Protein AF-A0A7C8HK36-F1 (afdb_monomer)

pLDDT: mean 72.88, std 21.91, range [24.83, 98.0]

Radius of gyration: 37.54 Å; Cα contacts (8 Å, |Δi|>4): 1165; chains: 1; bounding box: 72×104×92 Å

Secondary structure (DSSP, 8-state):
---THHHHHSSS---SSTTTSHHHHHHHHTS-------SS-TTHHHHS-EEEESS----SSS----EEEEEESGGGB-SS-B-HHHHHHHHHHHHHHHHHHHHHH----TTS-THHHHH--EEEEEE-HHHHHHHTT--TTSHHHHHHHHHHHHHHHHHHHHHHHHHHHHH---S----HHHHHHHHHHHHH----GGGHHHHHHHHHHHHHS-TT---S-S--EE----SSSSS-BTTPPP--SS-EEE-TTS-EEE---HHHHHHHHHTT--HHHHHHHHHHHH--SS-TT-SSS-HHHHHHTT--HHHHHHHHHHHHTT--HHHHSSHHHH-HHHHHHHH---HHHHTTSSS-HHHHTT--HHHHHHHHHHHH--S-STT-TT--GGGTTTS--GGGS-HHHHHHHHHHHGGG-SS--EEEE---S-HHHHHHHHHHTT-SEEEE--S------PPP--------THHHHHHHHHHHHHHHHHTSS-TT---S--PPPSS-B--EEEEEETTEEEEEEEEE-TTS-EEEEEEEEESS-HHHHHHHHHHHHHHHHHHHTT--HHHHHHHHTT---SS-EEEES-SS--EESSHHHHHHHHHHHHHS--GGG-SS-TTTS-----------HHHHHHHS-TTTTTTS--TT----PPP-------------PPPPPPS-B-SSPPTTT--S-EEE-TTSEEEETTT--EEE--

Nearest PDB structures (foldseek):
  1xjk-assembly1_A  TM=7.043E-01  e=7.672E-09  Thermotoga maritima
  3o0q-assembly1_B  TM=6.812E-01  e=1.336E-08  Thermotoga maritima
  1xjm-assembly1_A  TM=6.444E-01  e=5.669E-09  Thermotoga maritima
  1xje-assembly1_A  TM=6.684E-01  e=1.336E-08  Thermotoga maritima
  1xjn-assembly1_B  TM=6.761E-01  e=2.032E-07  Thermotoga maritima

Structure (mmCIF, N/CA/C/O backbone):
data_AF-A0A7C8HK36-F1
#
_entry.id   AF-A0A7C8HK36-F1
#
loop_
_atom_site.group_PDB
_atom_site.id
_atom_site.type_symbol
_atom_site.label_atom_id
_atom_site.label_alt_id
_atom_site.label_comp_id
_atom_site.label_asym_id
_atom_site.label_entity_id
_atom_site.label_seq_id
_atom_site.pdbx_PDB_ins_code
_atom_site.Cartn_x
_atom_site.Cartn_y
_atom_site.Cartn_z
_atom_site.occupancy
_atom_site.B_iso_or_equiv
_atom_site.auth_seq_id
_atom_site.auth_comp_id
_atom_site.auth_asym_id
_atom_site.auth_atom_id
_atom_site.pdbx_PDB_model_num
ATOM 1 N N . ALA A 1 1 ? 38.185 21.974 4.909 1.00 31.81 1 ALA A N 1
ATOM 2 C CA . ALA A 1 1 ? 37.487 21.584 6.143 1.00 31.81 1 ALA A CA 1
ATOM 3 C C . ALA A 1 1 ? 36.451 22.659 6.413 1.00 31.81 1 ALA A C 1
ATOM 5 O O . ALA A 1 1 ? 36.836 23.788 6.683 1.00 31.81 1 ALA A O 1
ATOM 6 N N . LEU A 1 2 ? 35.179 22.348 6.172 1.00 25.39 2 LEU A N 1
ATOM 7 C CA . LEU A 1 2 ? 34.058 23.142 6.663 1.00 25.39 2 LEU A CA 1
ATOM 8 C C . LEU A 1 2 ? 33.408 22.267 7.737 1.00 25.39 2 LEU A C 1
ATOM 10 O O . LEU A 1 2 ? 33.140 21.094 7.474 1.00 25.39 2 LEU A O 1
ATOM 14 N N . ASP A 1 3 ? 33.316 22.820 8.940 1.00 26.48 3 ASP A N 1
ATOM 15 C CA . ASP A 1 3 ? 33.098 22.104 10.191 1.00 26.48 3 ASP A CA 1
ATOM 16 C C . ASP A 1 3 ? 31.706 21.481 10.333 1.00 26.48 3 ASP A C 1
ATOM 18 O O . ASP A 1 3 ? 30.702 21.943 9.789 1.00 26.48 3 ASP A O 1
ATOM 22 N N . ALA A 1 4 ? 31.698 20.412 11.123 1.00 26.33 4 ALA A N 1
ATOM 23 C CA . ALA A 1 4 ? 30.643 19.438 11.355 1.00 26.33 4 ALA A CA 1
ATOM 24 C C . ALA A 1 4 ? 29.405 19.964 12.118 1.00 26.33 4 ALA A C 1
ATOM 26 O O . ALA A 1 4 ? 28.505 19.185 12.429 1.00 26.33 4 ALA A O 1
ATOM 27 N N . ASP A 1 5 ? 29.301 21.270 12.369 1.00 26.91 5 ASP A N 1
ATOM 28 C CA . ASP A 1 5 ? 28.245 21.854 13.210 1.00 26.91 5 ASP A CA 1
ATOM 29 C C . ASP A 1 5 ? 26.930 22.137 12.457 1.00 26.91 5 ASP A C 1
ATOM 31 O O . ASP A 1 5 ? 25.854 22.144 13.054 1.00 26.91 5 ASP A O 1
ATOM 35 N N . ILE A 1 6 ? 26.968 22.290 11.126 1.00 31.00 6 ILE A N 1
ATOM 36 C CA . ILE A 1 6 ? 25.757 22.504 10.302 1.00 31.00 6 ILE A CA 1
ATOM 37 C C . ILE A 1 6 ? 25.014 21.180 10.049 1.00 31.00 6 ILE A C 1
ATOM 39 O O . ILE A 1 6 ? 23.787 21.158 9.952 1.00 31.00 6 ILE A O 1
ATOM 43 N N . ALA A 1 7 ? 25.739 20.058 10.024 1.00 27.59 7 ALA A N 1
ATOM 44 C CA . ALA A 1 7 ? 25.152 18.724 9.901 1.00 27.59 7 ALA A CA 1
ATOM 45 C C . ALA A 1 7 ? 24.425 18.281 11.187 1.00 27.59 7 ALA A C 1
ATOM 47 O O . ALA A 1 7 ? 23.456 17.529 11.114 1.00 27.59 7 ALA A O 1
ATOM 48 N N . ALA A 1 8 ? 24.829 18.797 12.354 1.00 28.41 8 ALA A N 1
ATOM 49 C CA . ALA A 1 8 ? 24.186 18.500 13.634 1.00 28.41 8 ALA A CA 1
ATOM 50 C C . ALA A 1 8 ? 22.867 19.272 13.851 1.00 28.41 8 ALA A C 1
ATOM 52 O O . ALA A 1 8 ? 21.972 18.772 14.528 1.00 28.41 8 ALA A O 1
ATOM 53 N N . ALA A 1 9 ? 22.702 20.451 13.240 1.00 27.67 9 ALA A N 1
ATOM 54 C CA . ALA A 1 9 ? 21.480 21.254 13.370 1.00 27.67 9 ALA A CA 1
ATOM 55 C C . ALA A 1 9 ? 20.315 20.770 12.481 1.00 27.67 9 ALA A C 1
ATOM 57 O O . ALA A 1 9 ? 19.161 21.093 12.752 1.00 27.67 9 ALA A O 1
ATOM 58 N N . LEU A 1 10 ? 20.599 19.987 11.434 1.00 26.53 10 LEU A N 1
ATOM 59 C CA . LEU A 1 10 ? 19.601 19.509 10.465 1.00 26.53 10 LEU A CA 1
ATOM 60 C C . LEU A 1 10 ? 19.036 18.113 10.780 1.00 26.53 10 LEU A C 1
ATOM 62 O O . LEU A 1 10 ? 18.077 17.691 10.140 1.00 26.53 10 LEU A O 1
ATOM 66 N N . ALA A 1 11 ? 19.590 17.401 11.766 1.00 26.17 11 ALA A N 1
ATOM 67 C CA . ALA A 1 11 ? 19.258 15.998 12.030 1.00 26.17 11 ALA A CA 1
ATOM 68 C C . ALA A 1 11 ? 18.311 15.754 13.227 1.00 26.17 11 ALA A C 1
ATOM 70 O O . ALA A 1 11 ? 18.073 14.603 13.583 1.00 26.17 11 ALA A O 1
ATOM 71 N N . GLY A 1 12 ? 17.736 16.786 13.856 1.00 25.14 12 GLY A N 1
ATOM 72 C CA . GLY A 1 12 ? 16.914 16.608 15.060 1.00 25.14 12 GLY A CA 1
ATOM 73 C C . GLY A 1 12 ? 15.656 17.473 15.107 1.00 25.14 12 GLY A C 1
ATOM 74 O O . GLY A 1 12 ? 15.751 18.665 15.369 1.00 25.14 12 GLY A O 1
ATOM 75 N N . ALA A 1 13 ? 14.498 16.815 14.967 1.00 26.58 13 ALA A N 1
ATOM 76 C CA . ALA A 1 13 ? 13.129 17.252 15.292 1.00 26.58 13 ALA A CA 1
ATOM 77 C C . ALA A 1 13 ? 12.423 18.176 14.262 1.00 26.58 13 ALA A C 1
ATOM 79 O O . ALA A 1 13 ? 12.480 19.393 14.375 1.00 26.58 13 ALA A O 1
ATOM 80 N N . SER A 1 14 ? 11.693 17.725 13.228 1.00 31.09 14 SER A N 1
ATOM 81 C CA . SER A 1 14 ? 10.795 16.556 13.080 1.00 31.09 14 SER A CA 1
ATOM 82 C C . SER A 1 14 ? 9.847 16.429 14.282 1.00 31.09 14 SER A C 1
ATOM 84 O O . SER A 1 14 ? 10.251 15.958 15.333 1.00 31.09 14 SER A O 1
ATOM 86 N N . ALA A 1 15 ? 8.600 16.919 14.254 1.00 26.72 15 ALA A N 1
ATOM 87 C CA . ALA A 1 15 ? 7.486 16.037 13.873 1.00 26.72 15 ALA A CA 1
ATOM 88 C C . ALA A 1 15 ? 6.097 16.724 13.731 1.00 26.72 15 ALA A C 1
ATOM 90 O O . ALA A 1 15 ? 5.089 16.031 13.773 1.00 26.72 15 ALA A O 1
ATOM 91 N N . ARG A 1 16 ? 5.964 18.054 13.576 1.00 26.20 16 ARG A N 1
ATOM 92 C CA . ARG A 1 16 ? 4.615 18.698 13.499 1.00 26.20 16 ARG A CA 1
ATOM 93 C C . ARG A 1 16 ? 4.251 19.365 12.171 1.00 26.20 16 ARG A C 1
ATOM 95 O O . ARG A 1 16 ? 3.140 19.851 12.014 1.00 26.20 16 ARG A O 1
ATOM 102 N N . VAL A 1 17 ? 5.145 19.305 11.187 1.00 28.61 17 VAL A N 1
ATOM 103 C CA . VAL A 1 17 ? 4.898 19.763 9.804 1.00 28.61 17 VAL A CA 1
ATOM 104 C C . VAL A 1 17 ? 4.248 18.659 8.942 1.00 28.61 17 VAL A C 1
ATOM 106 O O . VAL A 1 17 ? 3.851 18.905 7.810 1.00 28.61 17 VAL A O 1
ATOM 109 N N . TYR A 1 18 ? 4.069 17.444 9.476 1.00 27.59 18 TYR A N 1
ATOM 110 C CA . TYR A 1 18 ? 3.851 16.247 8.652 1.00 27.59 18 TYR A CA 1
ATOM 111 C C . TYR A 1 18 ? 2.404 15.759 8.459 1.00 27.59 18 TYR A C 1
ATOM 113 O O . TYR A 1 18 ? 2.205 14.854 7.660 1.00 27.59 18 TYR A O 1
ATOM 121 N N . ALA A 1 19 ? 1.389 16.342 9.107 1.00 27.95 19 ALA A N 1
ATOM 122 C CA . ALA A 1 19 ? 0.005 15.854 8.951 1.00 27.95 19 ALA A CA 1
ATOM 123 C C . ALA A 1 19 ? -0.941 16.825 8.215 1.00 27.95 19 ALA A C 1
ATOM 125 O O . ALA A 1 19 ? -1.863 16.383 7.540 1.00 27.95 19 ALA A O 1
ATOM 126 N N . GLY A 1 20 ? -0.702 18.141 8.275 1.00 29.81 20 GLY A N 1
ATOM 127 C CA . GLY A 1 20 ? -1.584 19.137 7.641 1.00 29.81 20 GLY A CA 1
ATOM 128 C C . GLY A 1 20 ? -1.244 19.472 6.183 1.00 29.81 20 GLY A C 1
ATOM 129 O O . GLY A 1 20 ? -2.120 19.878 5.427 1.00 29.81 20 GLY A O 1
ATOM 130 N N . ALA A 1 21 ? 0.013 19.282 5.768 1.00 28.83 21 ALA A N 1
ATOM 131 C CA . ALA A 1 21 ? 0.473 19.585 4.408 1.00 28.83 21 ALA A CA 1
ATOM 132 C C . ALA A 1 21 ? 0.197 18.448 3.404 1.00 28.83 21 ALA A C 1
ATOM 134 O O . ALA A 1 21 ? 0.168 18.684 2.200 1.00 28.83 21 ALA A O 1
ATOM 135 N N . LEU A 1 22 ? -0.064 17.228 3.891 1.00 30.03 22 LEU A N 1
ATOM 136 C CA . LEU A 1 22 ? -0.303 16.063 3.037 1.00 30.03 22 LEU A CA 1
ATOM 137 C C . LEU A 1 22 ? -1.655 16.141 2.304 1.00 30.03 22 LEU A C 1
ATOM 139 O O . LEU A 1 22 ? -1.783 15.595 1.222 1.00 30.03 22 LEU A O 1
ATOM 143 N N . ALA A 1 23 ? -2.657 16.841 2.843 1.00 30.62 23 ALA A N 1
ATOM 144 C CA . ALA A 1 23 ? -4.001 16.855 2.259 1.00 30.62 23 ALA A CA 1
ATOM 145 C C . ALA A 1 23 ? -4.239 17.978 1.229 1.00 30.62 23 ALA A C 1
ATOM 147 O O . ALA A 1 23 ? -5.106 17.838 0.373 1.00 30.62 23 ALA A O 1
ATOM 148 N N . ALA A 1 24 ? -3.477 19.078 1.267 1.00 28.56 24 ALA A N 1
ATOM 149 C CA . ALA A 1 24 ? -3.740 20.245 0.413 1.00 28.56 24 ALA A CA 1
ATOM 150 C C . ALA A 1 24 ? -2.914 20.280 -0.891 1.00 28.56 24 ALA A C 1
ATOM 152 O O . ALA A 1 24 ? -3.340 20.904 -1.863 1.00 28.56 24 ALA A O 1
ATOM 153 N N . ASP A 1 25 ? -1.771 19.585 -0.951 1.00 31.22 25 ASP A N 1
ATOM 154 C CA . ASP A 1 25 ? -0.936 19.527 -2.164 1.00 31.22 25 ASP A CA 1
ATOM 155 C C . ASP A 1 25 ? -1.252 18.326 -3.075 1.00 31.22 25 ASP A C 1
ATOM 157 O O . ASP A 1 25 ? -0.986 18.384 -4.281 1.00 31.22 25 ASP A O 1
ATOM 161 N N . ILE A 1 26 ? -1.908 17.281 -2.554 1.00 32.62 26 ILE A N 1
ATOM 162 C CA . ILE A 1 26 ? -2.286 16.083 -3.328 1.00 32.62 26 ILE A CA 1
ATOM 163 C C . ILE A 1 26 ? -3.322 16.408 -4.423 1.00 32.62 26 ILE A C 1
ATOM 165 O O . ILE A 1 26 ? -3.224 15.878 -5.528 1.00 32.62 26 ILE A O 1
ATOM 169 N N . GLU A 1 27 ? -4.242 17.355 -4.206 1.00 28.39 27 GLU A N 1
ATOM 170 C CA . GLU A 1 27 ? -5.206 17.774 -5.243 1.00 28.39 27 GLU A CA 1
ATOM 171 C C . GLU A 1 27 ? -4.616 18.725 -6.299 1.00 28.39 27 GLU A C 1
ATOM 173 O O . GLU A 1 27 ? -5.123 18.804 -7.421 1.00 28.39 27 GLU A O 1
ATOM 178 N N . ARG A 1 28 ? -3.520 19.438 -5.998 1.00 27.70 28 ARG A N 1
ATOM 179 C CA . ARG A 1 28 ? -2.910 20.392 -6.944 1.00 27.70 28 ARG A CA 1
ATOM 180 C C . ARG A 1 28 ? -1.828 19.758 -7.815 1.00 27.70 28 ARG A C 1
ATOM 182 O O . ARG A 1 28 ? -1.699 20.159 -8.975 1.00 27.70 28 ARG A O 1
ATOM 189 N N . PHE A 1 29 ? -1.132 18.738 -7.306 1.00 31.39 29 PHE A N 1
ATOM 190 C CA . PHE A 1 29 ? -0.245 17.873 -8.097 1.00 31.39 29 PHE A CA 1
ATOM 191 C C . PHE A 1 29 ? -1.016 16.875 -8.978 1.00 31.39 29 PHE A C 1
ATOM 193 O O . PHE A 1 29 ? -0.486 16.402 -9.980 1.00 31.39 29 PHE A O 1
ATOM 200 N N . ALA A 1 30 ? -2.303 16.644 -8.687 1.00 27.23 30 ALA A N 1
ATOM 201 C CA . ALA A 1 30 ? -3.235 15.882 -9.520 1.00 27.23 30 ALA A CA 1
ATOM 202 C C . ALA A 1 30 ? -3.617 16.561 -10.858 1.00 27.23 30 ALA A C 1
ATOM 204 O O . ALA A 1 30 ? -4.470 16.052 -11.592 1.00 27.23 30 ALA A O 1
ATOM 205 N N . ARG A 1 31 ? -2.963 17.665 -11.262 1.00 28.06 31 ARG A N 1
ATOM 206 C CA . ARG A 1 31 ? -2.969 18.085 -12.673 1.00 28.06 31 ARG A CA 1
ATOM 207 C C . ARG A 1 31 ? -2.031 17.192 -13.475 1.00 28.06 31 ARG A C 1
ATOM 209 O O . ARG A 1 31 ? -0.886 17.526 -13.756 1.00 28.06 31 ARG A O 1
ATOM 216 N N . GLY A 1 32 ? -2.591 16.041 -13.833 1.00 28.58 32 GLY A N 1
ATOM 217 C CA . GLY A 1 32 ? -1.963 15.008 -14.625 1.00 28.58 32 GLY A CA 1
ATOM 218 C C . GLY A 1 32 ? -1.294 15.534 -15.888 1.00 28.58 32 GLY A C 1
ATOM 219 O O . GLY A 1 32 ? -1.932 16.102 -16.777 1.00 28.58 32 GLY A O 1
ATOM 220 N N . ALA A 1 33 ? -0.026 15.172 -16.033 1.00 25.86 33 ALA A N 1
ATOM 221 C CA . ALA A 1 33 ? 0.457 14.761 -17.333 1.00 25.86 33 ALA A CA 1
ATOM 222 C C . ALA A 1 33 ? -0.265 13.451 -17.697 1.00 25.86 33 ALA A C 1
ATOM 224 O O . ALA A 1 33 ? 0.244 12.354 -17.487 1.00 25.86 33 ALA A O 1
ATOM 225 N N . ARG A 1 34 ? -1.482 13.564 -18.249 1.00 27.06 34 ARG A N 1
ATOM 226 C CA . ARG A 1 34 ? -1.962 12.555 -19.195 1.00 27.06 34 ARG A CA 1
ATOM 227 C C . ARG A 1 34 ? -0.987 12.612 -20.359 1.00 27.06 34 ARG A C 1
ATOM 229 O O . ARG A 1 34 ? -1.094 13.492 -21.212 1.00 27.06 34 ARG A O 1
ATOM 236 N N . VAL A 1 35 ? -0.010 11.715 -20.373 1.00 28.44 35 VAL A N 1
ATOM 237 C CA . VAL A 1 35 ? 0.781 11.469 -21.573 1.00 28.44 35 VAL A CA 1
ATOM 238 C C . VAL A 1 35 ? -0.173 10.815 -22.570 1.00 28.44 35 VAL A C 1
ATOM 240 O O . VAL A 1 35 ? -0.336 9.603 -22.590 1.00 28.44 35 VAL A O 1
ATOM 243 N N . SER A 1 36 ? -0.884 11.626 -23.362 1.00 24.83 36 SER A N 1
ATOM 244 C CA . SER A 1 36 ? -1.547 11.120 -24.560 1.00 24.83 36 SER A CA 1
ATOM 245 C C . SER A 1 36 ? -0.468 10.940 -25.623 1.00 24.83 36 SER A C 1
ATOM 247 O O . SER A 1 36 ? -0.183 11.846 -26.411 1.00 24.83 36 SER A O 1
ATOM 249 N N . THR A 1 37 ? 0.180 9.784 -25.641 1.00 27.11 37 THR A N 1
ATOM 250 C CA . THR A 1 37 ? 0.931 9.358 -26.817 1.00 27.11 37 THR A CA 1
ATOM 251 C C . THR A 1 37 ? -0.079 8.845 -27.837 1.00 27.11 37 THR A C 1
ATOM 253 O O . THR A 1 37 ? -0.644 7.766 -27.707 1.00 27.11 37 THR A O 1
ATOM 256 N N . ARG A 1 38 ? -0.336 9.633 -28.888 1.00 27.47 38 ARG A N 1
ATOM 257 C CA . ARG A 1 38 ? -0.947 9.106 -30.117 1.00 27.47 38 ARG A CA 1
ATOM 258 C C . ARG A 1 38 ? 0.068 8.199 -30.808 1.00 27.47 38 ARG A C 1
ATOM 260 O O . ARG A 1 38 ? 0.708 8.641 -31.750 1.00 27.47 38 ARG A O 1
ATOM 267 N N . PHE A 1 39 ? 0.202 6.958 -30.356 1.00 28.39 39 PHE A N 1
ATOM 268 C CA . PHE A 1 39 ? 0.798 5.877 -31.138 1.00 28.39 39 PHE A CA 1
ATOM 269 C C . PHE A 1 39 ? 0.144 4.544 -30.748 1.00 28.39 39 PHE A C 1
ATOM 271 O O . PHE A 1 39 ? 0.595 3.862 -29.846 1.00 28.39 39 PHE A O 1
ATOM 278 N N . GLY A 1 40 ? -0.954 4.220 -31.439 1.00 30.22 40 GLY A N 1
ATOM 279 C CA . GLY A 1 40 ? -1.323 2.859 -31.846 1.00 30.22 40 GLY A CA 1
ATOM 280 C C . GLY A 1 40 ? -1.354 1.724 -30.818 1.00 30.22 40 GLY A C 1
ATOM 281 O O . GLY A 1 40 ? -0.787 0.692 -31.125 1.00 30.22 40 GLY A O 1
ATOM 282 N N . ASP A 1 41 ? -2.007 1.887 -29.667 1.00 33.88 41 ASP A N 1
ATOM 283 C CA . ASP A 1 41 ? -2.891 0.882 -29.037 1.00 33.88 41 ASP A CA 1
ATOM 284 C C . ASP A 1 41 ? -3.404 1.465 -27.709 1.00 33.88 41 ASP A C 1
ATOM 286 O O . ASP A 1 41 ? -2.674 1.570 -26.727 1.00 33.88 41 ASP A O 1
ATOM 290 N N . GLU A 1 42 ? -4.670 1.887 -27.652 1.00 35.66 42 GLU A N 1
ATOM 291 C CA . GLU A 1 42 ? -5.251 2.590 -26.490 1.00 35.66 42 GLU A CA 1
ATOM 292 C C . GLU A 1 42 ? -5.456 1.686 -25.245 1.00 35.66 42 GLU A C 1
ATOM 294 O O . GLU A 1 42 ? -6.106 2.093 -24.292 1.00 35.66 42 GLU A O 1
ATOM 299 N N . GLY A 1 43 ? -4.922 0.459 -25.204 1.00 41.16 43 GLY A N 1
ATOM 300 C CA . GLY A 1 43 ? -5.236 -0.527 -24.158 1.00 41.16 43 GLY A CA 1
ATOM 301 C C . GLY A 1 43 ? -4.242 -0.636 -22.994 1.00 41.16 43 GLY A C 1
ATOM 302 O O . GLY A 1 43 ? -4.662 -0.782 -21.847 1.00 41.16 43 GLY A O 1
ATOM 303 N N . ALA A 1 44 ? -2.931 -0.588 -23.254 1.00 40.06 44 ALA A N 1
ATOM 304 C CA . ALA A 1 44 ? -1.924 -1.029 -22.277 1.00 40.06 44 ALA A CA 1
ATOM 305 C C . ALA A 1 44 ? -1.677 -0.008 -21.150 1.00 40.06 44 ALA A C 1
ATOM 307 O O . ALA A 1 44 ? -1.714 -0.356 -19.970 1.00 40.06 44 ALA A O 1
ATOM 308 N N . LEU A 1 45 ? -1.519 1.275 -21.495 1.00 39.47 45 LEU A N 1
ATOM 309 C CA . LEU A 1 45 ? -1.366 2.362 -20.515 1.00 39.47 45 LEU A CA 1
ATOM 310 C C . LEU A 1 45 ? -2.641 2.630 -19.701 1.00 39.47 45 LEU A C 1
ATOM 312 O O . LEU A 1 45 ? -2.556 3.177 -18.611 1.00 39.47 45 LEU A O 1
ATOM 316 N N . LEU A 1 46 ? -3.815 2.240 -20.207 1.00 38.81 46 LEU A N 1
ATOM 317 C CA . LEU A 1 46 ? -5.085 2.336 -19.477 1.00 38.81 46 LEU A CA 1
ATOM 318 C C . LEU A 1 46 ? -5.210 1.266 -18.379 1.00 38.81 46 LEU A C 1
ATOM 320 O O . LEU A 1 46 ? -5.927 1.489 -17.405 1.00 38.81 46 LEU A O 1
ATOM 324 N N . ARG A 1 47 ? -4.508 0.130 -18.519 1.00 38.28 47 ARG A N 1
ATOM 325 C CA . ARG A 1 47 ? -4.414 -0.922 -17.490 1.00 38.28 47 ARG A CA 1
ATOM 326 C C . ARG A 1 47 ? -3.326 -0.634 -16.455 1.00 38.28 47 ARG A C 1
ATOM 328 O O . ARG A 1 47 ? -3.486 -1.002 -15.299 1.00 38.28 47 ARG A O 1
ATOM 335 N N . ALA A 1 48 ? -2.247 0.039 -16.848 1.00 42.00 48 ALA A N 1
ATOM 336 C CA . ALA A 1 48 ? -1.144 0.388 -15.958 1.00 42.00 48 ALA A CA 1
ATOM 337 C C . ALA A 1 48 ? -1.441 1.655 -15.134 1.00 42.00 48 ALA A C 1
ATOM 339 O O . ALA A 1 48 ? -1.854 2.679 -15.678 1.00 42.00 48 ALA A O 1
ATOM 340 N N . ARG A 1 49 ? -1.140 1.646 -13.830 1.00 51.59 49 ARG A N 1
ATOM 341 C CA . ARG A 1 49 ? -0.989 2.896 -13.067 1.00 51.59 49 ARG A CA 1
ATOM 342 C C . ARG A 1 49 ? 0.454 3.375 -13.216 1.00 51.59 49 ARG A C 1
ATOM 344 O O . ARG A 1 49 ? 1.372 2.706 -12.746 1.00 51.59 49 ARG A O 1
ATOM 351 N N . LEU A 1 50 ? 0.636 4.503 -13.909 1.00 48.75 50 LEU A N 1
ATOM 352 C CA . LEU A 1 50 ? 1.934 5.143 -14.137 1.00 48.75 50 LEU A CA 1
ATOM 353 C C . LEU A 1 50 ? 1.962 6.538 -13.499 1.00 48.75 50 LEU A C 1
ATOM 355 O O . LEU A 1 50 ? 1.170 7.405 -13.873 1.00 48.75 50 LEU A O 1
ATOM 359 N N . ALA A 1 51 ? 2.903 6.781 -12.587 1.00 50.03 51 ALA A N 1
ATOM 360 C CA . ALA A 1 51 ? 3.129 8.100 -11.990 1.00 50.03 51 ALA A CA 1
ATOM 361 C C . ALA A 1 51 ? 4.511 8.639 -12.378 1.00 50.03 51 ALA A C 1
ATOM 363 O O . ALA A 1 51 ? 5.517 8.093 -11.931 1.00 50.03 51 ALA A O 1
ATOM 364 N N . ILE A 1 52 ? 4.566 9.703 -13.189 1.00 50.66 52 ILE A N 1
ATOM 365 C CA . ILE A 1 52 ? 5.822 10.336 -13.636 1.00 50.66 52 ILE A CA 1
ATOM 366 C C . ILE A 1 52 ? 6.274 11.392 -12.618 1.00 50.66 52 ILE A C 1
ATOM 368 O O . ILE A 1 52 ? 5.487 12.229 -12.175 1.00 50.66 52 ILE A O 1
ATOM 372 N N . ASP A 1 53 ? 7.556 11.366 -12.271 1.00 53.25 53 ASP A N 1
ATOM 373 C CA . ASP A 1 53 ? 8.230 12.328 -11.410 1.00 53.25 53 ASP A CA 1
ATOM 374 C C . ASP A 1 53 ? 9.274 13.125 -12.200 1.00 53.25 53 ASP A C 1
ATOM 376 O O . ASP A 1 53 ? 10.356 12.628 -12.519 1.00 53.25 53 ASP A O 1
ATOM 380 N N . SER A 1 54 ? 8.935 14.376 -12.516 1.00 41.81 54 SER A N 1
ATOM 381 C CA . SER A 1 54 ? 9.830 15.327 -13.183 1.00 41.81 54 SER A CA 1
ATOM 382 C C . SER A 1 54 ? 10.767 16.069 -12.224 1.00 41.81 54 SER A C 1
ATOM 384 O O . SER A 1 54 ? 11.670 16.756 -12.689 1.00 41.81 54 SER A O 1
ATOM 386 N N . GLU A 1 55 ? 10.553 15.958 -10.908 1.00 36.94 55 GLU A N 1
ATOM 387 C CA . GLU A 1 55 ? 11.399 16.555 -9.859 1.00 36.94 55 GLU A CA 1
ATOM 388 C C . GLU A 1 55 ? 12.321 15.512 -9.198 1.00 36.94 55 GLU A C 1
ATOM 390 O O . GLU A 1 55 ? 13.061 15.831 -8.268 1.00 36.94 55 GLU A O 1
ATOM 395 N N . GLY A 1 56 ? 12.271 14.261 -9.673 1.00 39.75 56 GLY A N 1
ATOM 396 C CA . GLY A 1 56 ? 12.822 13.073 -9.030 1.00 39.75 56 GLY A CA 1
ATOM 397 C C . GLY A 1 56 ? 14.338 13.095 -8.864 1.00 39.75 56 GLY A C 1
ATOM 398 O O . GLY A 1 56 ? 15.086 12.533 -9.662 1.00 39.75 56 GLY A O 1
ATOM 399 N N . ALA A 1 57 ? 14.802 13.667 -7.756 1.00 31.78 57 ALA A N 1
ATOM 400 C CA . ALA A 1 57 ? 16.108 13.400 -7.171 1.00 31.78 57 ALA A CA 1
ATOM 401 C C . ALA A 1 57 ? 16.191 11.927 -6.718 1.00 31.78 57 ALA A C 1
ATOM 403 O O . ALA A 1 57 ? 16.204 11.612 -5.533 1.00 31.78 57 ALA A O 1
ATOM 404 N N . CYS A 1 58 ? 16.214 10.996 -7.668 1.00 39.94 58 CYS A N 1
ATOM 405 C CA . CYS A 1 58 ? 16.570 9.603 -7.444 1.00 39.94 58 CYS A CA 1
ATOM 406 C C . CYS A 1 58 ? 17.988 9.414 -7.977 1.00 39.94 58 CYS A C 1
ATOM 408 O O . CYS A 1 58 ? 18.195 8.837 -9.037 1.00 39.94 58 CYS A O 1
ATOM 410 N N . THR A 1 59 ? 18.970 9.982 -7.281 1.00 36.59 59 THR A N 1
ATOM 411 C CA . THR A 1 59 ? 20.382 9.830 -7.637 1.00 36.59 59 THR A CA 1
ATOM 412 C C . THR A 1 59 ? 21.102 9.148 -6.483 1.00 36.59 59 THR A C 1
ATOM 414 O O . THR A 1 59 ? 21.644 9.782 -5.586 1.00 36.59 59 THR A O 1
ATOM 417 N N . PHE A 1 60 ? 21.101 7.815 -6.489 1.00 43.53 60 PHE A N 1
ATOM 418 C CA . PHE A 1 60 ? 21.879 7.031 -5.519 1.00 43.53 60 PHE A CA 1
ATOM 419 C C . PHE A 1 60 ? 23.328 6.790 -5.981 1.00 43.53 60 PHE A C 1
ATOM 421 O O . PHE A 1 60 ? 24.170 6.432 -5.166 1.00 43.53 60 PHE A O 1
ATOM 428 N N . ASN A 1 61 ? 23.645 7.073 -7.255 1.00 35.25 61 ASN A N 1
ATOM 429 C CA . ASN A 1 61 ? 24.973 6.869 -7.858 1.00 35.25 61 ASN A CA 1
ATOM 430 C C . ASN A 1 61 ? 25.679 8.165 -8.314 1.00 35.25 61 ASN A C 1
ATOM 432 O O . ASN A 1 61 ? 26.599 8.114 -9.127 1.00 35.25 61 ASN A O 1
ATOM 436 N N . GLY A 1 62 ? 25.263 9.343 -7.834 1.00 35.84 62 GLY A N 1
ATOM 437 C CA . GLY A 1 62 ? 25.953 10.613 -8.124 1.00 35.84 62 GLY A CA 1
ATOM 438 C C . GLY A 1 62 ? 25.891 11.110 -9.581 1.00 35.84 62 GLY A C 1
ATOM 439 O O . GLY A 1 62 ? 26.423 12.179 -9.877 1.00 35.84 62 GLY A O 1
ATOM 440 N N . ALA A 1 63 ? 25.228 10.391 -10.493 1.00 38.81 63 ALA A N 1
ATOM 441 C CA . ALA A 1 63 ? 24.802 10.927 -11.786 1.00 38.81 63 ALA A CA 1
ATOM 442 C C . ALA A 1 63 ? 23.656 11.923 -11.542 1.00 38.81 63 ALA A C 1
ATOM 444 O O . ALA A 1 63 ? 22.839 11.674 -10.669 1.00 38.81 63 ALA A O 1
ATOM 445 N N . GLY A 1 64 ? 23.628 13.068 -12.231 1.00 48.56 64 GLY A N 1
ATOM 446 C CA . GLY A 1 64 ? 22.669 14.156 -11.978 1.00 48.56 64 GLY A CA 1
ATOM 447 C C . GLY A 1 64 ? 21.187 13.809 -12.217 1.00 48.56 64 GLY A C 1
ATOM 448 O O . GLY A 1 64 ? 20.823 12.648 -12.342 1.00 48.56 64 GLY A O 1
ATOM 449 N N . ALA A 1 65 ? 20.330 14.837 -12.256 1.00 53.31 65 ALA A N 1
ATOM 450 C CA . ALA A 1 65 ? 18.864 14.721 -12.308 1.00 53.31 65 ALA A CA 1
ATOM 451 C C . ALA A 1 65 ? 18.347 13.595 -13.237 1.00 53.31 65 ALA A C 1
ATOM 453 O O . ALA A 1 65 ? 18.702 13.543 -14.417 1.00 53.31 65 ALA A O 1
ATOM 454 N N . CYS A 1 66 ? 17.498 12.718 -12.692 1.00 66.31 66 CYS A N 1
ATOM 455 C CA . CYS A 1 66 ? 16.892 11.571 -13.369 1.00 66.31 66 CYS A CA 1
ATOM 456 C C . CYS A 1 66 ? 15.378 11.794 -13.491 1.00 66.31 66 CYS A C 1
ATOM 458 O O . CYS A 1 66 ? 14.759 12.344 -12.584 1.00 66.31 66 CYS A O 1
ATOM 460 N N . VAL A 1 67 ? 14.772 11.375 -14.604 1.00 73.56 67 VAL A N 1
ATOM 461 C CA . VAL A 1 67 ? 13.305 11.356 -14.722 1.00 73.56 67 VAL A CA 1
ATOM 462 C C . VAL A 1 67 ? 12.824 9.968 -14.325 1.00 73.56 67 VAL A C 1
ATOM 464 O O . VAL A 1 67 ? 13.279 8.971 -14.892 1.00 73.56 67 VAL A O 1
ATOM 467 N N . ALA A 1 68 ? 11.910 9.896 -13.360 1.00 76.81 68 ALA A N 1
ATOM 468 C CA . ALA A 1 68 ? 11.432 8.629 -12.822 1.00 76.81 68 ALA A CA 1
ATOM 469 C C . ALA A 1 68 ? 9.946 8.405 -13.117 1.00 76.81 68 ALA A C 1
ATOM 471 O O . ALA A 1 68 ? 9.180 9.357 -13.245 1.00 76.81 68 ALA A O 1
ATOM 472 N N . ALA A 1 69 ? 9.517 7.148 -13.195 1.00 79.44 69 ALA A N 1
ATOM 473 C CA . ALA A 1 69 ? 8.106 6.786 -13.177 1.00 79.44 69 ALA A CA 1
ATOM 474 C C . ALA A 1 69 ? 7.877 5.516 -12.359 1.00 79.44 69 ALA A C 1
ATOM 476 O O . ALA A 1 69 ? 8.715 4.626 -12.381 1.00 79.44 69 ALA A O 1
ATOM 477 N N . GLY A 1 70 ? 6.764 5.431 -11.634 1.00 83.31 70 GLY A N 1
ATOM 478 C CA . GLY A 1 70 ? 6.333 4.204 -10.954 1.00 83.31 70 GLY A CA 1
ATOM 479 C C . GLY A 1 70 ? 5.392 3.381 -11.824 1.00 83.31 70 GLY A C 1
ATOM 480 O O . GLY A 1 70 ? 4.458 3.962 -12.365 1.00 83.31 70 GLY A O 1
ATOM 481 N N . LEU A 1 71 ? 5.628 2.073 -11.955 1.00 87.00 71 LEU A N 1
ATOM 482 C CA . LEU A 1 71 ? 4.793 1.113 -12.683 1.00 87.00 71 LEU A CA 1
ATOM 483 C C . LEU A 1 71 ? 4.226 0.079 -11.708 1.00 87.00 71 LEU A C 1
ATOM 485 O O . LEU A 1 71 ? 4.963 -0.770 -11.206 1.00 87.00 71 LEU A O 1
ATOM 489 N N . ASP A 1 72 ? 2.918 0.146 -11.473 1.00 89.81 72 ASP A N 1
ATOM 490 C CA . ASP A 1 72 ? 2.200 -0.829 -10.651 1.00 89.81 72 ASP A CA 1
ATOM 491 C C . ASP A 1 72 ? 2.016 -2.150 -11.411 1.00 89.81 72 ASP A C 1
ATOM 493 O O . ASP A 1 72 ? 1.226 -2.238 -12.354 1.00 89.81 72 ASP A O 1
ATOM 497 N N . VAL A 1 73 ? 2.747 -3.187 -10.998 1.00 91.38 73 VAL A N 1
ATOM 498 C CA . VAL A 1 73 ? 2.681 -4.509 -11.636 1.00 91.38 73 VAL A CA 1
ATOM 499 C C . VAL A 1 73 ? 1.491 -5.344 -11.170 1.00 91.38 73 VAL A C 1
ATOM 501 O O . VAL A 1 73 ? 1.135 -6.315 -11.838 1.00 91.38 73 VAL A O 1
ATOM 504 N N . SER A 1 74 ? 0.860 -4.978 -10.051 1.00 90.50 74 SER A N 1
ATOM 505 C CA . SER A 1 74 ? -0.315 -5.690 -9.543 1.00 90.50 74 SER A CA 1
ATOM 506 C C . SER A 1 74 ? -1.541 -5.481 -10.433 1.00 90.50 74 SER A C 1
ATOM 508 O O . SER A 1 74 ? -2.375 -6.372 -10.551 1.00 90.50 74 SER A O 1
ATOM 510 N N . ALA A 1 75 ? -1.593 -4.360 -11.158 1.00 90.25 75 ALA A N 1
ATOM 511 C CA . ALA A 1 75 ? -2.670 -4.034 -12.089 1.00 90.25 75 ALA A CA 1
ATOM 512 C C . ALA A 1 75 ? -2.764 -4.975 -13.311 1.00 90.25 75 ALA A C 1
ATOM 514 O O . ALA A 1 75 ? -3.782 -4.985 -14.001 1.00 90.25 75 ALA A O 1
ATOM 515 N N . PHE A 1 76 ? -1.724 -5.772 -13.583 1.00 92.00 76 PHE A N 1
ATOM 516 C CA . PHE A 1 76 ? -1.707 -6.759 -14.674 1.00 92.00 76 PHE A CA 1
ATOM 517 C C . PHE A 1 76 ? -2.184 -8.147 -14.239 1.00 92.00 76 PHE A C 1
ATOM 519 O O . PHE A 1 76 ? -2.113 -9.091 -15.025 1.00 92.00 76 PHE A O 1
ATOM 526 N N . PHE A 1 77 ? -2.647 -8.293 -12.999 1.00 91.06 77 PHE A N 1
ATOM 527 C CA . PHE A 1 77 ? -3.190 -9.536 -12.478 1.00 91.06 77 PHE A CA 1
ATOM 528 C C . PHE A 1 77 ? -4.687 -9.385 -12.218 1.00 91.06 77 PHE A C 1
ATOM 530 O O . PHE A 1 77 ? -5.104 -8.497 -11.479 1.00 91.06 77 PHE A O 1
ATOM 537 N N . ASP A 1 78 ? -5.495 -10.254 -12.821 1.00 87.00 78 ASP A N 1
ATOM 538 C CA . ASP A 1 78 ? -6.957 -10.232 -12.671 1.00 87.00 78 ASP A CA 1
ATOM 539 C C . ASP A 1 78 ? -7.486 -11.209 -11.604 1.00 87.00 78 ASP A C 1
ATOM 541 O O . ASP A 1 78 ? -8.689 -11.250 -11.350 1.00 87.00 78 ASP A O 1
ATOM 545 N N . GLY A 1 79 ? -6.589 -11.964 -10.958 1.00 85.69 79 GLY A N 1
ATOM 546 C CA . GLY A 1 79 ? -6.908 -13.015 -9.988 1.00 85.69 79 GLY A CA 1
ATOM 547 C C . GLY A 1 79 ? -6.661 -14.430 -10.516 1.00 85.69 79 GLY A C 1
ATOM 548 O O . GLY A 1 79 ? -6.298 -15.305 -9.732 1.00 85.69 79 GLY A O 1
ATOM 549 N N . ASP A 1 80 ? -6.766 -14.638 -11.830 1.00 86.00 80 ASP A N 1
ATOM 550 C CA . ASP A 1 80 ? -6.647 -15.956 -12.469 1.00 86.00 80 ASP A CA 1
ATOM 551 C C . ASP A 1 80 ? -5.480 -16.027 -13.460 1.00 86.00 80 ASP A C 1
ATOM 553 O O . ASP A 1 80 ? -4.891 -17.091 -13.668 1.00 86.00 80 ASP A O 1
ATOM 557 N N . ALA A 1 81 ? -5.135 -14.903 -14.088 1.00 89.12 81 ALA A N 1
ATOM 558 C CA . ALA A 1 81 ? -4.098 -14.808 -15.099 1.00 89.12 81 ALA A CA 1
ATOM 559 C C . ALA A 1 81 ? -3.293 -13.512 -14.971 1.00 89.12 81 ALA A C 1
ATOM 561 O O . ALA A 1 81 ? -3.769 -12.470 -14.519 1.00 89.12 81 ALA A O 1
ATOM 562 N N . PHE A 1 82 ? -2.036 -13.585 -15.407 1.00 93.94 82 PHE A N 1
ATOM 563 C CA . PHE A 1 82 ? -1.157 -12.428 -15.497 1.00 93.94 82 PHE A CA 1
ATOM 564 C C . PHE A 1 82 ? -1.028 -11.957 -16.952 1.00 93.94 82 PHE A C 1
ATOM 566 O O . PHE A 1 82 ? -0.661 -12.740 -17.835 1.00 93.94 82 PHE A O 1
ATOM 573 N N . ASP A 1 83 ? -1.283 -10.673 -17.205 1.00 93.81 83 ASP A N 1
ATOM 574 C CA . ASP A 1 83 ? -1.185 -10.043 -18.523 1.00 93.81 83 ASP A CA 1
ATOM 575 C C . ASP A 1 83 ? 0.278 -9.753 -18.901 1.00 93.81 83 ASP A C 1
ATOM 577 O O . ASP A 1 83 ? 0.809 -8.651 -18.741 1.00 93.81 83 ASP A O 1
ATOM 581 N N . VAL A 1 84 ? 0.946 -10.787 -19.422 1.00 95.06 84 VAL A N 1
ATOM 582 C CA . VAL A 1 84 ? 2.349 -10.738 -19.864 1.00 95.06 84 VAL A CA 1
ATOM 583 C C . VAL A 1 84 ? 2.571 -9.666 -20.937 1.00 95.06 84 VAL A C 1
ATOM 585 O O . VAL A 1 84 ? 3.557 -8.931 -20.883 1.00 95.06 84 VAL A O 1
ATOM 588 N N . GLN A 1 85 ? 1.669 -9.585 -21.920 1.00 92.50 85 GLN A N 1
ATOM 589 C CA . GLN A 1 85 ? 1.796 -8.649 -23.040 1.00 92.50 85 GLN A CA 1
ATOM 590 C C . GLN A 1 85 ? 1.552 -7.213 -22.581 1.00 92.50 85 GLN A C 1
ATOM 592 O O . GLN A 1 85 ? 2.289 -6.314 -22.983 1.00 92.50 85 GLN A O 1
ATOM 597 N N . GLY A 1 86 ? 0.567 -7.012 -21.701 1.00 91.06 86 GLY A N 1
ATOM 598 C CA . GLY A 1 86 ? 0.287 -5.725 -21.080 1.00 91.06 86 GLY A CA 1
ATOM 599 C C . GLY A 1 86 ? 1.492 -5.176 -20.322 1.00 91.06 86 GLY A C 1
ATOM 600 O O . GLY A 1 86 ? 1.856 -4.022 -20.539 1.00 91.06 86 GLY A O 1
ATOM 601 N N . LEU A 1 87 ? 2.158 -5.996 -19.498 1.00 93.25 87 LEU A N 1
ATOM 602 C CA . LEU A 1 87 ? 3.348 -5.561 -18.757 1.00 93.25 87 LEU A CA 1
ATOM 603 C C . LEU A 1 87 ? 4.519 -5.212 -19.693 1.00 93.25 87 LEU A C 1
ATOM 605 O O . LEU A 1 87 ? 5.178 -4.191 -19.499 1.00 93.25 87 LEU A O 1
ATOM 609 N N . GLU A 1 88 ? 4.780 -6.036 -20.713 1.00 93.81 88 GLU A N 1
ATOM 610 C CA . GLU A 1 88 ? 5.844 -5.786 -21.698 1.00 93.81 88 GLU A CA 1
ATOM 611 C C . GLU A 1 88 ? 5.621 -4.472 -22.461 1.00 93.81 88 GLU A C 1
ATOM 613 O O . GLU A 1 88 ? 6.544 -3.658 -22.587 1.00 93.81 88 GLU A O 1
ATOM 618 N N . ALA A 1 89 ? 4.393 -4.247 -22.935 1.00 90.38 89 ALA A N 1
ATOM 619 C CA . ALA A 1 89 ? 4.008 -3.020 -23.622 1.00 90.38 89 ALA A CA 1
ATOM 620 C C . ALA A 1 89 ? 4.111 -1.806 -22.689 1.00 90.38 89 ALA A C 1
ATOM 622 O O . ALA A 1 89 ? 4.767 -0.826 -23.032 1.00 90.38 89 ALA A O 1
ATOM 623 N N . ALA A 1 90 ? 3.568 -1.897 -21.472 1.00 88.94 90 ALA A N 1
ATOM 624 C CA . ALA A 1 90 ? 3.602 -0.803 -20.506 1.00 88.94 90 ALA A CA 1
ATOM 625 C C . ALA A 1 90 ? 5.032 -0.412 -20.103 1.00 88.94 90 ALA A C 1
ATOM 627 O O . ALA A 1 90 ? 5.342 0.776 -20.027 1.00 88.94 90 ALA A O 1
ATOM 628 N N . ALA A 1 91 ? 5.926 -1.383 -19.888 1.00 90.31 91 ALA A N 1
ATOM 629 C CA . ALA A 1 91 ? 7.333 -1.107 -19.594 1.00 90.31 91 ALA A CA 1
ATOM 630 C C . ALA A 1 91 ? 8.051 -0.444 -20.786 1.00 90.31 91 ALA A C 1
ATOM 632 O O . ALA A 1 91 ? 8.839 0.486 -20.599 1.00 90.31 91 ALA A O 1
ATOM 633 N N . THR A 1 92 ? 7.752 -0.886 -22.011 1.00 89.75 92 THR A N 1
ATOM 634 C CA . THR A 1 92 ? 8.284 -0.296 -23.251 1.00 89.75 92 THR A CA 1
ATOM 635 C C . THR A 1 92 ? 7.825 1.154 -23.415 1.00 89.75 92 THR A C 1
ATOM 637 O O . THR A 1 92 ? 8.649 2.054 -23.598 1.00 89.75 92 THR A O 1
ATOM 640 N N . ASP A 1 93 ? 6.522 1.395 -23.283 1.00 87.19 93 ASP A N 1
ATOM 641 C CA . ASP A 1 93 ? 5.914 2.718 -23.414 1.00 87.19 93 ASP A CA 1
ATOM 642 C C . ASP A 1 93 ? 6.392 3.670 -22.319 1.00 87.19 93 ASP A C 1
ATOM 644 O O . ASP A 1 93 ? 6.682 4.835 -22.598 1.00 87.19 93 ASP A O 1
ATOM 648 N N . ALA A 1 94 ? 6.550 3.179 -21.086 1.00 86.75 94 ALA A N 1
ATOM 649 C CA . ALA A 1 94 ? 7.078 3.968 -19.983 1.00 86.75 94 ALA A CA 1
ATOM 650 C C . ALA A 1 94 ? 8.509 4.450 -20.264 1.00 86.75 94 ALA A C 1
ATOM 652 O O . ALA A 1 94 ? 8.809 5.618 -20.031 1.00 86.75 94 ALA A O 1
ATOM 653 N N . VAL A 1 95 ? 9.382 3.607 -20.831 1.00 87.69 95 VAL A N 1
ATOM 654 C CA . VAL A 1 95 ? 10.738 4.028 -21.232 1.00 87.69 95 VAL A CA 1
ATOM 655 C C . VAL A 1 95 ? 10.697 5.105 -22.316 1.00 87.69 95 VAL A C 1
ATOM 657 O O . VAL A 1 95 ? 11.436 6.086 -22.233 1.00 87.69 95 VAL A O 1
ATOM 660 N N . ILE A 1 96 ? 9.820 4.966 -23.313 1.00 86.25 96 ILE A N 1
ATOM 661 C CA . ILE A 1 96 ? 9.657 5.971 -24.375 1.00 86.25 96 ILE A CA 1
ATOM 662 C C . ILE A 1 96 ? 9.138 7.294 -23.793 1.00 86.25 96 ILE A C 1
ATOM 664 O O . ILE A 1 96 ? 9.643 8.365 -24.138 1.00 86.25 96 ILE A O 1
ATOM 668 N N . ALA A 1 97 ? 8.156 7.231 -22.892 1.00 83.50 97 ALA A N 1
ATOM 669 C CA . ALA A 1 97 ? 7.599 8.397 -22.217 1.00 83.50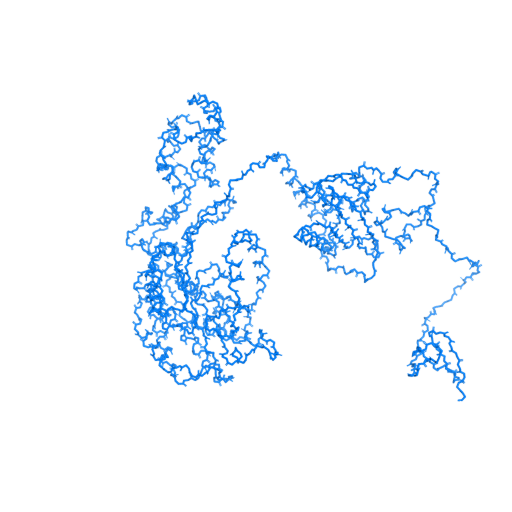 97 ALA A CA 1
ATOM 670 C C . ALA A 1 97 ? 8.638 9.099 -21.329 1.00 83.50 97 ALA A C 1
ATOM 672 O O . ALA A 1 97 ? 8.709 10.327 -21.333 1.00 83.50 97 ALA A O 1
ATOM 673 N N . LEU A 1 98 ? 9.474 8.339 -20.616 1.00 80.69 98 LEU A N 1
ATOM 674 C CA . LEU A 1 98 ? 10.561 8.869 -19.791 1.00 80.69 98 LEU A CA 1
ATOM 675 C C . LEU A 1 98 ? 11.648 9.550 -20.633 1.00 80.69 98 LEU A C 1
ATOM 677 O O . LEU A 1 98 ? 12.081 10.645 -20.278 1.00 80.69 98 LEU A O 1
ATOM 681 N N . GLU A 1 99 ? 12.034 8.974 -21.777 1.00 81.25 99 GLU A N 1
ATOM 682 C CA . GLU A 1 99 ? 12.940 9.644 -22.724 1.00 81.25 99 GLU A CA 1
ATOM 683 C C . GLU A 1 99 ? 12.322 10.956 -23.217 1.00 81.25 99 GLU A C 1
ATOM 685 O O . GLU A 1 99 ? 12.984 11.991 -23.195 1.00 81.25 99 GLU A O 1
ATOM 690 N N . ALA A 1 100 ? 11.045 10.950 -23.614 1.00 80.75 100 ALA A N 1
ATOM 691 C CA . ALA A 1 100 ? 10.347 12.158 -24.054 1.00 80.75 100 ALA A CA 1
ATOM 692 C C . ALA A 1 100 ? 10.283 13.228 -22.950 1.00 80.75 100 ALA A C 1
ATOM 694 O O . ALA A 1 100 ? 10.542 14.402 -23.217 1.00 80.75 100 ALA A O 1
ATOM 695 N N . ALA A 1 101 ? 10.001 12.834 -21.707 1.00 74.75 101 ALA A N 1
ATOM 696 C CA . ALA A 1 101 ? 9.995 13.732 -20.557 1.00 74.75 101 ALA A CA 1
ATOM 697 C C . ALA A 1 101 ? 11.382 14.343 -20.308 1.00 74.75 101 ALA A C 1
ATOM 699 O O . ALA A 1 101 ? 11.488 15.542 -20.056 1.00 74.75 101 ALA A O 1
ATOM 700 N N . HIS A 1 102 ? 12.455 13.572 -20.496 1.00 70.94 102 HIS A N 1
ATOM 701 C CA . HIS A 1 102 ? 13.825 14.072 -20.394 1.00 70.94 102 HIS A CA 1
ATOM 702 C C . HIS A 1 102 ? 14.123 15.215 -21.387 1.00 70.94 102 HIS A C 1
ATOM 704 O O . HIS A 1 102 ? 14.898 16.118 -21.077 1.00 70.94 102 HIS A O 1
ATOM 710 N N . TRP A 1 103 ? 13.485 15.224 -22.566 1.00 65.88 103 TRP A N 1
ATOM 711 C CA . TRP A 1 103 ? 13.593 16.329 -23.531 1.00 65.88 103 TRP A CA 1
ATOM 712 C C . TRP A 1 103 ? 12.830 17.594 -23.120 1.00 65.88 103 TRP A C 1
ATOM 714 O O . TRP A 1 103 ? 13.190 18.681 -23.566 1.00 65.88 103 TRP A O 1
ATOM 724 N N . VAL A 1 104 ? 11.784 17.468 -22.299 1.00 64.62 104 VAL A N 1
ATOM 725 C CA . VAL A 1 104 ? 10.935 18.590 -21.863 1.00 64.62 104 VAL A CA 1
ATOM 726 C C . VAL A 1 104 ? 11.433 19.197 -20.548 1.00 64.62 104 VAL A C 1
ATOM 728 O O . VAL A 1 104 ? 11.338 20.406 -20.356 1.00 64.62 104 VAL A O 1
ATOM 731 N N . SER A 1 105 ? 11.973 18.372 -19.648 1.00 55.97 105 SER A N 1
ATOM 732 C CA . SER A 1 105 ? 12.329 18.767 -18.279 1.00 55.97 105 SER A CA 1
ATOM 733 C C . SER A 1 105 ? 13.664 19.509 -18.139 1.00 55.97 105 SER A C 1
ATOM 735 O O . SER A 1 105 ? 13.912 20.089 -17.085 1.00 55.97 105 SER A O 1
ATOM 737 N N . LEU A 1 106 ? 14.523 19.535 -19.165 1.00 50.88 106 LEU A N 1
ATOM 738 C CA . LEU A 1 106 ? 15.831 20.196 -19.097 1.00 50.88 106 LEU A CA 1
ATOM 739 C C . LEU A 1 106 ? 15.864 21.449 -19.995 1.00 50.88 106 LEU A C 1
ATOM 741 O O . LEU A 1 106 ? 15.876 21.308 -21.221 1.00 50.88 106 LEU A O 1
ATOM 745 N N . PRO A 1 107 ? 15.901 22.682 -19.441 1.00 41.88 107 PRO A N 1
ATOM 746 C CA . PRO A 1 107 ? 16.163 23.867 -20.249 1.00 41.88 107 PRO A CA 1
ATOM 747 C C . PRO A 1 107 ? 17.585 23.799 -20.835 1.00 41.88 107 PRO A C 1
ATOM 749 O O . PRO A 1 107 ? 18.496 23.290 -20.178 1.00 41.88 107 PRO A O 1
ATOM 752 N N . PRO A 1 108 ? 17.818 24.335 -22.046 1.00 40.22 108 PRO A N 1
ATOM 753 C CA . PRO A 1 108 ? 19.156 24.455 -22.605 1.00 40.22 108 PRO A CA 1
ATOM 754 C C . PRO A 1 108 ? 19.901 25.569 -21.857 1.00 40.22 108 PRO A C 1
ATOM 756 O O . PRO A 1 108 ? 19.908 26.718 -22.289 1.00 40.22 108 PRO A O 1
ATOM 759 N N . SER A 1 109 ? 20.485 25.269 -20.699 1.00 38.81 109 SER A N 1
ATOM 760 C CA . SER A 1 109 ? 21.419 26.175 -20.031 1.00 38.81 109 SER A CA 1
ATOM 761 C C . SER A 1 109 ? 22.700 25.441 -19.648 1.00 38.81 109 SER A C 1
ATOM 763 O O . SER A 1 109 ? 22.688 24.310 -19.167 1.00 38.81 109 SER A O 1
ATOM 765 N N . GLU A 1 110 ? 23.820 26.112 -19.901 1.00 38.62 110 GLU A N 1
ATOM 766 C CA . GLU A 1 110 ? 25.209 25.641 -19.821 1.00 38.62 110 GLU A CA 1
ATOM 767 C C . GLU A 1 110 ? 25.698 25.317 -18.386 1.00 38.62 110 GLU A C 1
ATOM 769 O O . GLU A 1 110 ? 26.887 25.422 -18.102 1.00 38.62 110 GLU A O 1
ATOM 774 N N . ALA A 1 111 ? 24.813 24.947 -17.449 1.00 36.78 111 ALA A N 1
ATOM 775 C CA . ALA A 1 111 ? 25.142 24.848 -16.020 1.00 36.78 111 ALA A CA 1
ATOM 776 C C . ALA A 1 111 ? 24.683 23.565 -15.297 1.00 36.78 111 ALA A C 1
ATOM 778 O O . ALA A 1 111 ? 24.971 23.417 -14.109 1.00 36.78 111 ALA A O 1
ATOM 779 N N . ILE A 1 112 ? 24.032 22.609 -15.967 1.00 42.38 112 ILE A N 1
ATOM 780 C CA . ILE A 1 112 ? 23.920 21.241 -15.432 1.00 42.38 112 ILE A CA 1
ATOM 781 C C . ILE A 1 112 ? 25.098 20.474 -16.020 1.00 42.38 112 ILE A C 1
ATOM 783 O O . ILE A 1 112 ? 25.099 20.181 -17.212 1.00 42.38 112 ILE A O 1
ATOM 787 N N . GLY A 1 113 ? 26.127 20.240 -15.201 1.00 41.06 113 GLY A N 1
ATOM 788 C CA . GLY A 1 113 ? 27.392 19.642 -15.632 1.00 41.06 113 GLY A CA 1
ATOM 789 C C . GLY A 1 113 ? 27.197 18.415 -16.524 1.00 41.06 113 GLY A C 1
ATOM 790 O O . GLY A 1 113 ? 26.248 17.654 -16.333 1.00 41.06 113 GLY A O 1
ATOM 791 N N . ASP A 1 114 ? 28.123 18.239 -17.469 1.00 42.62 114 ASP A N 1
ATOM 792 C CA . ASP A 1 114 ? 28.144 17.287 -18.594 1.00 42.62 114 ASP A CA 1
ATOM 793 C C . ASP A 1 114 ? 27.643 15.847 -18.326 1.00 42.62 114 ASP A C 1
ATOM 795 O O . ASP A 1 114 ? 27.399 15.110 -19.271 1.00 42.62 114 ASP A O 1
ATOM 799 N N . GLY A 1 115 ? 27.453 15.413 -17.077 1.00 46.31 115 GLY A N 1
ATOM 800 C CA . GLY A 1 115 ? 27.063 14.055 -16.693 1.00 46.31 115 GLY A CA 1
ATOM 801 C C . GLY A 1 115 ? 25.616 13.646 -17.008 1.00 46.31 115 GLY A C 1
ATOM 802 O O . GLY A 1 115 ? 25.422 12.608 -17.630 1.00 46.31 115 GLY A O 1
ATOM 803 N N . ALA A 1 116 ? 24.587 14.410 -16.609 1.00 44.94 116 ALA A N 1
ATOM 804 C CA . ALA A 1 116 ? 23.182 13.962 -16.741 1.00 44.94 116 ALA A CA 1
ATOM 805 C C . ALA A 1 116 ? 22.686 13.978 -18.200 1.00 44.94 116 ALA A C 1
ATOM 807 O O . ALA A 1 116 ? 22.037 13.039 -18.666 1.00 44.94 116 ALA A O 1
ATOM 808 N N . ALA A 1 117 ? 23.077 15.011 -18.955 1.00 51.38 117 ALA A N 1
ATOM 809 C CA . ALA A 1 117 ? 22.836 15.092 -20.393 1.00 51.38 117 ALA A CA 1
ATOM 810 C C . ALA A 1 117 ? 23.638 14.040 -21.189 1.00 51.38 117 ALA A C 1
ATOM 812 O O . ALA A 1 117 ? 23.187 13.625 -22.263 1.00 51.38 117 ALA A O 1
ATOM 813 N N . ALA A 1 118 ? 24.795 13.594 -20.674 1.00 55.12 118 ALA A N 1
ATOM 814 C CA . ALA A 1 118 ? 25.590 12.531 -21.284 1.00 55.12 118 ALA A CA 1
ATOM 815 C C . ALA A 1 118 ? 25.037 11.130 -21.001 1.00 55.12 118 ALA A C 1
ATOM 817 O O . ALA A 1 118 ? 25.042 10.314 -21.915 1.00 55.12 118 ALA A O 1
ATOM 818 N N . THR A 1 119 ? 24.534 10.839 -19.795 1.00 61.16 119 THR A N 1
ATOM 819 C CA . THR A 1 119 ? 24.099 9.478 -19.418 1.00 61.16 119 THR A CA 1
ATOM 820 C C . THR A 1 119 ? 22.630 9.172 -19.702 1.00 61.16 119 THR A C 1
ATOM 822 O O . THR A 1 119 ? 22.277 7.990 -19.753 1.00 61.16 119 THR A O 1
ATOM 825 N N . ARG A 1 120 ? 21.781 10.199 -19.900 1.00 71.19 120 ARG A N 1
ATOM 826 C CA . ARG A 1 120 ? 20.332 10.049 -20.156 1.00 71.19 120 ARG A CA 1
ATOM 827 C C . ARG A 1 120 ? 19.685 9.071 -19.165 1.00 71.19 120 ARG A C 1
ATOM 829 O O . ARG A 1 120 ? 19.074 8.079 -19.555 1.00 71.19 120 ARG A O 1
ATOM 836 N N . ALA A 1 121 ? 19.904 9.315 -17.875 1.00 75.44 121 ALA A N 1
ATOM 837 C CA . ALA A 1 121 ? 19.386 8.468 -16.809 1.00 75.44 121 ALA A CA 1
ATOM 838 C C . ALA A 1 121 ? 17.853 8.571 -16.710 1.00 75.44 121 ALA A C 1
ATOM 840 O O . ALA A 1 121 ? 17.301 9.674 -16.634 1.00 75.44 121 ALA A O 1
ATOM 841 N N . ILE A 1 122 ? 17.189 7.411 -16.704 1.00 80.94 122 ILE A N 1
ATOM 842 C CA . ILE A 1 122 ? 15.763 7.262 -16.401 1.00 80.94 122 ILE A CA 1
ATOM 843 C C . ILE A 1 122 ? 15.587 6.217 -15.291 1.00 80.94 122 ILE A C 1
ATOM 845 O O . ILE A 1 122 ? 16.421 5.324 -15.135 1.00 80.94 122 ILE A O 1
ATOM 849 N N . ALA A 1 123 ? 14.495 6.303 -14.536 1.00 81.50 123 ALA A N 1
ATOM 850 C CA . ALA A 1 123 ? 14.189 5.347 -13.472 1.00 81.50 123 ALA A CA 1
ATOM 851 C C . ALA A 1 123 ? 12.729 4.885 -13.538 1.00 81.50 123 ALA A C 1
ATOM 853 O O . ALA A 1 123 ? 11.831 5.512 -12.979 1.00 81.50 123 ALA A O 1
ATOM 854 N N . LEU A 1 124 ? 12.488 3.755 -14.198 1.00 87.31 124 LEU A N 1
ATOM 855 C CA . LEU A 1 124 ? 11.234 3.018 -14.104 1.00 87.31 124 LEU A CA 1
ATOM 856 C C . LEU A 1 124 ? 11.251 2.179 -12.818 1.00 87.31 124 LEU A C 1
ATOM 858 O O . LEU A 1 124 ? 11.961 1.176 -12.717 1.00 87.31 124 LEU A O 1
ATOM 862 N N . ARG A 1 125 ? 10.493 2.626 -11.820 1.00 86.69 125 ARG A N 1
ATOM 863 C CA . ARG A 1 125 ? 10.311 1.953 -10.537 1.00 86.69 125 ARG A CA 1
ATOM 864 C C . ARG A 1 125 ? 9.252 0.875 -10.665 1.00 86.69 125 ARG A C 1
ATOM 866 O O . ARG A 1 125 ? 8.139 1.153 -11.103 1.00 86.69 125 ARG A O 1
ATOM 873 N N . ILE A 1 126 ? 9.600 -0.340 -10.268 1.00 88.75 126 ILE A N 1
ATOM 874 C CA . ILE A 1 126 ? 8.643 -1.442 -10.176 1.00 88.75 126 ILE A CA 1
ATOM 875 C C . ILE A 1 126 ? 7.930 -1.334 -8.827 1.00 88.75 126 ILE A C 1
ATOM 877 O O . ILE A 1 126 ? 8.581 -1.361 -7.785 1.00 88.75 126 ILE A O 1
ATOM 881 N N . GLU A 1 127 ? 6.608 -1.184 -8.840 1.00 88.38 127 GLU A N 1
ATOM 882 C CA . GLU A 1 127 ? 5.771 -1.005 -7.646 1.00 88.38 127 GLU A CA 1
ATOM 883 C C . GLU A 1 127 ? 4.677 -2.079 -7.599 1.00 88.38 127 GLU A C 1
ATOM 885 O O . GLU A 1 127 ? 4.334 -2.664 -8.624 1.00 88.38 127 GLU A O 1
ATOM 890 N N . GLY A 1 128 ? 4.142 -2.380 -6.413 1.00 89.12 128 GLY A N 1
ATOM 891 C CA . GLY A 1 128 ? 3.045 -3.344 -6.262 1.00 89.12 128 GLY A CA 1
ATOM 892 C C . GLY A 1 128 ? 3.456 -4.822 -6.302 1.00 89.12 128 GLY A C 1
ATOM 893 O O . GLY A 1 128 ? 2.586 -5.689 -6.363 1.00 89.12 128 GLY A O 1
ATOM 894 N N . LEU A 1 129 ? 4.753 -5.153 -6.226 1.00 93.06 129 LEU A N 1
ATOM 895 C CA . LEU A 1 129 ? 5.217 -6.550 -6.177 1.00 93.06 129 LEU A CA 1
ATOM 896 C C . LEU A 1 129 ? 4.638 -7.305 -4.975 1.00 93.06 129 LEU A C 1
ATOM 898 O O . LEU A 1 129 ? 4.076 -8.382 -5.135 1.00 93.06 129 LEU A O 1
ATOM 902 N N . SER A 1 130 ? 4.728 -6.736 -3.776 1.00 92.69 130 SER A N 1
ATOM 903 C CA . SER A 1 130 ? 4.192 -7.350 -2.556 1.00 92.69 130 SER A CA 1
ATOM 904 C C . SER A 1 130 ? 2.668 -7.483 -2.577 1.00 92.69 130 SER A C 1
ATOM 906 O O . SER A 1 130 ? 2.134 -8.491 -2.117 1.00 92.69 130 SER A O 1
ATOM 908 N N . THR A 1 131 ? 1.982 -6.507 -3.177 1.00 92.56 131 THR A N 1
ATOM 909 C CA . THR A 1 131 ? 0.538 -6.561 -3.443 1.00 92.56 131 THR A CA 1
ATOM 910 C C . THR A 1 131 ? 0.213 -7.744 -4.356 1.00 92.56 131 THR A C 1
ATOM 912 O O . THR A 1 131 ? -0.610 -8.576 -3.991 1.00 92.56 131 THR A O 1
ATOM 915 N N . LEU A 1 132 ? 0.915 -7.888 -5.485 1.00 94.81 132 LEU A N 1
ATOM 916 C CA . LEU A 1 132 ? 0.747 -9.011 -6.410 1.00 94.81 132 LEU A CA 1
ATOM 917 C C . LEU A 1 132 ? 0.984 -10.369 -5.730 1.00 94.81 132 LEU A C 1
ATOM 919 O O . LEU A 1 132 ? 0.204 -11.301 -5.928 1.00 94.81 132 LEU A O 1
ATOM 923 N N . LEU A 1 133 ? 2.045 -10.493 -4.926 1.00 95.94 133 LEU A N 1
ATOM 924 C CA . LEU A 1 133 ? 2.343 -11.731 -4.200 1.00 95.94 133 LEU A CA 1
ATOM 925 C C . LEU A 1 133 ? 1.207 -12.095 -3.240 1.00 95.94 133 LEU A C 1
ATOM 927 O O . LEU A 1 133 ? 0.695 -13.210 -3.300 1.00 95.94 133 LEU A O 1
ATOM 931 N N . MET A 1 134 ? 0.752 -11.147 -2.419 1.00 95.06 134 MET A N 1
ATOM 932 C CA . MET A 1 134 ? -0.327 -11.407 -1.468 1.00 95.06 134 MET A CA 1
ATOM 933 C C . MET A 1 134 ? -1.647 -11.734 -2.178 1.00 95.06 134 MET A C 1
ATOM 935 O O . MET A 1 134 ? -2.273 -12.739 -1.843 1.00 95.06 134 MET A O 1
ATOM 939 N N . SER A 1 135 ? -2.024 -10.960 -3.202 1.00 95.06 135 SER A N 1
ATOM 940 C CA . SER A 1 135 ? -3.237 -11.193 -4.000 1.00 95.06 135 SER A CA 1
ATOM 941 C C . SER A 1 135 ? -3.228 -12.533 -4.738 1.00 95.06 135 SER A C 1
ATOM 943 O O . SER A 1 135 ? -4.288 -13.092 -4.995 1.00 95.06 135 SER A O 1
ATOM 945 N N . SER A 1 136 ? -2.050 -13.066 -5.073 1.00 95.31 136 SER A N 1
ATOM 946 C CA . SER A 1 136 ? -1.897 -14.387 -5.701 1.00 95.31 136 SER A CA 1
ATOM 947 C C . SER A 1 136 ? -1.746 -15.535 -4.695 1.00 95.31 136 SER A C 1
ATOM 949 O O . SER A 1 136 ? -1.547 -16.681 -5.096 1.00 95.31 136 SER A O 1
ATOM 951 N N . GLY A 1 137 ? -1.854 -15.257 -3.391 1.00 95.19 137 GLY A N 1
ATOM 952 C CA . GLY A 1 137 ? -1.736 -16.271 -2.344 1.00 95.19 137 GLY A CA 1
ATOM 953 C C . GLY A 1 137 ? -0.297 -16.742 -2.099 1.00 95.19 137 GLY A C 1
ATOM 954 O O . GLY A 1 137 ? -0.088 -17.866 -1.646 1.00 95.19 137 GLY A O 1
ATOM 955 N N . LEU A 1 138 ? 0.705 -15.914 -2.401 1.00 96.19 138 LEU A N 1
ATOM 956 C CA . LEU A 1 138 ? 2.119 -16.223 -2.203 1.00 96.19 138 LEU A CA 1
ATOM 957 C C . LEU A 1 138 ? 2.697 -15.422 -1.038 1.00 96.19 138 LEU A C 1
ATOM 959 O O . LEU A 1 138 ? 2.539 -14.206 -0.942 1.00 96.19 138 LEU A O 1
ATOM 963 N N . ALA A 1 139 ? 3.421 -16.108 -0.155 1.00 95.75 139 ALA A N 1
ATOM 964 C CA . ALA A 1 139 ? 4.122 -15.451 0.938 1.00 95.75 139 ALA A CA 1
ATOM 965 C C . ALA A 1 139 ? 5.335 -14.679 0.418 1.00 95.75 139 ALA A C 1
ATOM 967 O O . ALA A 1 139 ? 6.097 -15.186 -0.409 1.00 95.75 139 ALA A O 1
ATOM 968 N N . TYR A 1 140 ? 5.543 -13.478 0.954 1.00 95.25 140 TYR A N 1
ATOM 969 C CA . TYR A 1 140 ? 6.687 -12.635 0.613 1.00 95.25 140 TYR A CA 1
ATOM 970 C C . TYR A 1 140 ? 8.025 -13.366 0.835 1.00 95.25 140 TYR A C 1
ATOM 972 O O . TYR A 1 140 ? 8.889 -13.361 -0.039 1.00 95.25 140 TYR A O 1
ATOM 980 N N . ASP A 1 141 ? 8.163 -14.066 1.968 1.00 94.88 141 ASP A N 1
ATOM 981 C CA . ASP A 1 141 ? 9.349 -14.865 2.312 1.00 94.88 141 ASP A CA 1
ATOM 982 C C . ASP A 1 141 ? 9.279 -16.325 1.822 1.00 94.88 141 ASP A C 1
ATOM 984 O O . ASP A 1 141 ? 9.688 -17.264 2.501 1.00 94.88 141 ASP A O 1
ATOM 988 N N . SER A 1 142 ? 8.719 -16.559 0.639 1.00 96.31 142 SER A N 1
ATOM 989 C CA . SER A 1 142 ? 8.747 -17.887 0.017 1.00 96.31 142 SER A CA 1
ATOM 990 C C . SER A 1 142 ? 9.667 -17.911 -1.198 1.00 96.31 142 SER A C 1
ATOM 992 O O . SER A 1 142 ? 9.865 -16.893 -1.866 1.00 96.31 142 SER A O 1
ATOM 994 N N . ASP A 1 143 ? 10.216 -19.088 -1.511 1.00 96.81 143 ASP A N 1
ATOM 995 C CA . ASP A 1 143 ? 10.970 -19.293 -2.753 1.00 96.81 143 ASP A CA 1
ATOM 996 C C . ASP A 1 143 ? 10.107 -18.976 -3.980 1.00 96.81 143 ASP A C 1
ATOM 998 O O . ASP A 1 143 ? 10.571 -18.304 -4.900 1.00 96.81 143 ASP A O 1
ATOM 1002 N N . ASP A 1 144 ? 8.834 -19.382 -3.953 1.00 96.75 144 ASP A N 1
ATOM 1003 C CA . ASP A 1 144 ? 7.864 -19.081 -5.005 1.00 96.75 144 ASP A CA 1
ATOM 1004 C C . ASP A 1 144 ? 7.602 -17.575 -5.125 1.00 96.75 144 ASP A C 1
ATOM 1006 O O . ASP A 1 144 ? 7.626 -17.037 -6.232 1.00 96.75 144 ASP A O 1
ATOM 1010 N N . GLY A 1 145 ? 7.422 -16.869 -4.004 1.00 96.75 145 GLY A N 1
ATOM 1011 C CA . GLY A 1 145 ? 7.238 -15.417 -3.984 1.00 96.75 145 GLY A CA 1
ATOM 1012 C C . GLY A 1 145 ? 8.435 -14.671 -4.576 1.00 96.75 145 GLY A C 1
ATOM 1013 O O . GLY A 1 145 ? 8.273 -13.820 -5.452 1.00 96.75 145 GLY A O 1
ATOM 1014 N N . ARG A 1 146 ? 9.658 -15.056 -4.187 1.00 97.56 146 ARG A N 1
ATOM 1015 C CA . ARG A 1 146 ? 10.895 -14.522 -4.781 1.00 97.56 146 ARG A CA 1
ATOM 1016 C C . ARG A 1 146 ? 11.017 -14.854 -6.267 1.00 97.56 146 ARG A C 1
ATOM 1018 O O . ARG A 1 146 ? 11.435 -14.001 -7.048 1.00 97.56 146 ARG A O 1
ATOM 1025 N N . ALA A 1 147 ? 10.644 -16.065 -6.679 1.00 97.94 147 ALA A N 1
ATOM 1026 C CA . ALA A 1 147 ? 10.688 -16.478 -8.078 1.00 97.94 147 ALA A CA 1
ATOM 1027 C C . ALA A 1 147 ? 9.701 -15.683 -8.946 1.00 97.94 147 ALA A C 1
ATOM 1029 O O . ALA A 1 147 ? 10.049 -15.297 -10.062 1.00 97.94 147 ALA A O 1
ATOM 1030 N N . VAL A 1 148 ? 8.496 -15.398 -8.443 1.00 97.81 148 VAL A N 1
ATOM 1031 C CA . VAL A 1 148 ? 7.515 -14.543 -9.131 1.00 97.81 148 VAL A CA 1
ATOM 1032 C C . VAL A 1 148 ? 8.012 -13.108 -9.224 1.00 97.81 148 VAL A C 1
ATOM 1034 O O . VAL A 1 148 ? 8.008 -12.545 -10.317 1.00 97.81 148 VAL A O 1
ATOM 1037 N N . ALA A 1 149 ? 8.505 -12.534 -8.124 1.00 97.00 149 ALA A N 1
ATOM 1038 C CA . ALA A 1 149 ? 9.045 -11.179 -8.134 1.00 97.00 149 ALA A CA 1
ATOM 1039 C C . ALA A 1 149 ? 10.200 -11.045 -9.143 1.00 97.00 149 ALA A C 1
ATOM 1041 O O . ALA A 1 149 ? 10.187 -10.155 -9.993 1.00 97.00 149 ALA A O 1
ATOM 1042 N N . ALA A 1 150 ? 11.130 -12.006 -9.145 1.00 97.44 150 ALA A N 1
ATOM 1043 C CA . ALA A 1 150 ? 12.203 -12.088 -10.130 1.00 97.44 150 ALA A CA 1
ATOM 1044 C C . ALA A 1 150 ? 11.680 -12.225 -11.571 1.00 97.44 150 ALA A C 1
ATOM 1046 O O . ALA A 1 150 ? 12.220 -11.584 -12.469 1.00 97.44 150 ALA A O 1
ATOM 1047 N N . ALA A 1 151 ? 10.635 -13.023 -11.821 1.00 98.00 151 ALA A N 1
ATOM 1048 C CA . ALA A 1 151 ? 10.055 -13.195 -13.157 1.00 98.00 151 ALA A CA 1
ATOM 1049 C C . ALA A 1 151 ? 9.465 -11.886 -13.704 1.00 98.00 151 ALA A C 1
ATOM 1051 O O . ALA A 1 151 ? 9.748 -11.506 -14.842 1.00 98.00 151 ALA A O 1
ATOM 1052 N N . ILE A 1 152 ? 8.687 -11.183 -12.879 1.00 97.38 152 ILE A N 1
ATOM 1053 C CA . ILE A 1 152 ? 8.057 -9.899 -13.215 1.00 97.38 152 ILE A CA 1
ATOM 1054 C C . ILE A 1 152 ? 9.125 -8.843 -13.503 1.00 97.38 152 ILE A C 1
ATOM 1056 O O . ILE A 1 152 ? 9.107 -8.187 -14.546 1.00 97.38 152 ILE A O 1
ATOM 1060 N N . SER A 1 153 ? 10.109 -8.732 -12.613 1.00 96.44 153 SER A N 1
ATOM 1061 C CA . SER A 1 153 ? 11.235 -7.817 -12.764 1.00 96.44 153 SER A CA 1
ATOM 1062 C C . SER A 1 153 ? 12.112 -8.144 -13.966 1.00 96.44 153 SER A C 1
ATOM 1064 O O . SER A 1 153 ? 12.553 -7.233 -14.663 1.00 96.44 153 SER A O 1
ATOM 1066 N N . SER A 1 154 ? 12.328 -9.428 -14.255 1.00 97.19 154 SER A N 1
ATOM 1067 C CA . SER A 1 154 ? 13.068 -9.873 -15.433 1.00 97.19 154 SER A CA 1
ATOM 1068 C C . SER A 1 154 ? 12.384 -9.432 -16.722 1.00 97.19 154 SER A C 1
ATOM 1070 O O . SER A 1 154 ? 13.057 -8.883 -17.595 1.00 97.19 154 SER A O 1
ATOM 1072 N N . LEU A 1 155 ? 11.062 -9.611 -16.823 1.00 97.38 155 LEU A N 1
ATOM 1073 C CA . LEU A 1 155 ? 10.276 -9.188 -17.981 1.00 97.38 155 LEU A CA 1
ATOM 1074 C C . LEU A 1 155 ? 10.303 -7.664 -18.158 1.00 97.38 155 LEU A C 1
ATOM 1076 O O . LEU A 1 155 ? 10.648 -7.188 -19.240 1.00 97.38 155 LEU A O 1
ATOM 1080 N N . ALA A 1 156 ? 10.009 -6.904 -17.100 1.00 95.56 156 ALA A N 1
ATOM 1081 C CA . ALA A 1 156 ? 10.018 -5.442 -17.155 1.00 95.56 156 ALA A CA 1
ATOM 1082 C C . ALA A 1 156 ? 11.409 -4.888 -17.518 1.00 95.56 156 ALA A C 1
ATOM 1084 O O . ALA A 1 156 ? 11.530 -3.988 -18.349 1.00 95.56 156 ALA A O 1
ATOM 1085 N N . SER A 1 157 ? 12.471 -5.472 -16.954 1.00 94.69 157 SER A N 1
ATOM 1086 C CA . SER A 1 157 ? 13.854 -5.078 -17.235 1.00 94.69 157 SER A CA 1
ATOM 1087 C C . SER A 1 157 ? 14.284 -5.422 -18.664 1.00 94.69 157 SER A C 1
ATOM 1089 O O . SER A 1 157 ? 14.888 -4.585 -19.339 1.00 94.69 157 SER A O 1
ATOM 1091 N N . ALA A 1 158 ? 13.891 -6.590 -19.183 1.00 95.12 158 ALA A N 1
ATOM 1092 C CA . ALA A 1 158 ? 14.155 -6.967 -20.572 1.00 95.12 158 ALA A CA 1
ATOM 1093 C C . ALA A 1 158 ? 13.429 -6.052 -21.569 1.00 95.12 158 ALA A C 1
ATOM 1095 O O . ALA A 1 158 ? 14.017 -5.632 -22.570 1.00 95.12 158 ALA A O 1
ATOM 1096 N N . ALA A 1 159 ? 12.164 -5.721 -21.292 1.00 95.25 159 ALA A N 1
ATOM 1097 C CA . ALA A 1 159 ? 11.374 -4.798 -22.102 1.00 95.25 159 ALA A CA 1
ATOM 1098 C C . ALA A 1 159 ? 12.006 -3.398 -22.109 1.00 95.25 159 ALA A C 1
ATOM 1100 O O . ALA A 1 159 ? 12.251 -2.831 -23.174 1.00 95.25 159 ALA A O 1
ATOM 1101 N N . ALA A 1 160 ? 12.392 -2.885 -20.936 1.00 92.81 160 ALA A N 1
ATOM 1102 C CA . ALA A 1 160 ? 13.055 -1.591 -20.813 1.00 92.81 160 ALA A CA 1
ATOM 1103 C C . ALA A 1 160 ? 14.414 -1.544 -21.537 1.00 92.81 160 ALA A C 1
ATOM 1105 O O . ALA A 1 160 ? 14.735 -0.560 -22.211 1.00 92.81 160 ALA A O 1
ATOM 1106 N N . ALA A 1 161 ? 15.218 -2.607 -21.435 1.00 91.56 161 ALA A N 1
ATOM 1107 C CA . ALA A 1 161 ? 16.481 -2.731 -22.161 1.00 91.56 161 ALA A CA 1
ATOM 1108 C C . ALA A 1 161 ? 16.262 -2.793 -23.682 1.00 91.56 161 ALA A C 1
ATOM 1110 O O . ALA A 1 161 ? 16.952 -2.103 -24.432 1.00 91.56 161 ALA A O 1
ATOM 1111 N N . THR A 1 162 ? 15.257 -3.542 -24.139 1.00 92.62 162 THR A N 1
ATOM 1112 C CA . THR A 1 162 ? 14.888 -3.631 -25.561 1.00 92.62 162 THR A CA 1
ATOM 1113 C C . THR A 1 162 ? 14.447 -2.272 -26.109 1.00 92.62 162 THR A C 1
ATOM 1115 O O . THR A 1 162 ? 14.948 -1.834 -27.145 1.00 92.62 162 THR A O 1
ATOM 1118 N N . ALA A 1 163 ? 13.575 -1.560 -25.390 1.00 92.06 163 ALA A N 1
ATOM 1119 C CA . ALA A 1 163 ? 13.126 -0.217 -25.755 1.00 92.06 163 ALA A CA 1
ATOM 1120 C C . ALA A 1 163 ? 14.300 0.776 -25.826 1.00 92.06 163 ALA A C 1
ATOM 1122 O O . ALA A 1 163 ? 14.432 1.540 -26.782 1.00 92.06 163 ALA A O 1
ATOM 1123 N N . SER A 1 164 ? 15.207 0.722 -24.846 1.00 91.38 164 SER A N 1
ATOM 1124 C CA . SER A 1 164 ? 16.421 1.544 -24.812 1.00 91.38 164 SER A CA 1
ATOM 1125 C C . SER A 1 164 ? 17.354 1.271 -25.998 1.00 91.38 164 SER A C 1
ATOM 1127 O O . SER A 1 164 ? 17.868 2.217 -26.595 1.00 91.38 164 SER A O 1
ATOM 1129 N N . ALA A 1 165 ? 17.549 0.005 -26.377 1.00 89.81 165 ALA A N 1
ATOM 1130 C CA . ALA A 1 165 ? 18.341 -0.376 -27.546 1.00 89.81 165 ALA A CA 1
ATOM 1131 C C . ALA A 1 165 ? 17.723 0.145 -28.856 1.00 89.81 165 ALA A C 1
ATOM 1133 O O . ALA A 1 165 ? 18.420 0.727 -29.687 1.00 89.81 165 ALA A O 1
ATOM 1134 N N . GLN A 1 166 ? 16.404 0.010 -29.021 1.00 90.69 166 GLN A N 1
ATOM 1135 C CA . GLN A 1 166 ? 15.688 0.530 -30.193 1.00 90.69 166 GLN A CA 1
ATOM 1136 C C . GLN A 1 166 ? 15.759 2.062 -30.284 1.00 90.69 166 GLN A C 1
ATOM 1138 O O . GLN A 1 166 ? 15.892 2.629 -31.370 1.00 90.69 166 GLN A O 1
ATOM 1143 N N . LEU A 1 167 ? 15.690 2.755 -29.144 1.00 88.69 167 LEU A N 1
ATOM 1144 C CA . LEU A 1 167 ? 15.876 4.205 -29.086 1.00 88.69 167 LEU A CA 1
ATOM 1145 C C . LEU A 1 167 ? 17.320 4.604 -29.406 1.00 88.69 167 LEU A C 1
ATOM 1147 O O . LEU A 1 167 ? 17.526 5.629 -30.052 1.00 88.69 167 LEU A O 1
ATOM 1151 N N . ALA A 1 168 ? 18.314 3.800 -29.020 1.00 87.94 168 ALA A N 1
ATOM 1152 C CA . ALA A 1 168 ? 19.714 4.041 -29.364 1.00 87.94 168 ALA A CA 1
ATOM 1153 C C . ALA A 1 168 ? 19.952 3.944 -30.876 1.00 87.94 168 ALA A C 1
ATOM 1155 O O . ALA A 1 168 ? 20.665 4.775 -31.435 1.00 87.94 168 ALA A O 1
ATOM 1156 N N . GLU A 1 169 ? 19.317 2.978 -31.545 1.00 88.12 169 GLU A N 1
ATOM 1157 C CA . GLU A 1 169 ? 19.384 2.822 -33.002 1.00 88.12 169 GLU A CA 1
ATOM 1158 C C . GLU A 1 169 ? 18.794 4.040 -33.734 1.00 88.12 169 GLU A C 1
ATOM 1160 O O . GLU A 1 169 ? 19.369 4.523 -34.707 1.00 88.12 169 GLU A O 1
ATOM 1165 N N . LYS A 1 170 ? 17.672 4.581 -33.238 1.00 87.88 170 LYS A N 1
ATOM 1166 C CA . LYS A 1 170 ? 16.963 5.705 -33.876 1.00 87.88 170 LYS A CA 1
ATOM 1167 C C . LYS A 1 170 ? 17.531 7.084 -33.530 1.00 87.88 170 LYS A C 1
ATOM 1169 O O . LYS A 1 170 ? 17.548 7.966 -34.383 1.00 87.88 170 LYS A O 1
ATOM 1174 N N . LEU A 1 171 ? 17.937 7.299 -32.278 1.00 84.06 171 LEU A N 1
ATOM 1175 C CA . LEU A 1 171 ? 18.294 8.616 -31.720 1.00 84.06 171 LEU A CA 1
ATOM 1176 C C . LEU A 1 171 ? 19.780 8.740 -31.345 1.00 84.06 171 LEU A C 1
ATOM 1178 O O . LEU A 1 171 ? 20.205 9.795 -30.857 1.00 84.06 171 LEU A O 1
ATOM 1182 N N . GLY A 1 172 ? 20.560 7.674 -31.534 1.00 81.75 172 GLY A N 1
ATOM 1183 C CA . GLY A 1 172 ? 21.953 7.552 -31.114 1.00 81.75 172 GLY A CA 1
ATOM 1184 C C . GLY A 1 172 ? 22.106 7.067 -29.668 1.00 81.75 172 GLY A C 1
ATOM 1185 O O . GLY A 1 172 ? 21.320 7.419 -28.783 1.00 81.75 172 GLY A O 1
ATOM 1186 N N . ALA A 1 173 ? 23.152 6.285 -29.413 1.00 80.44 173 ALA A N 1
ATOM 1187 C CA . ALA A 1 173 ? 23.534 5.859 -28.070 1.00 80.44 173 ALA A CA 1
ATOM 1188 C C . ALA A 1 173 ? 24.077 7.030 -27.235 1.00 80.44 173 ALA A C 1
ATOM 1190 O O . ALA A 1 173 ? 24.661 7.974 -27.775 1.00 80.44 173 ALA A O 1
ATOM 1191 N N . ARG A 1 174 ? 23.867 6.979 -25.919 1.00 69.69 174 ARG A N 1
ATOM 1192 C CA . ARG A 1 174 ? 24.332 8.011 -24.970 1.00 69.69 174 ARG A CA 1
ATOM 1193 C C . ARG A 1 174 ? 25.006 7.394 -23.750 1.00 69.69 174 ARG A C 1
ATOM 1195 O O . ARG A 1 174 ? 26.007 7.926 -23.285 1.00 69.69 174 ARG A O 1
ATOM 1202 N N . SER A 1 175 ? 24.565 6.216 -23.323 1.00 63.81 175 SER A N 1
ATOM 1203 C CA . SER A 1 175 ? 25.389 5.335 -22.506 1.00 63.81 175 SER A CA 1
ATOM 1204 C C . SER A 1 175 ? 26.371 4.546 -23.378 1.00 63.81 175 SER A C 1
ATOM 1206 O O . SER A 1 175 ? 26.075 4.195 -24.524 1.00 63.81 175 SER A O 1
ATOM 1208 N N . GLY A 1 176 ? 27.563 4.261 -22.840 1.00 55.16 176 GLY A N 1
ATOM 1209 C CA . GLY A 1 176 ? 28.398 3.193 -23.392 1.00 55.16 176 GLY A CA 1
ATOM 1210 C C . GLY A 1 176 ? 27.596 1.891 -23.435 1.00 55.16 176 GLY A C 1
ATOM 1211 O O . GLY A 1 176 ? 26.613 1.757 -22.701 1.00 55.16 176 GLY A O 1
ATOM 1212 N N . ALA A 1 177 ? 27.984 0.945 -24.298 1.00 52.81 177 ALA A N 1
ATOM 1213 C CA . ALA A 1 177 ? 27.434 -0.406 -24.219 1.00 52.81 177 ALA A CA 1
ATOM 1214 C C . ALA A 1 177 ? 27.463 -0.834 -22.747 1.00 52.81 177 ALA A C 1
ATOM 1216 O O . ALA A 1 177 ? 28.496 -0.667 -22.092 1.00 52.81 177 ALA A O 1
ATOM 1217 N N . GLU A 1 178 ? 26.329 -1.293 -22.210 1.00 59.03 178 GLU A N 1
ATOM 1218 C CA . GLU A 1 178 ? 26.358 -1.927 -20.895 1.00 59.03 178 GLU A CA 1
ATOM 1219 C C . GLU A 1 178 ? 27.478 -2.955 -20.891 1.00 59.03 178 GLU A C 1
ATOM 1221 O O . GLU A 1 178 ? 27.744 -3.575 -21.927 1.00 59.03 178 GLU A O 1
ATOM 1226 N N . ASP A 1 179 ? 28.147 -3.118 -19.749 1.00 63.22 179 ASP A N 1
ATOM 1227 C CA . ASP A 1 179 ? 29.172 -4.142 -19.645 1.00 63.22 179 ASP A CA 1
ATOM 1228 C C . ASP A 1 179 ? 28.557 -5.458 -20.139 1.00 63.22 179 ASP A C 1
ATOM 1230 O O . ASP A 1 179 ? 27.545 -5.925 -19.613 1.00 63.22 179 ASP A O 1
ATOM 1234 N N . THR A 1 180 ? 29.120 -6.025 -21.207 1.00 67.75 180 THR A N 1
ATOM 1235 C CA . THR A 1 180 ? 28.655 -7.279 -21.806 1.00 67.75 180 THR A CA 1
ATOM 1236 C C . THR A 1 180 ? 28.543 -8.374 -20.738 1.00 67.75 180 THR A C 1
ATOM 1238 O O . THR A 1 180 ? 27.673 -9.248 -20.832 1.00 67.75 180 THR A O 1
ATOM 1241 N N . ALA A 1 181 ? 29.365 -8.296 -19.684 1.00 69.81 181 ALA A N 1
ATOM 1242 C CA . ALA A 1 181 ? 29.272 -9.152 -18.510 1.00 69.81 181 ALA A CA 1
ATOM 1243 C C . ALA A 1 181 ? 27.953 -8.977 -17.728 1.00 69.81 181 ALA A C 1
ATOM 1245 O O . ALA A 1 181 ? 27.369 -9.978 -17.313 1.00 69.81 181 ALA A O 1
ATOM 1246 N N . SER A 1 182 ? 27.443 -7.749 -17.587 1.00 79.94 182 SER A N 1
ATOM 1247 C CA . SER A 1 182 ? 26.176 -7.434 -16.912 1.00 79.94 182 SER A CA 1
ATOM 1248 C C . SER A 1 182 ? 24.979 -8.049 -17.644 1.00 79.94 182 SER A C 1
ATOM 1250 O O . SER A 1 182 ? 24.280 -8.882 -17.070 1.00 79.94 182 SER A O 1
ATOM 1252 N N . ILE A 1 183 ? 24.817 -7.783 -18.951 1.00 83.00 183 ILE A N 1
ATOM 1253 C CA . ILE A 1 183 ? 23.720 -8.365 -19.756 1.00 83.00 183 ILE A CA 1
ATOM 1254 C C . ILE A 1 183 ? 23.777 -9.901 -19.739 1.00 83.00 183 ILE A C 1
ATOM 1256 O O . ILE A 1 183 ? 22.749 -10.574 -19.632 1.00 83.00 183 ILE A O 1
ATOM 1260 N N . THR A 1 184 ? 24.979 -10.479 -19.830 1.00 85.81 184 THR A N 1
ATOM 1261 C CA . THR A 1 184 ? 25.158 -11.940 -19.799 1.00 85.81 184 THR A CA 1
ATOM 1262 C C . THR A 1 184 ? 24.779 -12.530 -18.436 1.00 85.81 184 THR A C 1
ATOM 1264 O O . THR A 1 184 ? 24.139 -13.586 -18.375 1.00 85.81 184 THR A O 1
ATOM 1267 N N . SER A 1 185 ? 25.132 -11.844 -17.346 1.00 88.19 185 SER A N 1
ATOM 1268 C CA . SER A 1 185 ? 24.751 -12.218 -15.982 1.00 88.19 185 SER A CA 1
ATOM 1269 C C . SER A 1 185 ? 23.232 -12.164 -15.795 1.00 88.19 185 SER A C 1
ATOM 1271 O O . SER A 1 185 ? 22.630 -13.165 -15.400 1.00 88.19 185 SER A O 1
ATOM 1273 N N . THR A 1 186 ? 22.587 -11.059 -16.184 1.00 91.56 186 THR A N 1
ATOM 1274 C CA . THR A 1 186 ? 21.130 -10.884 -16.089 1.00 91.56 186 THR A CA 1
ATOM 1275 C C . THR A 1 186 ? 20.370 -11.915 -16.920 1.00 91.56 186 THR A C 1
ATOM 1277 O O . THR A 1 186 ? 19.406 -12.506 -16.433 1.00 91.56 186 THR A O 1
ATOM 1280 N N . ARG A 1 187 ? 20.833 -12.220 -18.140 1.00 92.81 187 ARG A N 1
ATOM 1281 C CA . ARG A 1 187 ? 20.266 -13.302 -18.962 1.00 92.81 187 ARG A CA 1
ATOM 1282 C C . ARG A 1 187 ? 20.350 -14.652 -18.253 1.00 92.81 187 ARG A C 1
ATOM 1284 O O . ARG A 1 187 ? 19.371 -15.389 -18.210 1.00 92.81 187 ARG A O 1
ATOM 1291 N N . THR A 1 188 ? 21.509 -14.966 -17.676 1.00 93.81 188 THR A N 1
ATOM 1292 C CA . THR A 1 188 ? 21.711 -16.223 -16.942 1.00 93.81 188 THR A CA 1
ATOM 1293 C C . THR A 1 188 ? 20.804 -16.303 -15.714 1.00 93.81 188 THR A C 1
ATOM 1295 O O . THR A 1 188 ? 20.288 -17.376 -15.405 1.00 93.81 188 THR A O 1
ATOM 1298 N N . ALA A 1 189 ? 20.592 -15.182 -15.018 1.00 94.88 189 ALA A N 1
ATOM 1299 C CA . ALA A 1 189 ? 19.641 -15.100 -13.918 1.00 94.88 189 ALA A CA 1
ATOM 1300 C C . ALA A 1 189 ? 18.205 -15.343 -14.407 1.00 94.88 189 ALA A C 1
ATOM 1302 O O . ALA A 1 189 ? 17.517 -16.178 -13.828 1.00 94.88 189 ALA A O 1
ATOM 1303 N N . ALA A 1 190 ? 17.791 -14.704 -15.508 1.00 95.75 190 ALA A N 1
ATOM 1304 C CA . ALA A 1 190 ? 16.466 -14.878 -16.109 1.00 95.75 190 ALA A CA 1
ATOM 1305 C C . ALA A 1 190 ? 16.173 -16.343 -16.485 1.00 95.75 190 ALA A C 1
ATOM 1307 O O . ALA A 1 190 ? 15.107 -16.865 -16.169 1.00 95.75 190 ALA A O 1
ATOM 1308 N N . ASP A 1 191 ? 17.144 -17.036 -17.089 1.00 94.81 191 ASP A N 1
ATOM 1309 C CA . ASP A 1 191 ? 17.018 -18.445 -17.491 1.00 94.81 191 ASP A CA 1
ATOM 1310 C C . ASP A 1 191 ? 16.859 -19.419 -16.305 1.00 94.81 191 ASP A C 1
ATOM 1312 O O . ASP A 1 191 ? 16.408 -20.553 -16.484 1.00 94.81 191 ASP A O 1
ATOM 1316 N N . ARG A 1 192 ? 17.245 -19.008 -15.090 1.00 95.56 192 ARG A N 1
ATOM 1317 C CA . ARG A 1 192 ? 17.182 -19.843 -13.880 1.00 95.56 192 ARG A CA 1
ATOM 1318 C C . ARG A 1 192 ? 15.881 -19.691 -13.098 1.00 95.56 192 ARG A C 1
ATOM 1320 O O . ARG A 1 192 ? 15.646 -20.504 -12.202 1.00 95.56 192 ARG A O 1
ATOM 1327 N N . ILE A 1 193 ? 15.059 -18.689 -13.408 1.00 96.75 193 ILE A N 1
ATOM 1328 C CA . ILE A 1 193 ? 13.819 -18.420 -12.676 1.00 96.75 193 ILE A CA 1
ATOM 1329 C C . ILE A 1 193 ? 12.829 -19.565 -12.910 1.00 96.75 193 ILE A C 1
ATOM 1331 O O . ILE A 1 193 ? 12.525 -19.930 -14.046 1.00 96.75 193 ILE A O 1
ATOM 1335 N N . LYS A 1 194 ? 12.315 -20.135 -11.818 1.00 95.75 194 LYS A N 1
ATOM 1336 C CA . LYS A 1 194 ? 11.313 -21.207 -11.829 1.00 95.75 194 LYS A CA 1
ATOM 1337 C C . LYS A 1 194 ? 10.136 -20.803 -10.941 1.00 95.75 194 LYS A C 1
ATOM 1339 O O . LYS A 1 194 ? 10.112 -21.203 -9.782 1.00 95.75 194 LYS A O 1
ATOM 1344 N N . PRO A 1 195 ? 9.206 -19.977 -11.443 1.00 94.75 195 PRO A N 1
ATOM 1345 C CA . PRO A 1 195 ? 8.051 -19.568 -10.663 1.00 94.75 195 PRO A CA 1
ATOM 1346 C C . PRO A 1 195 ? 6.946 -20.641 -10.723 1.00 94.75 195 PRO A C 1
ATOM 1348 O O . PRO A 1 195 ? 6.993 -21.531 -11.584 1.00 94.75 195 PRO A O 1
ATOM 1351 N N . PRO A 1 196 ? 5.912 -20.533 -9.870 1.00 95.12 196 PRO A N 1
ATOM 1352 C CA . PRO A 1 196 ? 4.688 -21.317 -9.986 1.00 95.12 196 PRO A CA 1
ATOM 1353 C C . PRO A 1 196 ? 4.062 -21.238 -11.383 1.00 95.12 196 PRO A C 1
ATOM 1355 O O . PRO A 1 196 ? 4.258 -20.273 -12.126 1.00 95.12 196 PRO A O 1
ATOM 1358 N N . VAL A 1 197 ? 3.250 -22.245 -11.727 1.00 93.81 197 VAL A N 1
ATOM 1359 C CA . VAL A 1 197 ? 2.645 -22.411 -13.065 1.00 93.81 197 VAL A CA 1
ATOM 1360 C C . VAL A 1 197 ? 1.942 -21.141 -13.551 1.00 93.81 197 VAL A C 1
ATOM 1362 O O . VAL A 1 197 ? 2.125 -20.767 -14.710 1.00 93.81 197 VAL A O 1
ATOM 1365 N N . LEU A 1 198 ? 1.231 -20.448 -12.657 1.00 92.31 198 LEU A N 1
ATOM 1366 C CA . LEU A 1 198 ? 0.520 -19.196 -12.932 1.00 92.31 198 LEU A CA 1
ATOM 1367 C C . LEU A 1 198 ? 1.415 -18.115 -13.571 1.00 92.31 198 LEU A C 1
ATOM 1369 O O . LEU A 1 198 ? 0.994 -17.423 -14.492 1.00 92.31 198 LEU A O 1
ATOM 1373 N N . PHE A 1 199 ? 2.678 -18.026 -13.150 1.00 96.44 199 PHE A N 1
ATOM 1374 C CA . PHE A 1 199 ? 3.640 -17.021 -13.617 1.00 96.44 199 PHE A CA 1
ATOM 1375 C C . PHE A 1 199 ? 4.717 -17.603 -14.548 1.00 96.44 199 PHE A C 1
ATOM 1377 O O . PHE A 1 199 ? 5.653 -16.909 -14.950 1.00 96.44 199 PHE A O 1
ATOM 1384 N N . SER A 1 200 ? 4.595 -18.874 -14.940 1.00 95.75 200 SER A N 1
ATOM 1385 C CA . SER A 1 200 ? 5.574 -19.549 -15.806 1.00 95.75 200 SER A CA 1
ATOM 1386 C C . SER A 1 200 ? 5.730 -18.874 -17.176 1.00 95.75 200 SER A C 1
ATOM 1388 O O . SER A 1 200 ? 6.841 -18.792 -17.706 1.00 95.75 200 SER A O 1
ATOM 1390 N N . LEU A 1 201 ? 4.639 -18.331 -17.728 1.00 95.88 201 LEU A N 1
ATOM 1391 C CA . LEU A 1 201 ? 4.657 -17.583 -18.988 1.00 95.88 201 LEU A CA 1
ATOM 1392 C C . LEU A 1 201 ? 5.422 -16.259 -18.869 1.00 95.88 201 LEU A C 1
ATOM 1394 O O . LEU A 1 201 ? 6.137 -15.899 -19.803 1.00 95.88 201 LEU A O 1
ATOM 1398 N N . VAL A 1 202 ? 5.334 -15.582 -17.718 1.00 96.62 202 VAL A N 1
ATOM 1399 C CA . VAL A 1 202 ? 6.082 -14.345 -17.433 1.00 96.62 202 VAL A CA 1
ATOM 1400 C C . VAL A 1 202 ? 7.584 -14.623 -17.483 1.00 96.62 202 VAL A C 1
ATOM 1402 O O . VAL A 1 202 ? 8.308 -13.978 -18.239 1.00 96.62 202 VAL A O 1
ATOM 1405 N N . ALA A 1 203 ? 8.048 -15.635 -16.739 1.00 96.94 203 ALA A N 1
ATOM 1406 C CA . ALA A 1 203 ? 9.465 -16.005 -16.706 1.00 96.94 203 ALA A CA 1
ATOM 1407 C C . ALA A 1 203 ? 9.976 -16.442 -18.084 1.00 96.94 203 ALA A C 1
ATOM 1409 O O . ALA A 1 203 ? 11.049 -16.016 -18.517 1.00 96.94 203 ALA A O 1
ATOM 1410 N N . LYS A 1 204 ? 9.187 -17.249 -18.808 1.00 97.50 204 LYS A N 1
ATOM 1411 C CA . LYS A 1 204 ? 9.530 -17.678 -20.167 1.00 97.50 204 LYS A CA 1
ATOM 1412 C C . LYS A 1 204 ? 9.702 -16.479 -21.100 1.00 97.50 204 LYS A C 1
ATOM 1414 O O . LYS A 1 204 ? 10.703 -16.415 -21.813 1.00 97.50 204 LYS A O 1
ATOM 1419 N N . ARG A 1 205 ? 8.762 -15.528 -21.075 1.00 97.31 205 ARG A N 1
ATOM 1420 C CA . ARG A 1 205 ? 8.810 -14.342 -21.933 1.00 97.31 205 ARG A CA 1
ATOM 1421 C C . ARG A 1 205 ? 9.987 -13.428 -21.589 1.00 97.31 205 ARG A C 1
ATOM 1423 O O . ARG A 1 205 ? 10.697 -13.001 -22.496 1.00 97.31 205 ARG A O 1
ATOM 1430 N N . GLY A 1 206 ? 10.246 -13.190 -20.302 1.00 96.50 206 GLY A N 1
ATOM 1431 C CA . GLY A 1 206 ? 11.410 -12.417 -19.856 1.00 96.50 206 GLY A CA 1
ATOM 1432 C C . GLY A 1 206 ? 12.731 -13.025 -20.340 1.00 96.50 206 GLY A C 1
ATOM 1433 O O . GLY A 1 206 ? 13.566 -12.327 -20.916 1.00 96.50 206 GLY A O 1
ATOM 1434 N N . ALA A 1 207 ? 12.893 -14.344 -20.206 1.00 96.44 207 ALA A N 1
ATOM 1435 C CA . ALA A 1 207 ? 14.075 -15.052 -20.696 1.00 96.44 207 ALA A CA 1
ATOM 1436 C C . ALA A 1 207 ? 14.222 -14.983 -22.230 1.00 96.44 207 ALA A C 1
ATOM 1438 O O . ALA A 1 207 ? 15.327 -14.804 -22.742 1.00 96.44 207 ALA A O 1
ATOM 1439 N N . GLU A 1 208 ? 13.122 -15.091 -22.983 1.00 96.88 208 GLU A N 1
ATOM 1440 C CA . GLU A 1 208 ? 13.128 -14.918 -24.443 1.00 96.88 208 GLU A CA 1
ATOM 1441 C C . GLU A 1 208 ? 13.630 -13.528 -24.860 1.00 96.88 208 GLU A C 1
ATOM 1443 O O . GLU A 1 208 ? 14.503 -13.437 -25.727 1.00 96.88 208 GLU A O 1
ATOM 1448 N N . LEU A 1 209 ? 13.145 -12.462 -24.215 1.00 95.12 209 LEU A N 1
ATOM 1449 C CA . LEU A 1 209 ? 13.592 -11.093 -24.489 1.00 95.12 209 LEU A CA 1
ATOM 1450 C C . LEU A 1 209 ? 15.078 -10.899 -24.148 1.00 95.12 209 LEU A C 1
ATOM 1452 O O . LEU A 1 209 ? 15.837 -10.386 -24.971 1.00 95.12 209 LEU A O 1
ATOM 1456 N N . TRP A 1 210 ? 15.538 -11.388 -22.992 1.00 94.00 210 TRP A N 1
ATOM 1457 C CA . TRP A 1 210 ? 16.957 -11.314 -22.615 1.00 94.00 210 TRP A CA 1
ATOM 1458 C C . TRP A 1 210 ? 17.889 -12.078 -23.564 1.00 94.00 210 TRP A C 1
ATOM 1460 O O . TRP A 1 210 ? 19.041 -11.676 -23.767 1.00 94.00 210 TRP A O 1
ATOM 1470 N N . ARG A 1 211 ? 17.424 -13.183 -24.160 1.00 93.31 211 ARG A N 1
ATOM 1471 C CA . ARG A 1 211 ? 18.180 -13.913 -25.192 1.00 93.31 211 ARG A CA 1
ATOM 1472 C C . ARG A 1 211 ? 18.218 -13.166 -26.524 1.00 93.31 211 ARG A C 1
ATOM 1474 O O . ARG A 1 211 ? 19.216 -13.286 -27.232 1.00 93.31 211 ARG A O 1
ATOM 1481 N N . ALA A 1 212 ? 17.176 -12.404 -26.853 1.00 92.75 212 ALA A N 1
ATOM 1482 C CA . ALA A 1 212 ? 17.106 -11.619 -28.084 1.00 92.75 212 ALA A CA 1
ATOM 1483 C C . ALA A 1 212 ? 18.027 -10.384 -28.067 1.00 92.75 212 ALA A C 1
ATOM 1485 O O . ALA A 1 212 ? 18.520 -9.974 -29.118 1.00 92.75 212 ALA A O 1
ATOM 1486 N N . ILE A 1 213 ? 18.299 -9.806 -26.892 1.00 88.75 213 ILE A N 1
ATOM 1487 C CA . ILE A 1 213 ? 19.211 -8.661 -26.750 1.00 88.75 213 ILE A CA 1
ATOM 1488 C C . ILE A 1 213 ? 20.653 -9.112 -27.011 1.00 88.75 213 ILE A C 1
ATOM 1490 O O . ILE A 1 213 ? 21.189 -9.949 -26.286 1.00 88.75 213 ILE A O 1
ATOM 1494 N N . ASN A 1 214 ? 21.322 -8.537 -28.011 1.00 84.94 214 ASN A N 1
ATOM 1495 C CA . ASN A 1 214 ? 22.757 -8.749 -28.198 1.00 84.94 214 ASN A CA 1
ATOM 1496 C C . ASN A 1 214 ? 23.538 -7.976 -27.107 1.00 84.94 214 ASN A C 1
ATOM 1498 O O . ASN A 1 214 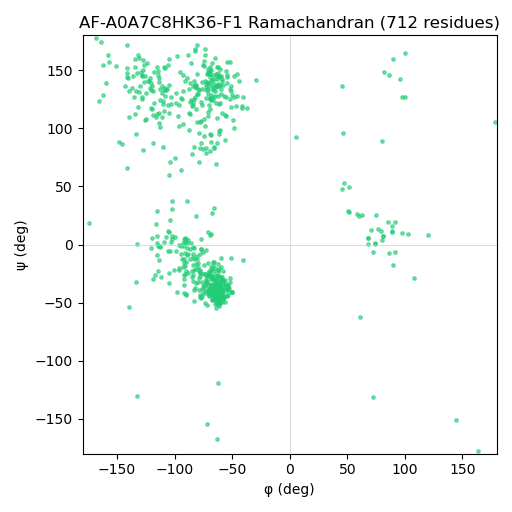? 23.341 -6.768 -26.982 1.00 84.94 214 ASN A O 1
ATOM 1502 N N . PRO A 1 215 ? 24.433 -8.623 -26.329 1.00 81.19 215 PRO A N 1
ATOM 1503 C CA . PRO A 1 215 ? 25.181 -7.960 -25.256 1.00 81.19 215 PRO A CA 1
ATOM 1504 C C . PRO A 1 215 ? 26.073 -6.795 -25.704 1.00 81.19 215 PRO A C 1
ATOM 1506 O O . PRO A 1 215 ? 26.471 -5.982 -24.879 1.00 81.19 215 PRO A O 1
ATOM 1509 N N . SER A 1 216 ? 26.414 -6.723 -26.992 1.00 80.81 216 SER A N 1
ATOM 1510 C CA . SER A 1 216 ? 27.203 -5.626 -27.563 1.00 80.81 216 SER A CA 1
ATOM 1511 C C . SER A 1 216 ? 26.345 -4.480 -28.111 1.00 80.81 216 SER A C 1
ATOM 1513 O O . SER A 1 216 ? 26.895 -3.508 -28.627 1.00 80.81 216 SER A O 1
ATOM 1515 N N . THR A 1 217 ? 25.012 -4.582 -28.043 1.00 80.12 217 THR A N 1
ATOM 1516 C CA . THR A 1 217 ? 24.116 -3.527 -28.519 1.00 80.12 217 THR A CA 1
ATOM 1517 C C . THR A 1 217 ? 24.241 -2.293 -27.625 1.00 80.12 217 THR A C 1
ATOM 1519 O O . THR A 1 217 ? 24.045 -2.397 -26.412 1.00 80.12 217 THR A O 1
ATOM 1522 N N . PRO A 1 218 ? 24.550 -1.114 -28.192 1.00 82.69 218 PRO A N 1
ATOM 1523 C CA . PRO A 1 218 ? 24.626 0.106 -27.409 1.00 82.69 218 PRO A CA 1
ATOM 1524 C C . PRO A 1 218 ? 23.230 0.533 -26.936 1.00 82.69 218 PRO A C 1
ATOM 1526 O O . PRO A 1 218 ? 22.234 0.344 -27.635 1.00 82.69 218 PRO A O 1
ATOM 1529 N N . MET A 1 219 ? 23.166 1.129 -25.747 1.00 85.75 219 MET A N 1
ATOM 1530 C CA . MET A 1 219 ? 21.915 1.535 -25.108 1.00 85.75 219 MET A CA 1
ATOM 1531 C C . MET A 1 219 ? 21.734 3.055 -25.172 1.00 85.75 219 MET A C 1
ATOM 1533 O O . MET A 1 219 ? 22.691 3.828 -25.278 1.00 85.75 219 MET A O 1
ATOM 1537 N N . ARG A 1 220 ? 20.477 3.506 -25.125 1.00 85.44 220 ARG A N 1
ATOM 1538 C CA . ARG A 1 220 ? 20.167 4.936 -25.046 1.00 85.44 220 ARG A CA 1
ATOM 1539 C C . ARG A 1 220 ? 20.366 5.451 -23.627 1.00 85.44 220 ARG A C 1
ATOM 1541 O O . ARG A 1 220 ? 20.970 6.502 -23.452 1.00 85.44 220 ARG A O 1
ATOM 1548 N N . HIS A 1 221 ? 19.871 4.702 -22.649 1.00 85.00 221 HIS A N 1
ATOM 1549 C CA . HIS A 1 221 ? 19.847 5.090 -21.242 1.00 85.00 221 HIS A CA 1
ATOM 1550 C C . HIS A 1 221 ? 20.845 4.261 -20.434 1.00 85.00 221 HIS A C 1
ATOM 1552 O O . HIS A 1 221 ? 20.872 3.028 -20.557 1.00 85.00 221 HIS A O 1
ATOM 1558 N N . ALA A 1 222 ? 21.642 4.927 -19.594 1.00 75.62 222 ALA A N 1
ATOM 1559 C CA . ALA A 1 222 ? 22.566 4.266 -18.669 1.00 75.62 222 ALA A CA 1
ATOM 1560 C C . ALA A 1 222 ? 21.832 3.520 -17.544 1.00 75.62 222 ALA A C 1
ATOM 1562 O O . ALA A 1 222 ? 22.235 2.431 -17.159 1.00 75.62 222 ALA A O 1
ATOM 1563 N N . GLN A 1 223 ? 20.742 4.108 -17.056 1.00 79.06 223 GLN A N 1
ATOM 1564 C CA . GLN A 1 223 ? 19.912 3.619 -15.955 1.00 79.06 223 GLN A CA 1
ATOM 1565 C C . GLN A 1 223 ? 18.480 3.456 -16.457 1.00 79.06 223 GLN A C 1
ATOM 1567 O O . GLN A 1 223 ? 18.051 4.256 -17.294 1.00 79.06 223 GLN A O 1
ATOM 1572 N N . ARG A 1 224 ? 17.783 2.389 -16.034 1.00 87.38 224 ARG A N 1
ATOM 1573 C CA . ARG A 1 224 ? 16.434 2.062 -16.537 1.00 87.38 224 ARG A CA 1
ATOM 1574 C C . ARG A 1 224 ? 15.471 1.564 -15.471 1.00 87.38 224 ARG A C 1
ATOM 1576 O O . ARG A 1 224 ? 14.380 2.104 -15.378 1.00 87.38 224 ARG A O 1
ATOM 1583 N N . ILE A 1 225 ? 15.845 0.539 -14.709 1.00 89.00 225 ILE A N 1
ATOM 1584 C CA . ILE A 1 225 ? 14.990 -0.104 -13.705 1.00 89.00 225 ILE A CA 1
ATOM 1585 C C . ILE A 1 225 ? 15.520 0.205 -12.314 1.00 89.00 225 ILE A C 1
ATOM 1587 O O . ILE A 1 225 ? 16.702 -0.017 -12.042 1.00 89.00 225 ILE A O 1
ATOM 1591 N N . SER A 1 226 ? 14.622 0.651 -11.441 1.00 85.88 226 SER A N 1
ATOM 1592 C CA . SER A 1 226 ? 14.900 0.948 -10.040 1.00 85.88 226 SER A CA 1
ATOM 1593 C C . SER A 1 226 ? 13.929 0.189 -9.131 1.00 85.88 226 SER A C 1
ATOM 1595 O O . SER A 1 226 ? 12.758 0.005 -9.460 1.00 85.88 226 SER A O 1
ATOM 1597 N N . PHE A 1 227 ? 14.412 -0.238 -7.970 1.00 87.69 227 PHE A N 1
ATOM 1598 C CA . PHE A 1 227 ? 13.616 -0.831 -6.891 1.00 87.69 227 PHE A CA 1
ATOM 1599 C C . PHE A 1 227 ? 13.629 0.056 -5.647 1.00 87.69 227 PHE A C 1
ATOM 1601 O O . PHE A 1 227 ? 13.527 -0.431 -4.522 1.00 87.69 227 PHE A O 1
ATOM 1608 N N . ALA A 1 228 ? 13.787 1.365 -5.839 1.00 76.06 228 ALA A N 1
ATOM 1609 C CA . ALA A 1 228 ? 13.663 2.324 -4.758 1.00 76.06 228 ALA A CA 1
ATOM 1610 C C . ALA A 1 228 ? 12.189 2.506 -4.344 1.00 76.06 228 ALA A C 1
ATOM 1612 O O . ALA A 1 228 ? 11.315 2.567 -5.216 1.00 76.06 228 ALA A O 1
ATOM 1613 N N . PRO A 1 229 ? 11.899 2.644 -3.037 1.00 66.94 229 PRO A N 1
ATOM 1614 C CA . PRO A 1 229 ? 10.549 2.923 -2.568 1.00 66.94 229 PRO A CA 1
ATOM 1615 C C . PRO A 1 229 ? 10.061 4.284 -3.087 1.00 66.94 229 PRO A C 1
ATOM 1617 O O . PRO A 1 229 ? 10.823 5.252 -3.162 1.00 66.94 229 PRO A O 1
ATOM 1620 N N . ALA A 1 230 ? 8.775 4.371 -3.427 1.00 61.56 230 ALA A N 1
ATOM 1621 C CA . ALA A 1 230 ? 8.116 5.591 -3.883 1.00 61.56 230 ALA A CA 1
ATOM 1622 C C . ALA A 1 230 ? 6.875 5.869 -3.029 1.00 61.56 230 ALA A C 1
ATOM 1624 O O . ALA A 1 230 ? 6.140 4.953 -2.689 1.00 61.56 230 ALA A O 1
ATOM 1625 N N . ALA A 1 231 ? 6.630 7.138 -2.694 1.00 50.88 231 ALA A N 1
ATOM 1626 C CA . ALA A 1 231 ? 5.501 7.544 -1.848 1.00 50.88 231 ALA A CA 1
ATOM 1627 C C . ALA A 1 231 ? 4.289 8.079 -2.639 1.00 50.88 231 ALA A C 1
ATOM 1629 O O . ALA A 1 231 ? 3.370 8.629 -2.041 1.00 50.88 231 ALA A O 1
ATOM 1630 N N . ARG A 1 232 ? 4.293 8.007 -3.981 1.00 54.47 232 ARG A N 1
ATOM 1631 C CA . ARG A 1 232 ? 3.322 8.751 -4.812 1.00 54.47 232 ARG A CA 1
ATOM 1632 C C . ARG A 1 232 ? 2.085 7.968 -5.256 1.00 54.47 232 ARG A C 1
ATOM 1634 O O . ARG A 1 232 ? 1.108 8.618 -5.611 1.00 54.47 232 ARG A O 1
ATOM 1641 N N . MET A 1 233 ? 2.100 6.632 -5.252 1.00 51.22 233 MET A N 1
ATOM 1642 C CA . MET A 1 233 ? 0.961 5.829 -5.736 1.00 51.22 233 MET A CA 1
ATOM 1643 C C . MET A 1 233 ? 0.078 5.225 -4.628 1.00 51.22 233 MET A C 1
ATOM 1645 O O . MET A 1 233 ? -0.845 4.491 -4.959 1.00 51.22 233 MET A O 1
ATOM 1649 N N . ASP A 1 234 ? 0.319 5.537 -3.343 1.00 57.59 234 ASP A N 1
ATOM 1650 C CA . ASP A 1 234 ? -0.316 4.864 -2.178 1.00 57.59 234 ASP A CA 1
ATOM 1651 C C . ASP A 1 234 ? -0.211 3.321 -2.256 1.00 57.59 234 ASP A C 1
ATOM 1653 O O . ASP A 1 234 ? -1.076 2.590 -1.780 1.00 57.59 234 ASP A O 1
ATOM 1657 N N . ILE A 1 235 ? 0.845 2.829 -2.916 1.00 65.00 235 ILE A N 1
ATOM 1658 C CA . ILE A 1 235 ? 1.179 1.416 -3.122 1.00 65.00 235 ILE A CA 1
ATOM 1659 C C . ILE A 1 235 ? 2.631 1.227 -2.684 1.00 65.00 235 ILE A C 1
ATOM 1661 O O . ILE A 1 235 ? 3.463 2.121 -2.865 1.00 65.00 235 ILE A O 1
ATOM 1665 N N . ASP A 1 236 ? 2.945 0.064 -2.117 1.00 70.38 236 ASP A N 1
ATOM 1666 C CA . ASP A 1 236 ? 4.310 -0.268 -1.729 1.00 70.38 236 ASP A CA 1
ATOM 1667 C C . ASP A 1 236 ? 5.232 -0.352 -2.956 1.00 70.38 236 ASP A C 1
ATOM 1669 O O . ASP A 1 236 ? 5.004 -1.107 -3.909 1.00 70.38 236 ASP A O 1
ATOM 1673 N N . GLY A 1 237 ? 6.280 0.471 -2.935 1.00 69.31 237 GLY A N 1
ATOM 1674 C CA . GLY A 1 237 ? 7.227 0.606 -4.036 1.00 69.31 237 GLY A CA 1
ATOM 1675 C C . GLY A 1 237 ? 8.473 -0.263 -3.879 1.00 69.31 237 GLY A C 1
ATOM 1676 O O . GLY A 1 237 ? 8.977 -0.463 -2.773 1.00 69.31 237 GLY A O 1
ATOM 1677 N N . GLY A 1 238 ? 9.020 -0.715 -5.007 1.00 80.25 238 GLY A N 1
ATOM 1678 C CA . GLY A 1 238 ? 10.292 -1.420 -5.065 1.00 80.25 238 GLY A CA 1
ATOM 1679 C C . GLY A 1 238 ? 10.218 -2.841 -4.515 1.00 80.25 238 GLY A C 1
ATOM 1680 O O . GLY A 1 238 ? 9.352 -3.632 -4.884 1.00 80.25 238 GLY A O 1
ATOM 1681 N N . CYS A 1 239 ? 11.171 -3.166 -3.646 1.00 85.62 239 CYS A N 1
ATOM 1682 C CA . CYS A 1 239 ? 11.310 -4.475 -3.011 1.00 85.62 239 CYS A CA 1
ATOM 1683 C C . CYS A 1 239 ? 10.803 -4.481 -1.561 1.00 85.62 239 CYS A C 1
ATOM 1685 O O . CYS A 1 239 ? 11.341 -5.189 -0.720 1.00 85.62 239 CYS A O 1
ATOM 1687 N N . GLU A 1 240 ? 9.807 -3.654 -1.248 1.00 86.25 240 GLU A N 1
ATOM 1688 C CA . GLU A 1 240 ? 9.244 -3.558 0.099 1.00 86.25 240 GLU A CA 1
ATOM 1689 C C . GLU A 1 240 ? 8.068 -4.532 0.279 1.00 86.25 240 GLU A C 1
ATOM 1691 O O . GLU A 1 240 ? 7.256 -4.701 -0.641 1.00 86.25 240 GLU A O 1
ATOM 1696 N N . PRO A 1 241 ? 7.941 -5.179 1.453 1.00 89.88 241 PRO A N 1
ATOM 1697 C CA . PRO A 1 241 ? 6.747 -5.948 1.771 1.00 89.88 241 PRO A CA 1
ATOM 1698 C C . PRO A 1 241 ? 5.530 -5.026 1.879 1.00 89.88 241 PRO A C 1
ATOM 1700 O O . PRO A 1 241 ? 5.672 -3.821 2.087 1.00 89.88 241 PRO A O 1
ATOM 1703 N N . LEU A 1 242 ? 4.335 -5.609 1.756 1.00 88.56 242 LEU A N 1
ATOM 1704 C CA . LEU A 1 242 ? 3.092 -4.866 1.944 1.00 88.56 242 LEU A CA 1
ATOM 1705 C C . LEU A 1 242 ? 3.081 -4.308 3.371 1.00 88.56 242 LEU A C 1
ATOM 1707 O O . LEU A 1 242 ? 3.417 -5.059 4.283 1.00 88.56 242 LEU A O 1
ATOM 1711 N N . GLY A 1 243 ? 2.732 -3.036 3.562 1.00 85.44 243 GLY A N 1
ATOM 1712 C CA . GLY A 1 243 ? 2.734 -2.373 4.873 1.00 85.44 243 GLY A CA 1
ATOM 1713 C C . GLY A 1 243 ? 1.768 -2.985 5.903 1.00 85.44 243 GLY A C 1
ATOM 1714 O O . GLY A 1 243 ? 1.894 -4.137 6.319 1.00 85.44 243 GLY A O 1
ATOM 1715 N N . GLU A 1 244 ? 0.805 -2.203 6.384 1.00 85.44 244 GLU A N 1
ATOM 1716 C CA . GLU A 1 244 ? -0.247 -2.725 7.264 1.00 85.44 244 GLU A CA 1
ATOM 1717 C C . GLU A 1 244 ? -1.323 -3.458 6.454 1.00 85.44 244 GLU A C 1
ATOM 1719 O O . GLU A 1 244 ? -1.835 -2.930 5.466 1.00 85.44 244 GLU A O 1
ATOM 1724 N N . ILE A 1 245 ? -1.724 -4.653 6.900 1.00 89.81 245 ILE A N 1
ATOM 1725 C CA . ILE A 1 245 ? -2.789 -5.421 6.234 1.00 89.81 245 ILE A CA 1
ATOM 1726 C C . ILE A 1 245 ? -4.204 -4.965 6.617 1.00 89.81 245 ILE A C 1
ATOM 1728 O O . ILE A 1 245 ? -5.155 -5.237 5.887 1.00 89.81 245 ILE A O 1
ATOM 1732 N N . ALA A 1 246 ? -4.354 -4.281 7.755 1.00 90.38 246 ALA A N 1
ATOM 1733 C CA . ALA A 1 246 ? -5.620 -3.718 8.223 1.00 90.38 246 ALA A CA 1
ATOM 1734 C C . ALA A 1 246 ? -5.420 -2.333 8.879 1.00 90.38 246 ALA A C 1
ATOM 1736 O O . ALA A 1 246 ? -5.622 -2.182 10.096 1.00 90.38 246 ALA A O 1
ATOM 1737 N N . PRO A 1 247 ? -4.995 -1.323 8.092 1.00 86.00 247 PRO A N 1
ATOM 1738 C CA . PRO A 1 247 ? -4.777 0.029 8.585 1.00 86.00 247 PRO A CA 1
ATOM 1739 C C . PRO A 1 247 ? -6.091 0.691 8.998 1.00 86.00 247 PRO A C 1
ATOM 1741 O O . PRO A 1 247 ? -7.171 0.361 8.497 1.00 86.00 247 PRO A O 1
ATOM 1744 N N . PHE A 1 248 ? -5.998 1.683 9.882 1.00 81.94 248 PHE A N 1
ATOM 1745 C CA . PHE A 1 248 ? -7.129 2.557 10.179 1.00 81.94 248 PHE A CA 1
ATOM 1746 C C . PHE A 1 248 ? -7.439 3.450 8.975 1.00 81.94 248 PHE A C 1
ATOM 1748 O O . PHE A 1 248 ? -6.574 4.157 8.457 1.00 81.94 248 PHE A O 1
ATOM 1755 N N . ARG A 1 249 ? -8.693 3.426 8.525 1.00 79.94 249 ARG A N 1
ATOM 1756 C CA . ARG A 1 249 ? -9.195 4.241 7.419 1.00 79.94 249 ARG A CA 1
ATOM 1757 C C . ARG A 1 249 ? -10.548 4.865 7.800 1.00 79.94 249 ARG A C 1
ATOM 1759 O O . ARG A 1 249 ? -11.280 4.293 8.614 1.00 79.94 249 ARG A O 1
ATOM 1766 N N . PRO A 1 250 ? -10.901 6.024 7.216 1.00 73.88 250 PRO A N 1
ATOM 1767 C CA . PRO A 1 250 ? -12.251 6.562 7.315 1.00 73.88 250 PRO A CA 1
ATOM 1768 C C . PRO A 1 250 ? -13.274 5.575 6.751 1.00 73.88 250 PRO A C 1
ATOM 1770 O O . PRO A 1 250 ? -13.030 4.905 5.741 1.00 73.88 250 PRO A O 1
ATOM 1773 N N . ARG A 1 251 ? -14.427 5.499 7.400 1.00 71.69 251 ARG A N 1
ATOM 1774 C CA . ARG A 1 251 ? -15.544 4.632 7.039 1.00 71.69 251 ARG A CA 1
ATOM 1775 C C . ARG A 1 251 ? -16.661 5.447 6.388 1.00 71.69 251 ARG A C 1
ATOM 1777 O O . ARG A 1 251 ? -16.749 6.662 6.544 1.00 71.69 251 ARG A O 1
ATOM 1784 N N . GLY A 1 252 ? -17.533 4.761 5.649 1.00 63.81 252 GLY A N 1
ATOM 1785 C CA . GLY A 1 252 ? -18.668 5.391 4.961 1.00 63.81 252 GLY A CA 1
ATOM 1786 C C . GLY A 1 252 ? -19.739 5.968 5.896 1.00 63.81 252 GLY A C 1
ATOM 1787 O O . GLY A 1 252 ? -20.556 6.761 5.447 1.00 63.81 252 GLY A O 1
ATOM 1788 N N . ASP A 1 253 ? -19.725 5.594 7.176 1.00 68.00 253 ASP A N 1
ATOM 1789 C CA . ASP A 1 253 ? -20.586 6.130 8.237 1.00 68.00 253 ASP A CA 1
ATOM 1790 C C . ASP A 1 253 ? -19.962 7.329 8.977 1.00 68.00 253 ASP A C 1
ATOM 1792 O O . ASP A 1 253 ? -20.530 7.810 9.950 1.00 68.00 253 ASP A O 1
ATOM 1796 N N . GLY A 1 254 ? -18.805 7.827 8.523 1.00 65.06 254 GLY A N 1
ATOM 1797 C CA . GLY A 1 254 ? -18.108 8.969 9.123 1.00 65.06 254 GLY A CA 1
ATOM 1798 C C . GLY A 1 254 ? -17.163 8.612 10.275 1.00 65.06 254 GLY A C 1
ATOM 1799 O O . GLY A 1 254 ? -16.402 9.475 10.710 1.00 65.06 254 GLY A O 1
ATOM 1800 N N . GLY A 1 255 ? -17.153 7.356 10.736 1.00 69.06 255 GLY A N 1
ATOM 1801 C CA . GLY A 1 255 ? -16.221 6.872 11.758 1.00 69.06 255 GLY A CA 1
ATOM 1802 C C . GLY A 1 255 ? -14.835 6.518 11.206 1.00 69.06 255 GLY A C 1
ATOM 1803 O O . GLY A 1 255 ? -14.614 6.455 9.996 1.00 69.06 255 GLY A O 1
ATOM 1804 N N . ILE A 1 256 ? -13.885 6.227 12.097 1.00 74.06 256 ILE A N 1
ATOM 1805 C CA . ILE A 1 256 ? -12.560 5.693 11.744 1.00 74.06 256 ILE A CA 1
ATOM 1806 C C . ILE A 1 256 ? -12.468 4.259 12.269 1.00 74.06 256 ILE A C 1
ATOM 1808 O O . ILE A 1 256 ? -12.841 3.977 13.404 1.00 74.06 256 ILE A O 1
ATOM 1812 N N . GLY A 1 257 ? -11.980 3.332 11.448 1.00 78.62 257 GLY A N 1
ATOM 1813 C CA . GLY A 1 257 ? -11.820 1.938 11.854 1.00 78.62 257 GLY A CA 1
ATOM 1814 C C . GLY A 1 257 ? -10.788 1.208 11.014 1.00 78.62 257 GLY A C 1
ATOM 1815 O O . GLY A 1 257 ? -10.404 1.667 9.939 1.00 78.62 257 GLY A O 1
ATOM 1816 N N . ARG A 1 258 ? -10.326 0.064 11.513 1.00 86.94 258 ARG A N 1
ATOM 1817 C CA . ARG A 1 258 ? -9.464 -0.837 10.750 1.00 86.94 258 ARG A CA 1
ATOM 1818 C C . ARG A 1 258 ? -10.224 -1.373 9.550 1.00 86.94 258 ARG A C 1
ATOM 1820 O O . ARG A 1 258 ? -11.380 -1.771 9.679 1.00 86.94 258 ARG A O 1
ATOM 1827 N N . ARG A 1 259 ? -9.553 -1.405 8.404 1.00 88.31 259 ARG A N 1
ATOM 1828 C CA . ARG A 1 259 ? -10.087 -1.990 7.181 1.00 88.31 259 ARG A CA 1
ATOM 1829 C C . ARG A 1 259 ? -9.032 -2.842 6.514 1.00 88.31 259 ARG A C 1
ATOM 1831 O O . ARG A 1 259 ? -7.935 -2.355 6.258 1.00 88.31 259 ARG A O 1
ATOM 1838 N N . VAL A 1 260 ? -9.375 -4.086 6.220 1.00 91.81 260 VAL A N 1
ATOM 1839 C CA . VAL A 1 260 ? -8.487 -5.006 5.524 1.00 91.81 260 VAL A CA 1
ATOM 1840 C C . VAL A 1 260 ? -8.263 -4.505 4.100 1.00 91.81 260 VAL A C 1
ATOM 1842 O O . VAL A 1 260 ? -9.193 -4.100 3.397 1.00 91.81 260 VAL A O 1
ATOM 1845 N N . VAL A 1 261 ? -7.003 -4.498 3.678 1.00 91.31 261 VAL A N 1
ATOM 1846 C CA . VA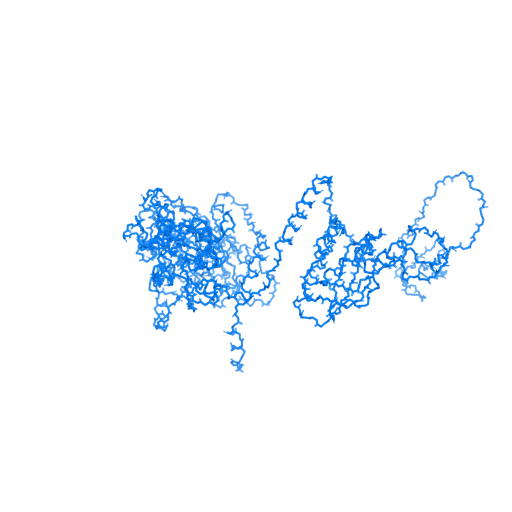L A 1 261 ? -6.621 -4.078 2.327 1.00 91.31 261 VAL A CA 1
ATOM 1847 C C . VAL A 1 261 ? -7.064 -5.113 1.291 1.00 91.31 261 VAL A C 1
ATOM 1849 O O . VAL A 1 261 ? -7.065 -6.316 1.555 1.00 91.31 261 VAL A O 1
ATOM 1852 N N . ALA A 1 262 ? -7.417 -4.652 0.087 1.00 91.19 262 ALA A N 1
ATOM 1853 C CA . ALA A 1 262 ? -7.911 -5.519 -0.988 1.00 91.19 262 ALA A CA 1
ATOM 1854 C C . ALA A 1 262 ? -7.019 -6.751 -1.274 1.00 91.19 262 ALA A C 1
ATOM 1856 O O . ALA A 1 262 ? -7.582 -7.843 -1.377 1.00 91.19 262 ALA A O 1
ATOM 1857 N N . PRO A 1 263 ? -5.669 -6.651 -1.270 1.00 92.62 263 PRO A N 1
ATOM 1858 C CA . PRO A 1 263 ? -4.794 -7.800 -1.521 1.00 92.62 263 PRO A CA 1
ATOM 1859 C C . PRO A 1 263 ? -4.981 -8.984 -0.571 1.00 92.62 263 PRO A C 1
ATOM 1861 O O . PRO A 1 263 ? -4.808 -10.131 -0.974 1.00 92.62 263 PRO A O 1
ATOM 1864 N N . VAL A 1 264 ? -5.377 -8.735 0.680 1.00 94.50 264 VAL A N 1
ATOM 1865 C CA . VAL A 1 264 ? -5.682 -9.812 1.632 1.00 94.50 264 VAL A CA 1
ATOM 1866 C C . VAL A 1 264 ? -6.929 -10.569 1.186 1.00 94.50 264 VAL A C 1
ATOM 1868 O O . VAL A 1 264 ? -6.941 -11.797 1.156 1.00 94.50 264 VAL A O 1
ATOM 1871 N N . VAL A 1 265 ? -7.981 -9.838 0.817 1.00 94.81 265 VAL A N 1
ATOM 1872 C CA . VAL A 1 265 ? -9.255 -10.420 0.382 1.00 94.81 265 VAL A CA 1
ATOM 1873 C C . VAL A 1 265 ? -9.071 -11.187 -0.927 1.00 94.81 265 VAL A C 1
ATOM 1875 O O . VAL A 1 265 ? -9.581 -12.299 -1.066 1.00 94.81 265 VAL A O 1
ATOM 1878 N N . ASP A 1 266 ? -8.321 -10.617 -1.867 1.00 94.12 266 ASP A N 1
ATOM 1879 C CA . ASP A 1 266 ? -8.023 -11.240 -3.156 1.00 94.12 266 ASP A CA 1
ATOM 1880 C C . ASP A 1 266 ? -7.169 -12.502 -2.974 1.00 94.12 266 ASP A C 1
ATOM 1882 O O . ASP A 1 266 ? -7.513 -13.552 -3.516 1.00 94.12 266 ASP A O 1
ATOM 1886 N N . GLY A 1 267 ? -6.149 -12.450 -2.111 1.00 95.00 267 GLY A N 1
ATOM 1887 C CA . GLY A 1 267 ? -5.328 -13.609 -1.765 1.00 95.00 267 GLY A CA 1
ATOM 1888 C C . GLY A 1 267 ? -6.130 -14.740 -1.123 1.00 95.00 267 GLY A C 1
ATOM 1889 O O . GLY A 1 267 ? -5.948 -15.906 -1.467 1.00 95.00 267 GLY A O 1
ATOM 1890 N N . LEU A 1 268 ? -7.071 -14.426 -0.227 1.00 95.62 268 LEU A N 1
ATOM 1891 C CA . LEU A 1 268 ? -7.960 -15.440 0.349 1.00 95.62 268 LEU A CA 1
ATOM 1892 C C . LEU A 1 2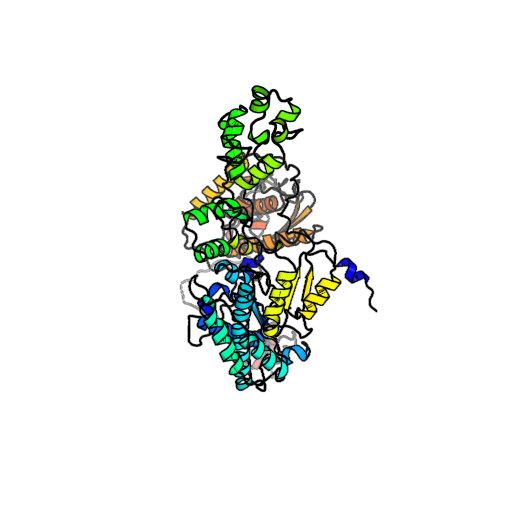68 ? -8.877 -16.063 -0.718 1.00 95.62 268 LEU A C 1
ATOM 1894 O O . LEU A 1 268 ? -9.092 -17.276 -0.702 1.00 95.62 268 LEU A O 1
ATOM 1898 N N . ARG A 1 269 ? -9.379 -15.281 -1.683 1.00 94.69 269 ARG A N 1
ATOM 1899 C CA . ARG A 1 269 ? -10.137 -15.843 -2.816 1.00 94.69 269 ARG A CA 1
ATOM 1900 C C . ARG A 1 269 ? -9.267 -16.748 -3.686 1.00 94.69 269 ARG A C 1
ATOM 1902 O O . ARG A 1 269 ? -9.709 -17.846 -4.012 1.00 94.69 269 ARG A O 1
ATOM 1909 N N . ALA A 1 270 ? -8.038 -16.335 -3.999 1.00 93.25 270 ALA A N 1
ATOM 1910 C CA . ALA A 1 270 ? -7.094 -17.124 -4.794 1.00 93.25 270 ALA A CA 1
ATOM 1911 C C . ALA A 1 270 ? -6.748 -18.471 -4.128 1.00 93.25 270 ALA A C 1
ATOM 1913 O O . ALA A 1 270 ? -6.591 -19.487 -4.802 1.00 93.25 270 ALA A O 1
ATOM 1914 N N . LEU A 1 271 ? -6.703 -18.504 -2.793 1.00 94.38 271 LEU A N 1
ATOM 1915 C CA . LEU A 1 271 ? -6.504 -19.726 -2.003 1.00 94.38 271 LEU A CA 1
ATOM 1916 C C . LEU A 1 271 ? -7.768 -20.603 -1.884 1.00 94.38 271 LEU A C 1
ATOM 1918 O O . LEU A 1 271 ? -7.704 -21.685 -1.300 1.00 94.38 271 LEU A O 1
ATOM 1922 N N . GLY A 1 272 ? -8.908 -20.157 -2.421 1.00 94.62 272 GLY A N 1
ATOM 1923 C CA . GLY A 1 272 ? -10.157 -20.918 -2.469 1.00 94.62 272 GLY A CA 1
ATOM 1924 C C . GLY A 1 272 ? -11.033 -20.821 -1.217 1.00 94.62 272 GLY A C 1
ATOM 1925 O O . GLY A 1 272 ? -11.893 -21.681 -1.023 1.00 94.62 272 GLY A O 1
ATOM 1926 N N . TYR A 1 273 ? -10.845 -19.809 -0.363 1.00 96.25 273 TYR A N 1
ATOM 1927 C CA . TYR A 1 273 ? -11.731 -19.598 0.787 1.00 96.25 273 TYR A CA 1
ATOM 1928 C C . TYR A 1 273 ? -13.135 -19.175 0.341 1.00 96.25 273 TYR A C 1
ATOM 1930 O O . TYR A 1 273 ? -13.305 -18.380 -0.588 1.00 96.25 273 TYR A O 1
ATOM 1938 N N . ALA A 1 274 ? -14.160 -19.688 1.026 1.00 95.62 274 ALA A N 1
ATOM 1939 C CA . ALA A 1 274 ? -15.536 -19.308 0.747 1.00 95.62 274 ALA A CA 1
ATOM 1940 C C . ALA A 1 274 ? -15.790 -17.840 1.146 1.00 95.62 274 ALA A C 1
ATOM 1942 O O . ALA A 1 274 ? -15.210 -17.365 2.124 1.00 95.62 274 ALA A O 1
ATOM 1943 N N . PRO A 1 275 ? -16.709 -17.119 0.472 1.00 94.69 275 PRO A N 1
ATOM 1944 C CA . PRO A 1 275 ? -17.012 -15.724 0.803 1.00 94.69 275 PRO A CA 1
ATOM 1945 C C . PRO A 1 275 ? -17.373 -15.490 2.278 1.00 94.69 275 PRO A C 1
ATOM 1947 O O . PRO A 1 275 ? -17.001 -14.464 2.836 1.00 94.69 275 PRO A O 1
ATOM 1950 N N . GLY A 1 276 ? -18.057 -16.447 2.918 1.00 94.12 276 GLY A N 1
ATOM 1951 C CA . GLY A 1 276 ? -18.383 -16.379 4.347 1.00 94.12 276 GLY A CA 1
ATOM 1952 C C . GLY A 1 276 ? -17.148 -16.446 5.250 1.00 94.12 276 GLY A C 1
ATOM 1953 O O . GLY A 1 276 ? -17.016 -15.631 6.156 1.00 94.12 276 GLY A O 1
ATOM 1954 N N . ASP A 1 277 ? -16.206 -17.347 4.957 1.00 94.06 277 ASP A N 1
ATOM 1955 C CA . ASP A 1 277 ? -14.960 -17.472 5.725 1.00 94.06 277 ASP A CA 1
ATOM 1956 C C . ASP A 1 277 ? -14.095 -16.217 5.579 1.00 94.06 277 ASP A C 1
ATOM 1958 O O . ASP A 1 277 ? -13.489 -15.756 6.541 1.00 94.06 277 ASP A O 1
ATOM 1962 N N . ILE A 1 278 ? -14.072 -15.625 4.381 1.00 95.25 278 ILE A N 1
ATOM 1963 C CA . ILE A 1 278 ? -13.350 -14.377 4.113 1.00 95.25 278 ILE A CA 1
ATOM 1964 C C . ILE A 1 278 ? -13.908 -13.234 4.964 1.00 95.25 278 ILE A C 1
ATOM 1966 O O . ILE A 1 278 ? -13.127 -12.471 5.527 1.00 95.25 278 ILE A O 1
ATOM 1970 N N . ILE A 1 279 ? -15.235 -13.125 5.080 1.00 93.31 279 ILE A N 1
ATOM 1971 C CA . ILE A 1 279 ? -15.883 -12.112 5.924 1.00 93.31 279 ILE A CA 1
ATOM 1972 C C . ILE A 1 279 ? -15.496 -12.315 7.393 1.00 93.31 279 ILE A C 1
ATOM 1974 O O . ILE A 1 279 ? -15.128 -11.348 8.053 1.00 93.31 279 ILE A O 1
ATOM 1978 N N . GLU A 1 280 ? -15.507 -13.551 7.898 1.00 92.50 280 GLU A N 1
ATOM 1979 C CA . GLU A 1 280 ? -15.133 -13.829 9.292 1.00 92.50 280 GLU A CA 1
ATOM 1980 C C . GLU A 1 280 ? -13.646 -13.581 9.581 1.00 92.50 280 GLU A C 1
ATOM 1982 O O . GLU A 1 280 ? -13.296 -13.031 10.632 1.00 92.50 280 GLU A O 1
ATOM 1987 N N . ILE A 1 281 ? -12.765 -13.937 8.642 1.00 94.56 281 ILE A N 1
ATOM 1988 C CA . ILE A 1 281 ? -11.327 -13.660 8.736 1.00 94.56 281 ILE A CA 1
ATOM 1989 C C . ILE A 1 281 ? -11.075 -12.149 8.696 1.00 94.56 281 ILE A C 1
ATOM 1991 O O . ILE A 1 281 ? -10.307 -11.635 9.510 1.00 94.56 281 ILE A O 1
ATOM 1995 N N . ALA A 1 282 ? -11.742 -11.424 7.795 1.00 93.06 282 ALA A N 1
ATOM 1996 C CA . ALA A 1 282 ? -11.642 -9.972 7.725 1.00 93.06 282 ALA A CA 1
ATOM 1997 C C . ALA A 1 282 ? -12.166 -9.323 9.012 1.00 93.06 282 ALA A C 1
ATOM 1999 O O . ALA A 1 282 ? -11.468 -8.501 9.594 1.00 93.06 282 ALA A O 1
ATOM 2000 N N . ALA A 1 283 ? -13.314 -9.763 9.535 1.00 92.00 283 ALA A N 1
ATOM 2001 C CA . ALA A 1 283 ? -13.893 -9.256 10.779 1.00 92.00 283 ALA A CA 1
ATOM 2002 C C . ALA A 1 283 ? -12.975 -9.448 11.999 1.00 92.00 283 ALA A C 1
ATOM 2004 O O . ALA A 1 283 ? -13.026 -8.658 12.938 1.00 92.00 283 ALA A O 1
ATOM 2005 N N . HIS A 1 284 ? -12.109 -10.467 12.005 1.00 92.38 284 HIS A N 1
ATOM 2006 C CA . HIS A 1 284 ? -11.082 -10.612 13.041 1.00 92.38 284 HIS A CA 1
ATOM 2007 C C . HIS A 1 284 ? -10.047 -9.472 13.009 1.00 92.38 284 HIS A C 1
ATOM 2009 O O . HIS A 1 284 ? -9.676 -8.949 14.061 1.00 92.38 284 HIS A O 1
ATOM 2015 N N . ALA A 1 285 ? -9.607 -9.052 11.821 1.00 91.94 285 ALA A N 1
ATOM 2016 C CA . ALA A 1 285 ? -8.648 -7.957 11.675 1.00 91.94 285 ALA A CA 1
ATOM 2017 C C . ALA A 1 285 ? -9.299 -6.566 11.736 1.00 91.94 285 ALA A C 1
ATOM 2019 O O . ALA A 1 285 ? -8.716 -5.651 12.317 1.00 91.94 285 ALA A O 1
ATOM 2020 N N . GLU A 1 286 ? -10.495 -6.409 11.163 1.00 91.06 286 GLU A N 1
ATOM 2021 C CA . GLU A 1 286 ? -11.266 -5.159 11.133 1.00 91.06 286 GLU A CA 1
ATOM 2022 C C . GLU A 1 286 ? -11.984 -4.868 12.453 1.00 91.06 286 GLU A C 1
ATOM 2024 O O . GLU A 1 286 ? -12.260 -3.707 12.750 1.00 91.06 286 GLU A O 1
ATOM 2029 N N . GLY A 1 287 ? -12.272 -5.894 13.255 1.00 90.50 287 GLY A N 1
ATOM 2030 C CA . GLY A 1 287 ? -13.073 -5.787 14.470 1.00 90.50 287 GLY A CA 1
ATOM 2031 C C . GLY A 1 287 ? -14.573 -5.795 14.188 1.00 90.50 287 GLY A C 1
ATOM 2032 O O . GLY A 1 287 ? -15.041 -5.304 13.162 1.00 90.50 287 GLY A O 1
ATOM 2033 N N . ARG A 1 288 ? -15.348 -6.341 15.128 1.00 90.94 288 ARG A N 1
ATOM 2034 C CA . ARG A 1 288 ? -16.809 -6.493 14.998 1.00 90.94 288 ARG A CA 1
ATOM 2035 C C . ARG A 1 288 ? -17.600 -5.250 15.392 1.00 90.94 288 ARG A C 1
ATOM 2037 O O . ARG A 1 288 ? -18.800 -5.204 15.151 1.00 90.94 288 ARG A O 1
ATOM 2044 N N . ARG A 1 289 ? -16.939 -4.234 15.960 1.00 87.50 289 ARG A N 1
ATOM 2045 C CA . ARG A 1 289 ? -17.542 -2.940 16.341 1.00 87.50 289 ARG A CA 1
ATOM 2046 C C . ARG A 1 289 ? -18.702 -3.069 17.328 1.00 87.50 289 ARG A C 1
ATOM 2048 O O . ARG A 1 289 ? -19.579 -2.214 17.377 1.00 87.50 289 ARG A O 1
ATOM 2055 N N . THR A 1 290 ? -18.673 -4.139 18.108 1.00 91.25 290 THR A N 1
ATOM 2056 C CA . THR A 1 290 ? -19.615 -4.421 19.180 1.00 91.25 290 THR A CA 1
ATOM 2057 C C . THR A 1 290 ? -18.923 -5.247 20.257 1.00 91.25 290 THR A C 1
ATOM 2059 O O . THR A 1 290 ? -17.964 -5.975 19.975 1.00 91.25 290 THR A O 1
ATOM 2062 N N . LEU A 1 291 ? -19.416 -5.138 21.490 1.00 92.75 291 LEU A N 1
ATOM 2063 C CA . LEU A 1 291 ? -19.068 -6.061 22.573 1.00 92.75 291 LEU A CA 1
ATOM 2064 C C . LEU A 1 291 ? -19.991 -7.280 22.636 1.00 92.75 291 LEU A C 1
ATOM 2066 O O . LEU A 1 291 ? -19.840 -8.137 23.512 1.00 92.75 291 LEU A O 1
ATOM 2070 N N . GLU A 1 292 ? -20.950 -7.398 21.725 1.00 91.75 292 GLU A N 1
ATOM 2071 C CA . GLU A 1 292 ? -21.740 -8.612 21.597 1.00 91.75 292 GLU A CA 1
ATOM 2072 C C . GLU A 1 292 ? -20.828 -9.795 21.231 1.00 91.75 292 GLU A C 1
ATOM 2074 O O . GLU A 1 292 ? -19.989 -9.717 20.329 1.00 91.75 292 GLU A O 1
ATOM 2079 N N . GLY A 1 293 ? -20.931 -10.881 22.003 1.00 89.00 293 GLY A N 1
ATOM 2080 C CA . GLY A 1 293 ? -20.090 -12.072 21.841 1.00 89.00 293 GLY A CA 1
ATOM 2081 C C . GLY A 1 293 ? -18.602 -11.895 22.179 1.00 89.00 293 GLY A C 1
ATOM 2082 O O . GLY A 1 293 ? -17.835 -12.836 21.977 1.00 89.00 293 GLY A O 1
ATOM 2083 N N . ALA A 1 294 ? -18.178 -10.735 22.698 1.00 91.75 294 ALA A N 1
ATOM 2084 C CA . ALA A 1 294 ? -16.774 -10.477 23.011 1.00 91.75 294 ALA A CA 1
ATOM 2085 C C . ALA A 1 294 ? -16.226 -11.419 24.106 1.00 91.75 294 ALA A C 1
ATOM 2087 O O . ALA A 1 294 ? -16.940 -11.769 25.053 1.00 91.75 294 ALA A O 1
ATOM 2088 N N . PRO A 1 295 ? -14.947 -11.829 24.023 1.00 89.88 295 PRO A N 1
ATOM 2089 C CA . PRO A 1 295 ? -14.328 -12.649 25.056 1.00 89.88 295 PRO A CA 1
ATOM 2090 C C . PRO A 1 295 ? -14.182 -11.849 26.357 1.00 89.88 295 PRO A C 1
ATOM 2092 O O . PRO A 1 295 ? -13.755 -10.698 26.336 1.00 8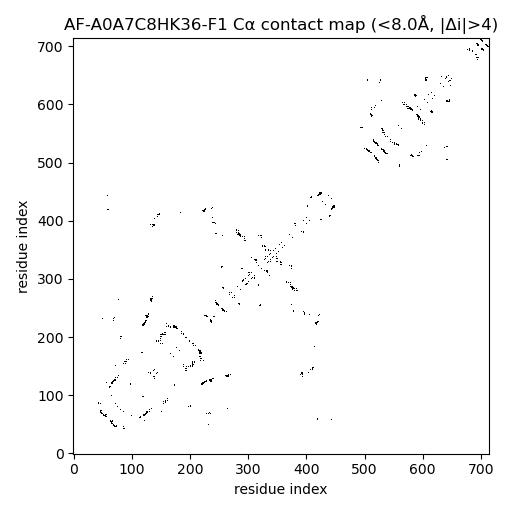9.88 295 PRO A O 1
ATOM 2095 N N . ALA A 1 296 ? -14.509 -12.482 27.488 1.00 90.44 296 ALA A N 1
ATOM 2096 C CA . ALA A 1 296 ? -14.507 -11.917 28.844 1.00 90.44 296 ALA A CA 1
ATOM 2097 C C . ALA A 1 296 ? -15.468 -10.725 29.060 1.00 90.44 296 ALA A C 1
ATOM 2099 O O . ALA A 1 296 ? -16.416 -10.842 29.842 1.00 90.44 296 ALA A O 1
ATOM 2100 N N . ILE A 1 297 ? -15.267 -9.609 28.360 1.00 92.19 297 ILE A N 1
ATOM 2101 C CA . ILE A 1 297 ? -16.033 -8.363 28.495 1.00 92.19 297 ILE A CA 1
ATOM 2102 C C . ILE A 1 297 ? -17.080 -8.271 27.378 1.00 92.19 297 ILE A C 1
ATOM 2104 O O . ILE A 1 297 ? -16.928 -7.511 26.427 1.00 92.19 297 ILE A O 1
ATOM 2108 N N . SER A 1 298 ? -18.153 -9.055 27.494 1.00 94.12 298 SER A N 1
ATOM 2109 C CA . SER A 1 298 ? -19.313 -8.965 26.598 1.00 94.12 298 SER A CA 1
ATOM 2110 C C . SER A 1 298 ? -20.452 -8.142 27.192 1.00 94.12 298 SER A C 1
ATOM 2112 O O . SER A 1 298 ? -20.541 -7.991 28.415 1.00 94.12 298 SER A O 1
ATOM 2114 N N . LEU A 1 299 ? -21.382 -7.691 26.341 1.00 92.62 299 LEU A N 1
ATOM 2115 C CA . LEU A 1 299 ? -22.629 -7.053 26.792 1.00 92.62 299 LEU A CA 1
ATOM 2116 C C . LEU A 1 299 ? -23.392 -7.932 27.799 1.00 92.62 299 LEU A C 1
ATOM 2118 O O . LEU A 1 299 ? -23.868 -7.436 28.814 1.00 92.62 299 LEU A O 1
ATOM 2122 N N . GLU A 1 300 ? -23.414 -9.253 27.600 1.00 92.94 300 GLU A N 1
ATOM 2123 C CA . GLU A 1 300 ? -24.032 -10.206 28.535 1.00 92.94 300 GLU A CA 1
ATOM 2124 C C . GLU A 1 300 ? -23.308 -10.272 29.890 1.00 92.94 300 GLU A C 1
ATOM 2126 O O . GLU A 1 300 ? -23.930 -10.394 30.949 1.00 92.94 300 GLU A O 1
ATOM 2131 N N . THR A 1 301 ? -21.973 -10.221 29.894 1.00 93.19 301 THR A N 1
ATOM 2132 C CA . THR A 1 301 ? -21.191 -10.227 31.138 1.00 93.19 301 THR A CA 1
ATOM 2133 C C . THR A 1 301 ? -21.352 -8.913 31.897 1.00 93.19 301 THR A C 1
ATOM 2135 O O . THR A 1 301 ? -21.486 -8.938 33.121 1.00 93.19 301 THR A O 1
ATOM 2138 N N . LEU A 1 302 ? -21.413 -7.787 31.186 1.00 90.62 302 LEU A N 1
ATOM 2139 C CA . LEU A 1 302 ? -21.685 -6.467 31.752 1.00 90.62 302 LEU A CA 1
ATOM 2140 C C . LEU A 1 302 ? -23.115 -6.372 32.314 1.00 90.62 302 LEU A C 1
ATOM 2142 O O . LEU A 1 302 ? -23.293 -5.910 33.442 1.00 90.62 302 LEU A O 1
ATOM 2146 N N . ALA A 1 303 ? -24.111 -6.915 31.608 1.00 91.75 303 ALA A N 1
ATOM 2147 C CA . ALA A 1 303 ? -25.487 -7.022 32.094 1.00 91.75 303 ALA A CA 1
ATOM 2148 C C . ALA A 1 303 ? -25.568 -7.845 33.392 1.00 91.75 303 ALA A C 1
ATOM 2150 O O . ALA A 1 303 ? -26.164 -7.420 34.380 1.00 91.75 303 ALA A O 1
ATOM 2151 N N . ARG A 1 304 ? -24.882 -8.998 33.451 1.00 91.00 304 ARG A N 1
ATOM 2152 C CA . ARG A 1 304 ? -24.809 -9.833 34.669 1.00 91.00 304 ARG A CA 1
ATOM 2153 C C . ARG A 1 304 ? -24.137 -9.138 35.853 1.00 91.00 304 ARG A C 1
ATOM 2155 O O . ARG A 1 304 ? -24.386 -9.525 36.992 1.00 91.00 304 ARG A O 1
ATOM 2162 N N . LYS A 1 305 ? -23.286 -8.139 35.606 1.00 88.00 305 LYS A N 1
ATOM 2163 C CA . LYS A 1 305 ? -22.675 -7.308 36.654 1.00 88.00 305 LYS A CA 1
ATOM 2164 C C . LYS A 1 305 ? -23.634 -6.244 37.197 1.00 88.00 305 LYS A C 1
ATOM 2166 O O . LYS A 1 305 ? -23.302 -5.632 38.204 1.00 88.00 305 LYS A O 1
ATOM 2171 N N . GLY A 1 306 ? -24.808 -6.065 36.589 1.00 86.06 306 GLY A N 1
ATOM 2172 C CA . GLY A 1 306 ? -25.851 -5.148 37.047 1.00 86.06 306 GLY A CA 1
ATOM 2173 C C . GLY A 1 306 ? -25.939 -3.844 36.258 1.00 86.06 306 GLY A C 1
ATOM 2174 O O . GLY A 1 306 ? -26.663 -2.948 36.677 1.00 86.06 306 GLY A O 1
ATOM 2175 N N . LEU A 1 307 ? -25.225 -3.710 35.134 1.00 88.56 307 LEU A N 1
ATOM 2176 C CA . LEU A 1 307 ? -25.364 -2.531 34.277 1.00 88.56 307 LEU A CA 1
ATOM 2177 C C . LEU A 1 307 ? -26.728 -2.544 33.561 1.00 88.56 307 LEU A C 1
ATOM 2179 O O . LEU A 1 307 ? -27.099 -3.585 33.015 1.00 88.56 307 LEU A O 1
ATOM 2183 N N . PRO A 1 308 ? -27.470 -1.420 33.555 1.00 90.69 308 PRO A N 1
ATOM 2184 C CA . PRO A 1 308 ? -28.762 -1.326 32.886 1.00 90.69 308 PRO A CA 1
ATOM 2185 C C . PRO A 1 308 ? -28.600 -1.249 31.363 1.00 90.69 308 PRO A C 1
ATOM 2187 O O . PRO A 1 308 ? -27.567 -0.794 30.865 1.00 90.69 308 PRO A O 1
ATOM 2190 N N . ASP A 1 309 ? -29.655 -1.608 30.630 1.00 91.06 309 ASP A N 1
ATOM 2191 C CA . ASP A 1 309 ? -29.658 -1.645 29.160 1.00 91.06 309 ASP A CA 1
ATOM 2192 C C . ASP A 1 309 ? -29.230 -0.309 28.530 1.00 91.06 309 ASP A C 1
ATOM 2194 O O . ASP A 1 309 ? -28.431 -0.297 27.599 1.00 91.06 309 ASP A O 1
ATOM 2198 N N . SER A 1 310 ? -29.639 0.829 29.105 1.00 90.06 310 SER A N 1
ATOM 2199 C CA . SER A 1 310 ? -29.235 2.161 28.628 1.00 90.06 310 SER A CA 1
ATOM 2200 C C . SER A 1 310 ? -27.721 2.394 28.682 1.00 90.06 310 SER A C 1
ATOM 2202 O O . SER A 1 310 ? -27.159 3.052 27.810 1.00 90.06 310 SER A O 1
ATOM 2204 N N . SER A 1 311 ? -27.042 1.862 29.704 1.00 90.12 311 SER A N 1
ATOM 2205 C CA . SER A 1 311 ? -25.583 1.957 29.813 1.00 90.12 311 SER A CA 1
ATOM 2206 C C . SER A 1 311 ? -24.900 0.988 28.848 1.00 90.12 311 SER A C 1
ATOM 2208 O O . SER A 1 311 ? -23.856 1.326 28.299 1.00 90.12 311 SER A O 1
ATOM 2210 N N . LEU A 1 312 ? -25.476 -0.197 28.617 1.00 92.81 312 LEU A N 1
ATOM 2211 C CA . LEU A 1 312 ? -24.957 -1.164 27.643 1.00 92.81 312 LEU A CA 1
ATOM 2212 C C . LEU A 1 312 ? -25.034 -0.615 26.214 1.00 92.81 312 LEU A C 1
ATOM 2214 O O . LEU A 1 312 ? -24.057 -0.716 25.477 1.00 92.81 312 LEU A O 1
ATOM 2218 N N . GLU A 1 313 ? -26.149 0.024 25.852 1.00 92.75 313 GLU A N 1
ATOM 2219 C CA . GLU A 1 313 ? -26.320 0.705 24.564 1.00 92.75 313 GLU A CA 1
ATOM 2220 C C . GLU A 1 313 ? -25.303 1.840 24.380 1.00 92.75 313 GLU A C 1
ATOM 2222 O O . GLU A 1 313 ? -24.696 1.952 23.316 1.00 92.75 313 GLU A O 1
ATOM 2227 N N . ALA A 1 314 ? -25.065 2.648 25.421 1.00 90.81 314 ALA A N 1
ATOM 2228 C CA . ALA A 1 314 ? -24.073 3.722 25.385 1.00 90.81 314 ALA A CA 1
ATOM 2229 C C . ALA A 1 314 ? -22.635 3.193 25.237 1.00 90.81 314 ALA A C 1
ATOM 2231 O O . ALA A 1 314 ? -21.852 3.742 24.461 1.00 90.81 314 ALA A O 1
ATOM 2232 N N . ILE A 1 315 ? -22.292 2.107 25.941 1.00 91.69 315 ILE A N 1
ATOM 2233 C CA . ILE A 1 315 ? -20.988 1.441 25.806 1.00 91.69 315 ILE A CA 1
ATOM 2234 C C . ILE A 1 315 ? -20.816 0.903 24.381 1.00 91.69 315 ILE A C 1
ATOM 2236 O O . ILE A 1 315 ? -19.776 1.133 23.765 1.00 91.69 315 ILE A O 1
ATOM 2240 N N . ASP A 1 316 ? -21.815 0.196 23.844 1.00 91.69 316 ASP A N 1
ATOM 2241 C CA . ASP A 1 316 ? -21.728 -0.383 22.499 1.00 91.69 316 ASP A CA 1
ATOM 2242 C C . ASP A 1 316 ? -21.657 0.704 21.415 1.00 91.69 316 ASP A C 1
ATOM 2244 O O . ASP A 1 316 ? -20.896 0.574 20.457 1.00 91.69 316 ASP A O 1
ATOM 2248 N N . ALA A 1 317 ? -22.369 1.822 21.599 1.00 88.81 317 ALA A N 1
ATOM 2249 C CA . ALA A 1 317 ? -22.251 2.999 20.742 1.00 88.81 317 ALA A CA 1
ATOM 2250 C C . ALA A 1 317 ? -20.833 3.596 20.777 1.00 88.81 317 ALA A C 1
ATOM 2252 O O . ALA A 1 317 ? -20.237 3.799 19.722 1.00 88.81 317 ALA A O 1
ATOM 2253 N N . ALA A 1 318 ? -20.240 3.778 21.962 1.00 87.31 318 ALA A N 1
ATOM 2254 C CA . ALA A 1 318 ? -18.866 4.270 22.080 1.00 87.31 318 ALA A CA 1
ATOM 2255 C C . ALA A 1 318 ? -17.853 3.322 21.406 1.00 87.31 318 ALA A C 1
ATOM 2257 O O . ALA A 1 318 ? -16.939 3.751 20.703 1.00 87.31 318 ALA A O 1
ATOM 2258 N N . VAL A 1 319 ? -18.025 2.008 21.553 1.00 87.56 319 VAL A N 1
ATOM 2259 C CA . VAL A 1 319 ? -17.186 1.026 20.851 1.00 87.56 319 VAL A CA 1
ATOM 2260 C C . VAL A 1 319 ? -17.340 1.137 19.331 1.00 87.56 319 VAL A C 1
ATOM 2262 O O . VAL A 1 319 ? -16.344 1.080 18.600 1.00 87.56 319 VAL A O 1
ATOM 2265 N N . ARG A 1 320 ? -18.568 1.335 18.844 1.00 85.62 320 ARG A N 1
ATOM 2266 C CA . ARG A 1 320 ? -18.867 1.521 17.418 1.00 85.62 320 ARG A CA 1
ATOM 2267 C C . ARG A 1 320 ? -18.204 2.769 16.838 1.00 85.62 320 ARG A C 1
ATOM 2269 O O . ARG A 1 320 ? -17.709 2.705 15.710 1.00 85.62 320 ARG A O 1
ATOM 2276 N N . ASP A 1 321 ? -18.119 3.831 17.636 1.00 80.75 321 ASP A N 1
ATOM 2277 C CA . ASP A 1 321 ? -17.435 5.088 17.309 1.00 80.75 321 ASP A CA 1
ATOM 2278 C C . ASP A 1 321 ? -15.898 4.969 17.333 1.00 80.75 321 ASP A C 1
ATOM 2280 O O . ASP A 1 321 ? -15.189 5.895 16.942 1.00 80.75 321 ASP A O 1
ATOM 2284 N N . GLY A 1 322 ? -15.365 3.810 17.737 1.00 77.38 322 GLY A N 1
ATOM 2285 C CA . GLY A 1 322 ? -13.935 3.505 17.697 1.00 77.38 322 GLY A CA 1
ATOM 2286 C C . GLY A 1 322 ? -13.201 3.724 19.019 1.00 77.38 322 GLY A C 1
ATOM 2287 O O . GLY A 1 322 ? -11.971 3.649 19.047 1.00 77.38 322 GLY A O 1
ATOM 2288 N N . PHE A 1 323 ? -13.916 3.973 20.121 1.00 82.88 323 PHE A N 1
ATOM 2289 C CA . PHE A 1 323 ? -13.284 4.076 21.433 1.00 82.88 323 PHE A CA 1
ATOM 2290 C C . PHE A 1 323 ? -12.793 2.696 21.915 1.00 82.88 323 PHE A C 1
ATOM 2292 O O . PHE A 1 323 ? -13.514 1.699 21.775 1.00 82.88 323 PHE A O 1
ATOM 2299 N N . PRO A 1 324 ? -11.586 2.610 22.512 1.00 85.19 324 PRO A N 1
ATOM 2300 C CA . PRO A 1 324 ? -11.132 1.379 23.149 1.00 85.19 324 PRO A CA 1
ATOM 2301 C C . PRO A 1 324 ? -12.062 1.018 24.311 1.00 85.19 324 PRO A C 1
ATOM 2303 O O . PRO A 1 324 ? -12.649 1.895 24.945 1.00 85.19 324 PRO A O 1
ATOM 2306 N N . VAL A 1 325 ? -12.161 -0.265 24.641 1.00 88.12 325 VAL A N 1
ATOM 2307 C CA . VAL A 1 325 ? -13.064 -0.825 25.655 1.00 88.12 325 VAL A CA 1
ATOM 2308 C C . VAL A 1 325 ? -12.897 -0.134 27.005 1.00 88.12 325 VAL A C 1
ATOM 2310 O O . VAL A 1 325 ? -13.877 0.136 27.694 1.00 88.12 325 VAL A O 1
ATOM 2313 N N . ARG A 1 326 ? -11.667 0.247 27.357 1.00 88.12 326 ARG A N 1
ATOM 2314 C CA . ARG A 1 326 ? -11.371 1.028 28.566 1.00 88.12 326 ARG A CA 1
ATOM 2315 C C . ARG A 1 326 ? -11.984 2.431 28.564 1.00 88.12 326 ARG A C 1
ATOM 2317 O O . ARG A 1 326 ? -12.405 2.899 29.615 1.00 88.12 326 ARG A O 1
ATOM 2324 N N . ALA A 1 327 ? -12.034 3.094 27.412 1.00 86.38 327 ALA A N 1
ATOM 2325 C CA . ALA A 1 327 ? -12.674 4.401 27.269 1.00 86.38 327 ALA A CA 1
ATOM 2326 C C . ALA A 1 327 ? -14.197 4.278 27.108 1.00 86.38 327 ALA A C 1
ATOM 2328 O O . ALA A 1 327 ? -14.934 5.127 27.602 1.00 86.38 327 ALA A O 1
ATOM 2329 N N . ALA A 1 328 ? -14.676 3.209 26.467 1.00 87.44 328 ALA A N 1
ATOM 2330 C CA . ALA A 1 328 ? -16.103 2.932 26.338 1.00 87.44 328 ALA A CA 1
ATOM 2331 C C . ALA A 1 328 ? -16.741 2.574 27.691 1.00 87.44 328 ALA A C 1
ATOM 2333 O O . ALA A 1 328 ? -17.848 3.010 27.994 1.00 87.44 328 ALA A O 1
ATOM 2334 N N . ILE A 1 329 ? -16.029 1.840 28.551 1.00 87.50 329 ILE A N 1
ATOM 2335 C CA . ILE A 1 329 ? -16.460 1.504 29.915 1.00 87.50 329 ILE A CA 1
ATOM 2336 C C . ILE A 1 329 ? -15.873 2.536 30.882 1.00 87.50 329 ILE A C 1
ATOM 2338 O O . ILE A 1 329 ? -15.045 2.242 31.745 1.00 87.50 329 ILE A O 1
ATOM 2342 N N . HIS A 1 330 ? -16.313 3.781 30.713 1.00 87.31 330 HIS A N 1
ATOM 2343 C CA . HIS A 1 330 ? -15.905 4.921 31.528 1.00 87.31 330 HIS A CA 1
ATOM 2344 C C . HIS A 1 330 ? -17.113 5.523 32.268 1.00 87.31 330 HIS A C 1
ATOM 2346 O O . HIS A 1 330 ? -18.219 5.522 31.720 1.00 87.31 330 HIS A O 1
ATOM 2352 N N . PRO A 1 331 ? -16.946 6.097 33.477 1.00 83.75 331 PRO A N 1
ATOM 2353 C CA . PRO A 1 331 ? -18.042 6.727 34.218 1.00 83.75 331 PRO A CA 1
ATOM 2354 C C . PRO A 1 331 ? -18.853 7.773 33.444 1.00 83.75 331 PRO A C 1
ATOM 2356 O O . PRO A 1 331 ? -20.058 7.884 33.651 1.00 83.75 331 PRO A O 1
ATOM 2359 N N . ALA A 1 332 ? -18.216 8.497 32.520 1.00 83.12 332 ALA A N 1
ATOM 2360 C CA . ALA A 1 332 ? -18.892 9.466 31.652 1.00 83.12 332 ALA A CA 1
ATOM 2361 C C . ALA A 1 332 ? -19.858 8.819 30.640 1.00 83.12 332 ALA A C 1
ATOM 2363 O O . ALA A 1 332 ? -20.839 9.448 30.261 1.00 83.12 332 ALA A O 1
ATOM 2364 N N . VAL A 1 333 ? -19.593 7.576 30.224 1.00 85.50 333 VAL A N 1
ATOM 2365 C CA . VAL A 1 333 ? -20.425 6.816 29.274 1.00 85.50 333 VAL A CA 1
ATOM 2366 C C . VAL A 1 333 ? -21.491 6.014 30.020 1.00 85.50 333 VAL A C 1
ATOM 2368 O O . VAL A 1 333 ? -22.655 6.006 29.637 1.00 85.50 333 VAL A O 1
ATOM 2371 N N . VAL A 1 334 ? -21.105 5.368 31.124 1.00 85.19 334 VAL A N 1
ATOM 2372 C CA . VAL A 1 334 ? -22.002 4.530 31.936 1.00 85.19 334 VAL A CA 1
ATOM 2373 C C . VAL A 1 334 ? -23.021 5.363 32.719 1.00 85.19 334 VAL A C 1
ATOM 2375 O O . VAL A 1 334 ? -24.150 4.915 32.921 1.00 85.19 334 VAL A O 1
ATOM 2378 N N . GLY A 1 335 ? -22.624 6.565 33.145 1.00 82.38 335 GLY A N 1
ATOM 2379 C CA . GLY A 1 335 ? -23.400 7.454 34.001 1.00 82.38 335 GLY A CA 1
ATOM 2380 C C . GLY A 1 335 ? -22.993 7.339 35.472 1.00 82.38 335 GLY A C 1
ATOM 2381 O O . GLY A 1 335 ? -23.001 6.258 36.065 1.00 82.38 335 GLY A O 1
ATOM 2382 N N . ALA A 1 336 ? -22.668 8.477 36.090 1.00 78.75 336 ALA A N 1
ATOM 2383 C CA . ALA A 1 336 ? -22.231 8.530 37.486 1.00 78.75 336 ALA A CA 1
ATOM 2384 C C . ALA A 1 336 ? -23.311 8.042 38.470 1.00 78.75 336 ALA A C 1
ATOM 2386 O O . ALA A 1 336 ? -22.982 7.445 39.493 1.00 78.75 336 ALA A O 1
ATOM 2387 N N . ASP A 1 337 ? -24.591 8.258 38.159 1.00 80.81 337 ASP A N 1
ATOM 2388 C CA . ASP A 1 337 ? -25.707 7.847 39.018 1.00 80.81 337 ASP A CA 1
ATOM 2389 C C . ASP A 1 337 ? -25.847 6.324 39.064 1.00 80.81 337 ASP A C 1
ATOM 2391 O O . ASP A 1 337 ? -25.931 5.749 40.146 1.00 80.81 337 ASP A O 1
ATOM 2395 N N . VAL A 1 338 ? -25.705 5.650 37.917 1.00 81.38 338 VAL A N 1
ATOM 2396 C CA . VAL A 1 338 ? -25.694 4.181 37.833 1.00 81.38 338 VAL A CA 1
ATOM 2397 C C . VAL A 1 338 ? -24.566 3.597 38.687 1.00 81.38 338 VAL A C 1
ATOM 2399 O O . VAL A 1 338 ? -24.779 2.644 39.438 1.00 81.38 338 VAL A O 1
ATOM 2402 N N . LEU A 1 339 ? -23.371 4.192 38.625 1.00 82.12 339 LEU A N 1
ATOM 2403 C CA . LEU A 1 339 ? -22.206 3.743 39.392 1.00 82.12 339 LEU A CA 1
ATOM 2404 C C . LEU A 1 339 ? -22.351 3.961 40.905 1.00 82.12 339 LEU A C 1
ATOM 2406 O O . LEU A 1 339 ? -21.875 3.138 41.692 1.00 82.12 339 LEU A O 1
ATOM 2410 N N . ARG A 1 340 ? -23.027 5.034 41.325 1.00 81.12 340 ARG A N 1
ATOM 2411 C CA . ARG A 1 340 ? -23.325 5.286 42.742 1.00 81.12 340 ARG A CA 1
ATOM 2412 C C . ARG A 1 340 ? -24.416 4.357 43.258 1.00 81.12 340 ARG A C 1
ATOM 2414 O O . ARG A 1 340 ? -24.232 3.724 44.292 1.00 81.12 340 ARG A O 1
ATOM 2421 N N . GLU A 1 341 ? -25.536 4.275 42.550 1.00 80.19 341 GLU A N 1
ATOM 2422 C CA . GLU A 1 341 ? -26.740 3.583 43.018 1.00 80.19 341 GLU A CA 1
ATOM 2423 C C . GLU A 1 341 ? -26.613 2.061 42.927 1.00 80.19 341 GLU A C 1
ATOM 2425 O O . GLU A 1 341 ? -27.046 1.352 43.834 1.00 80.19 341 GLU A O 1
ATOM 2430 N N . THR A 1 342 ? -25.976 1.553 41.870 1.00 78.44 342 THR A N 1
ATOM 2431 C CA . THR A 1 342 ? -25.875 0.106 41.618 1.00 78.44 342 THR A CA 1
ATOM 2432 C C . THR A 1 342 ? -24.632 -0.504 42.257 1.00 78.44 342 THR A C 1
ATOM 2434 O O . THR A 1 342 ? -24.698 -1.582 42.845 1.00 78.44 342 THR A O 1
ATOM 2437 N N . PHE A 1 343 ? -23.487 0.180 42.160 1.00 78.56 343 PHE A N 1
ATOM 2438 C CA . PHE A 1 343 ? -22.193 -0.355 42.600 1.00 78.56 343 PHE A CA 1
ATOM 2439 C C . PHE A 1 343 ? -21.677 0.264 43.904 1.00 78.56 343 PHE A C 1
ATOM 2441 O O . PHE A 1 343 ? -20.662 -0.193 44.430 1.00 78.56 343 PHE A O 1
ATOM 2448 N N . GLY A 1 344 ? -22.354 1.283 44.449 1.00 79.94 344 GLY A N 1
ATOM 2449 C CA . GLY A 1 344 ? -21.956 1.930 45.702 1.00 79.94 344 GLY A CA 1
ATOM 2450 C C . GLY A 1 344 ? -20.588 2.613 45.630 1.00 79.94 344 GLY A C 1
ATOM 2451 O O . GLY A 1 344 ? -19.913 2.731 46.655 1.00 79.94 344 GLY A O 1
ATOM 2452 N N . LEU A 1 345 ? -20.140 3.012 44.432 1.00 82.50 345 LEU A N 1
ATOM 2453 C CA . LEU A 1 345 ? -18.813 3.595 44.252 1.00 82.50 345 LEU A CA 1
ATOM 2454 C C . LEU A 1 345 ? -18.747 5.012 44.848 1.00 82.50 345 LEU A C 1
ATOM 2456 O O . LEU A 1 345 ? -19.697 5.787 44.696 1.00 82.50 345 LEU A O 1
ATOM 2460 N N . PRO A 1 346 ? -17.634 5.375 45.517 1.00 79.00 346 PRO A N 1
ATOM 2461 C CA . PRO A 1 346 ? -17.473 6.703 46.092 1.00 79.00 346 PRO A CA 1
ATOM 2462 C C . PRO A 1 346 ? -17.464 7.788 45.003 1.00 79.00 346 PRO A C 1
ATOM 2464 O O . PRO A 1 346 ? -17.135 7.543 43.841 1.00 79.00 346 PRO A O 1
ATOM 2467 N N . GLU A 1 347 ? -17.875 9.002 45.378 1.00 76.00 347 GLU A N 1
ATOM 2468 C CA . GLU A 1 347 ? -18.189 10.092 44.443 1.00 76.00 347 GLU A CA 1
ATOM 2469 C C . GLU A 1 347 ? -16.995 10.530 43.578 1.00 76.00 347 GLU A C 1
ATOM 2471 O O . GLU A 1 347 ? -17.172 11.021 42.464 1.00 76.00 347 GLU A O 1
ATOM 2476 N N . ASP A 1 348 ? -15.770 10.345 44.064 1.00 74.00 348 ASP A N 1
ATOM 2477 C CA . ASP A 1 348 ? -14.539 10.604 43.322 1.00 74.00 348 ASP A CA 1
ATOM 2478 C C . ASP A 1 348 ? -14.311 9.587 42.190 1.00 74.00 348 ASP A C 1
ATOM 2480 O O . ASP A 1 348 ? -13.938 9.987 41.085 1.00 74.00 348 ASP A O 1
ATOM 2484 N N . VAL A 1 349 ? -14.605 8.306 42.428 1.00 74.38 349 VAL A N 1
ATOM 2485 C CA . VAL A 1 349 ? -14.501 7.222 41.434 1.00 74.38 349 VAL A CA 1
ATOM 2486 C C . VAL A 1 349 ? -15.667 7.265 40.445 1.00 74.38 349 VAL A C 1
ATOM 2488 O O . VAL A 1 349 ? -15.460 7.187 39.237 1.00 74.38 349 VAL A O 1
ATOM 2491 N N . ALA A 1 350 ? -16.894 7.471 40.932 1.00 71.75 350 ALA A N 1
ATOM 2492 C CA . ALA A 1 350 ? -18.083 7.578 40.082 1.00 71.75 350 ALA A CA 1
ATOM 2493 C C . ALA A 1 350 ? -18.070 8.824 39.176 1.00 71.75 350 ALA A C 1
ATOM 2495 O O . ALA A 1 350 ? -18.725 8.836 38.140 1.00 71.75 350 ALA A O 1
ATOM 2496 N N . ALA A 1 351 ? -17.315 9.866 39.539 1.00 72.00 351 ALA A N 1
ATOM 2497 C CA . ALA A 1 351 ? -17.087 11.037 38.691 1.00 72.00 351 ALA A CA 1
ATOM 2498 C C . ALA A 1 351 ? -15.920 10.862 37.698 1.00 72.00 351 ALA A C 1
ATOM 2500 O O . ALA A 1 351 ? -15.584 11.814 37.000 1.00 72.00 351 ALA A O 1
ATOM 2501 N N . GLY A 1 352 ? -15.257 9.698 37.663 1.00 69.06 352 GLY A N 1
ATOM 2502 C CA . GLY A 1 352 ? -14.096 9.453 36.797 1.00 69.06 352 GLY A CA 1
ATOM 2503 C C . GLY A 1 352 ? -12.829 10.213 37.201 1.00 69.06 352 GLY A C 1
ATOM 2504 O O . GLY A 1 352 ? -11.872 10.258 36.439 1.00 69.06 352 GLY A O 1
ATOM 2505 N N . ARG A 1 353 ? -12.781 10.805 38.403 1.00 69.06 353 ARG A N 1
ATOM 2506 C CA . ARG A 1 353 ? -11.613 11.575 38.874 1.00 69.06 353 ARG A CA 1
ATOM 2507 C C . ARG A 1 353 ? -10.487 10.682 39.391 1.00 69.06 353 ARG A C 1
ATOM 2509 O O . ARG A 1 353 ? -9.371 11.162 39.591 1.00 69.06 353 ARG A O 1
ATOM 2516 N N . ARG A 1 354 ? -10.772 9.403 39.666 1.00 63.28 354 ARG A N 1
ATOM 2517 C CA . ARG A 1 354 ? -9.799 8.449 40.204 1.00 63.28 354 ARG A CA 1
ATOM 2518 C C . ARG A 1 354 ? -10.217 6.998 39.959 1.00 63.28 354 ARG A C 1
ATOM 2520 O O . ARG A 1 354 ? -11.358 6.639 40.217 1.00 63.28 354 ARG A O 1
ATOM 2527 N N . GLY A 1 355 ? -9.254 6.151 39.595 1.00 65.81 355 GLY A N 1
ATOM 2528 C CA . GLY A 1 355 ? -9.449 4.702 39.469 1.00 65.81 355 GLY A CA 1
ATOM 2529 C C . GLY A 1 355 ? -9.893 4.257 38.075 1.00 65.81 355 GLY A C 1
ATOM 2530 O O . GLY A 1 355 ? -10.381 5.046 37.277 1.00 65.81 355 GLY A O 1
ATOM 2531 N N . ASP A 1 356 ? -9.675 2.977 37.789 1.00 78.69 356 ASP A N 1
ATOM 2532 C CA . ASP A 1 356 ? -10.014 2.342 36.518 1.00 78.69 356 ASP A CA 1
ATOM 2533 C C . ASP A 1 356 ? -11.254 1.463 36.693 1.00 78.69 356 ASP A C 1
ATOM 2535 O O . ASP A 1 356 ? -11.211 0.451 37.401 1.00 78.69 356 ASP A O 1
ATOM 2539 N N . LEU A 1 357 ? -12.352 1.860 36.047 1.00 82.88 357 LEU A N 1
ATOM 2540 C CA . LEU A 1 357 ? -13.655 1.217 36.197 1.00 82.88 357 LEU A CA 1
ATOM 2541 C C . LEU A 1 357 ? -13.617 -0.261 35.785 1.00 82.88 357 LEU A C 1
ATOM 2543 O O . LEU A 1 357 ? -14.243 -1.089 36.446 1.00 82.88 357 LEU A O 1
ATOM 2547 N N . LEU A 1 358 ? -12.835 -0.621 34.762 1.00 86.31 358 LEU A N 1
ATOM 2548 C CA . LEU A 1 358 ? -12.687 -2.011 34.322 1.00 86.31 358 LEU A CA 1
ATOM 2549 C C . LEU A 1 358 ? -12.125 -2.908 35.427 1.00 86.31 358 LEU A C 1
ATOM 2551 O O . LEU A 1 358 ? -12.707 -3.949 35.748 1.00 86.31 358 LEU A O 1
ATOM 2555 N N . ARG A 1 359 ? -11.035 -2.474 36.066 1.00 85.50 359 ARG A N 1
ATOM 2556 C CA . ARG A 1 359 ? -10.444 -3.186 37.205 1.00 85.50 359 ARG A CA 1
ATOM 2557 C C . ARG A 1 359 ? -11.378 -3.221 38.408 1.00 85.50 359 ARG A C 1
ATOM 2559 O O . ARG A 1 359 ? -11.445 -4.242 39.088 1.00 85.50 359 ARG A O 1
ATOM 2566 N N . THR A 1 360 ? -12.134 -2.153 38.663 1.00 83.81 360 THR A N 1
ATOM 2567 C CA . THR A 1 360 ? -13.144 -2.128 39.736 1.00 83.81 360 THR A CA 1
ATOM 2568 C C . THR A 1 360 ? -14.267 -3.139 39.495 1.00 83.81 360 THR A C 1
ATOM 2570 O O . THR A 1 360 ? -14.736 -3.771 40.440 1.00 83.81 360 THR A O 1
ATOM 2573 N N . LEU A 1 361 ? -14.654 -3.360 38.237 1.00 84.38 361 LEU A N 1
ATOM 2574 C CA . LEU A 1 361 ? -15.617 -4.394 37.847 1.00 84.38 361 LEU A CA 1
ATOM 2575 C C . LEU A 1 361 ? -15.022 -5.818 37.874 1.00 84.38 361 LEU A C 1
ATOM 2577 O O . LEU A 1 361 ? -15.767 -6.800 37.765 1.00 84.38 361 LEU A O 1
ATOM 2581 N N . GLY A 1 362 ? -13.711 -5.943 38.101 1.00 87.19 362 GLY A N 1
ATOM 2582 C CA . GLY A 1 362 ? -12.992 -7.205 38.264 1.00 87.19 362 GLY A CA 1
ATOM 2583 C C . GLY A 1 362 ? -12.425 -7.784 36.970 1.00 87.19 362 GLY A C 1
ATOM 2584 O O . GLY A 1 362 ? -12.151 -8.981 36.937 1.00 87.19 362 GLY A O 1
ATOM 2585 N N . PHE A 1 363 ? -12.273 -6.972 35.923 1.00 91.06 363 PHE A N 1
ATOM 2586 C CA . PHE A 1 363 ? -11.618 -7.382 34.682 1.00 91.06 363 PHE A CA 1
ATOM 2587 C C . PHE A 1 363 ? -10.114 -7.115 34.739 1.00 91.06 363 PHE A C 1
ATOM 2589 O O . PHE A 1 363 ? -9.663 -6.124 35.322 1.00 91.06 363 PHE A O 1
ATOM 2596 N N . SER A 1 364 ? -9.338 -8.018 34.147 1.00 91.00 364 SER A N 1
ATOM 2597 C CA . SER A 1 364 ? -7.897 -7.844 33.982 1.00 91.00 364 SER A CA 1
ATOM 2598 C C . SER A 1 364 ? -7.572 -6.980 32.758 1.00 91.00 364 SER A C 1
ATOM 2600 O O . SER A 1 364 ? -8.424 -6.735 31.902 1.00 91.00 364 SER A O 1
ATOM 2602 N N . ASP A 1 365 ? -6.323 -6.522 32.654 1.00 87.12 365 ASP A N 1
ATOM 2603 C CA . ASP A 1 365 ? -5.871 -5.816 31.449 1.00 87.12 365 ASP A CA 1
ATOM 2604 C C . ASP A 1 365 ? -5.838 -6.750 30.224 1.00 87.12 365 ASP A C 1
ATOM 2606 O O . ASP A 1 365 ? -6.075 -6.292 29.108 1.00 87.12 365 ASP A O 1
ATOM 2610 N N . ASP A 1 366 ? -5.625 -8.055 30.434 1.00 89.06 366 ASP A N 1
ATOM 2611 C CA . ASP A 1 366 ? -5.669 -9.069 29.374 1.00 89.06 366 ASP A CA 1
ATOM 2612 C C . ASP A 1 366 ? -7.100 -9.261 28.843 1.00 89.06 366 ASP A C 1
ATOM 2614 O O . ASP A 1 366 ? -7.302 -9.372 27.634 1.00 89.06 366 ASP A O 1
ATOM 2618 N N . ASP A 1 367 ? -8.107 -9.226 29.727 1.00 91.38 367 ASP A N 1
ATOM 2619 C CA . ASP A 1 367 ? -9.523 -9.260 29.331 1.00 91.38 367 ASP A CA 1
ATOM 2620 C C . ASP A 1 367 ? -9.893 -8.024 28.500 1.00 91.38 367 ASP A C 1
ATOM 2622 O O . ASP A 1 367 ? -10.598 -8.132 27.496 1.00 91.38 367 ASP A O 1
ATOM 2626 N N . ALA A 1 368 ? -9.389 -6.850 28.899 1.00 88.06 368 ALA A N 1
ATOM 2627 C CA . ALA A 1 368 ? -9.591 -5.605 28.165 1.00 88.06 368 ALA A CA 1
ATOM 2628 C C . ALA A 1 368 ? -8.953 -5.666 26.773 1.00 88.06 368 ALA A C 1
ATOM 2630 O O . ALA A 1 368 ? -9.619 -5.355 25.790 1.00 88.06 368 ALA A O 1
ATOM 2631 N N . ALA A 1 369 ? -7.709 -6.144 26.673 1.00 87.38 369 ALA A N 1
ATOM 2632 C CA . ALA A 1 369 ? -7.015 -6.302 25.399 1.00 87.38 369 ALA A CA 1
ATOM 2633 C C . ALA A 1 369 ? -7.714 -7.312 24.470 1.00 87.38 369 ALA A C 1
ATOM 2635 O O . ALA A 1 369 ? -7.810 -7.081 23.264 1.00 87.38 369 ALA A O 1
ATOM 2636 N N . ALA A 1 370 ? -8.239 -8.414 25.015 1.00 89.12 370 ALA A N 1
ATOM 2637 C CA . ALA A 1 370 ? -8.992 -9.400 24.242 1.00 89.12 370 ALA A CA 1
ATOM 2638 C C . ALA A 1 370 ? -10.321 -8.830 23.713 1.00 89.12 370 ALA A C 1
ATOM 2640 O O . ALA A 1 370 ? -10.685 -9.072 22.559 1.00 89.12 370 ALA A O 1
ATOM 2641 N N . ALA A 1 371 ? -11.029 -8.048 24.532 1.00 91.81 371 ALA A N 1
ATOM 2642 C CA . ALA A 1 371 ? -12.250 -7.362 24.125 1.00 91.81 371 ALA A CA 1
ATOM 2643 C C . ALA A 1 371 ? -11.971 -6.245 23.102 1.00 91.81 371 ALA A C 1
ATOM 2645 O O . ALA A 1 371 ? -12.707 -6.112 22.125 1.00 91.81 371 ALA A O 1
ATOM 2646 N N . ASP A 1 372 ? -10.873 -5.500 23.263 1.00 89.88 372 ASP A N 1
ATOM 2647 C CA . ASP A 1 372 ? -10.396 -4.516 22.286 1.00 89.88 372 ASP A CA 1
ATOM 2648 C C . ASP A 1 372 ? -10.079 -5.176 20.940 1.00 89.88 372 ASP A C 1
ATOM 2650 O O . ASP A 1 372 ? -10.545 -4.712 19.900 1.00 89.88 372 ASP A O 1
ATOM 2654 N N . ALA A 1 373 ? -9.355 -6.298 20.938 1.00 87.56 373 ALA A N 1
ATOM 2655 C CA . ALA A 1 373 ? -9.051 -7.040 19.716 1.00 87.56 373 ALA A CA 1
ATOM 2656 C C . ALA A 1 373 ? -10.321 -7.557 19.015 1.00 87.56 373 ALA A C 1
ATOM 2658 O O . ALA A 1 373 ? -10.394 -7.549 17.787 1.00 87.56 373 ALA A O 1
ATOM 2659 N N . TRP A 1 374 ? -11.343 -7.963 19.776 1.00 91.56 374 TRP A N 1
ATOM 2660 C CA . TRP A 1 374 ? -12.643 -8.361 19.229 1.00 91.56 374 TRP A CA 1
ATOM 2661 C C . TRP A 1 374 ? -13.403 -7.188 18.602 1.00 91.56 374 TRP A C 1
ATOM 2663 O O . TRP A 1 374 ? -13.921 -7.296 17.487 1.00 91.56 374 TRP A O 1
ATOM 2673 N N . ALA A 1 375 ? -13.472 -6.066 19.314 1.00 90.25 375 ALA A N 1
ATOM 2674 C CA . ALA A 1 375 ? -14.307 -4.936 18.946 1.00 90.25 375 ALA A CA 1
ATOM 2675 C C . ALA A 1 375 ? -13.647 -4.007 17.916 1.00 90.25 375 ALA A C 1
ATOM 2677 O O . ALA A 1 375 ? -14.258 -3.673 16.900 1.00 90.25 375 ALA A O 1
ATOM 2678 N N . GLN A 1 376 ? -12.398 -3.614 18.161 1.00 87.06 376 GLN A N 1
ATOM 2679 C CA . GLN A 1 376 ? -11.628 -2.678 17.336 1.00 87.06 376 GLN A CA 1
ATOM 2680 C C . GLN A 1 376 ? -10.793 -3.374 16.253 1.00 87.06 376 GLN A C 1
ATOM 2682 O O . GLN A 1 376 ? -10.383 -2.713 15.292 1.00 87.06 376 GLN A O 1
ATOM 2687 N N . GLY A 1 377 ? -10.598 -4.690 16.384 1.00 88.81 377 GLY A N 1
ATOM 2688 C CA . GLY A 1 377 ? -9.886 -5.537 15.433 1.00 88.81 377 GLY A CA 1
ATOM 2689 C C . GLY A 1 377 ? -8.425 -5.744 15.807 1.00 88.81 377 GLY A C 1
ATOM 2690 O O . GLY A 1 377 ? -7.742 -4.818 16.254 1.00 88.81 377 GLY A O 1
ATOM 2691 N N . ALA A 1 378 ? -7.926 -6.959 15.577 1.00 86.44 378 ALA A N 1
ATOM 2692 C CA . ALA A 1 378 ? -6.549 -7.330 15.897 1.00 86.44 378 ALA A CA 1
ATOM 2693 C C . ALA A 1 378 ? -5.507 -6.622 15.009 1.00 86.44 378 ALA A C 1
ATOM 2695 O O . ALA A 1 378 ? -4.334 -6.565 15.364 1.00 86.44 378 ALA A O 1
ATOM 2696 N N . GLY A 1 379 ? -5.903 -6.091 13.843 1.00 87.25 379 GLY A N 1
ATOM 2697 C CA . GLY A 1 379 ? -4.974 -5.512 12.862 1.00 87.25 379 GLY A CA 1
ATOM 2698 C C . GLY A 1 379 ? -4.125 -6.541 12.102 1.00 87.25 379 GLY A C 1
ATOM 2699 O O . GLY A 1 379 ? -3.436 -6.190 11.148 1.00 87.25 379 GLY A O 1
ATOM 2700 N N . GLU A 1 380 ? -4.216 -7.812 12.485 1.00 89.44 380 GLU A N 1
ATOM 2701 C CA . GLU A 1 380 ? -3.588 -8.958 11.841 1.00 89.44 380 GLU A CA 1
ATOM 2702 C C . GLU A 1 380 ? -4.615 -10.079 11.625 1.00 89.44 380 GLU A C 1
ATOM 2704 O O . GLU A 1 380 ? -5.646 -10.118 12.293 1.00 89.44 380 GLU A O 1
ATOM 2709 N N . ILE A 1 381 ? -4.339 -11.016 10.709 1.00 90.38 381 ILE A N 1
ATOM 2710 C CA . ILE A 1 381 ? -5.227 -12.169 10.460 1.00 90.38 381 ILE A CA 1
ATOM 2711 C C . ILE A 1 381 ? -4.620 -13.515 10.867 1.00 90.38 381 ILE A C 1
ATOM 2713 O O . ILE A 1 381 ? -5.279 -14.545 10.767 1.00 90.38 381 ILE A O 1
ATOM 2717 N N . LYS A 1 382 ? -3.372 -13.549 11.352 1.00 87.25 382 LYS A N 1
ATOM 2718 C CA . LYS A 1 382 ? -2.666 -14.793 11.713 1.00 87.25 382 LYS A CA 1
ATOM 2719 C C . LYS A 1 382 ? -3.434 -15.637 12.742 1.00 87.25 382 LYS A C 1
ATOM 2721 O O . LYS A 1 382 ? -3.379 -16.870 12.684 1.00 87.25 382 LYS A O 1
ATOM 2726 N N . GLY A 1 383 ? -4.132 -14.973 13.664 1.00 84.75 383 GLY A N 1
ATOM 2727 C CA . GLY A 1 383 ? -4.980 -15.574 14.696 1.00 84.75 383 GLY A CA 1
ATOM 2728 C C . GLY A 1 383 ? -6.447 -15.764 14.299 1.00 84.75 383 GLY A C 1
ATOM 2729 O O . GLY A 1 383 ? -7.229 -16.231 15.126 1.00 84.75 383 GLY A O 1
ATOM 2730 N N . ALA A 1 384 ? -6.830 -15.429 13.064 1.00 90.00 384 ALA A N 1
ATOM 2731 C CA . ALA A 1 384 ? -8.225 -15.443 12.657 1.00 90.00 384 ALA A CA 1
ATOM 2732 C C . ALA A 1 384 ? -8.807 -16.870 12.646 1.00 90.00 384 ALA A C 1
ATOM 2734 O O . ALA A 1 384 ? -8.177 -17.797 12.116 1.00 90.00 384 ALA A O 1
ATOM 2735 N N . PRO A 1 385 ? -10.019 -17.069 13.198 1.00 87.00 385 PRO A N 1
ATOM 2736 C CA . PRO A 1 385 ? -10.720 -18.340 13.081 1.00 87.00 385 PRO A CA 1
ATOM 2737 C C . PRO A 1 385 ? -11.016 -18.629 11.604 1.00 87.00 385 PRO A C 1
ATOM 2739 O O . PRO A 1 385 ? -11.379 -17.735 10.848 1.00 87.00 385 PRO A O 1
ATOM 2742 N N . GLY A 1 386 ? -10.829 -19.880 11.182 1.00 88.06 386 GLY A N 1
ATOM 2743 C CA . GLY A 1 386 ? -11.021 -20.295 9.787 1.00 88.06 386 GLY A CA 1
ATOM 2744 C C . GLY A 1 386 ? -9.777 -20.174 8.900 1.00 88.06 386 GLY A C 1
ATOM 2745 O O . GLY A 1 386 ? -9.708 -20.863 7.887 1.00 88.06 386 GLY A O 1
ATOM 2746 N N . LEU A 1 387 ? -8.746 -19.410 9.290 1.00 94.12 387 LEU A N 1
ATOM 2747 C CA . LEU A 1 387 ? -7.504 -19.330 8.515 1.00 94.12 387 LEU A CA 1
ATOM 2748 C C . LEU A 1 387 ? -6.636 -20.585 8.714 1.00 94.12 387 LEU A C 1
ATOM 2750 O O . LEU A 1 387 ? -6.166 -20.885 9.819 1.00 94.12 387 LEU A O 1
ATOM 2754 N N . ALA A 1 388 ? -6.361 -21.299 7.622 1.00 94.69 388 ALA A N 1
ATOM 2755 C CA . ALA A 1 388 ? -5.492 -22.469 7.627 1.00 94.69 388 ALA A CA 1
ATOM 2756 C C . ALA A 1 388 ? -4.059 -22.102 8.074 1.00 94.69 388 ALA A C 1
ATOM 2758 O O . ALA A 1 388 ? -3.492 -21.125 7.572 1.00 94.69 388 ALA A O 1
ATOM 2759 N N . PRO A 1 389 ? -3.410 -22.901 8.948 1.00 93.44 389 PRO A N 1
ATOM 2760 C CA . PRO A 1 389 ? -2.061 -22.605 9.435 1.00 93.44 389 PRO A CA 1
ATOM 2761 C C . PRO A 1 389 ? -1.010 -22.418 8.335 1.00 93.44 389 PRO A C 1
ATOM 2763 O O . PRO A 1 389 ? -0.128 -21.576 8.484 1.00 93.44 389 PRO A O 1
ATOM 2766 N N . ALA A 1 390 ? -1.130 -23.155 7.225 1.00 92.50 390 ALA A N 1
ATOM 2767 C CA . ALA A 1 390 ? -0.227 -23.054 6.078 1.00 92.50 390 ALA A CA 1
ATOM 2768 C C . ALA A 1 390 ? -0.298 -21.689 5.368 1.00 92.50 390 ALA A C 1
ATOM 2770 O O . ALA A 1 390 ? 0.683 -21.259 4.773 1.00 92.50 390 ALA A O 1
ATOM 2771 N N . HIS A 1 391 ? -1.432 -20.988 5.458 1.00 95.06 391 HIS A N 1
ATOM 2772 C CA . HIS A 1 391 ? -1.659 -19.715 4.769 1.00 95.06 391 HIS A CA 1
ATOM 2773 C C . HIS A 1 391 ? -1.264 -18.496 5.619 1.00 95.06 391 HIS A C 1
ATOM 2775 O O . HIS A 1 391 ? -1.231 -17.374 5.124 1.00 95.06 391 HIS A O 1
ATOM 2781 N N . ARG A 1 392 ? -0.910 -18.692 6.896 1.00 93.69 392 ARG A N 1
ATOM 2782 C CA . ARG A 1 392 ? -0.571 -17.598 7.825 1.00 93.69 392 ARG A CA 1
ATOM 2783 C C . ARG A 1 392 ? 0.632 -16.768 7.385 1.00 93.69 392 ARG A C 1
ATOM 2785 O O . ARG A 1 392 ? 0.645 -15.570 7.629 1.00 93.69 392 ARG A O 1
ATOM 2792 N N . ALA A 1 393 ? 1.623 -17.395 6.754 1.00 93.44 393 ALA A N 1
ATOM 2793 C CA . ALA A 1 393 ? 2.830 -16.713 6.284 1.00 93.44 393 ALA A CA 1
ATOM 2794 C C . ALA A 1 393 ? 2.573 -15.783 5.083 1.00 93.44 393 ALA A C 1
ATOM 2796 O O . ALA A 1 393 ? 3.414 -14.947 4.772 1.00 93.44 393 ALA A O 1
ATOM 2797 N N . ILE A 1 394 ? 1.424 -15.924 4.411 1.00 95.12 394 ILE A N 1
ATOM 2798 C CA . ILE A 1 394 ? 1.052 -15.106 3.250 1.00 95.12 394 ILE A CA 1
ATOM 2799 C C . ILE A 1 394 ? 0.621 -13.709 3.697 1.00 95.12 394 ILE A C 1
ATOM 2801 O O . ILE A 1 394 ? 1.011 -12.712 3.098 1.00 95.12 394 ILE A O 1
ATOM 2805 N N . PHE A 1 395 ? -0.150 -13.637 4.780 1.00 94.44 395 PHE A N 1
ATOM 2806 C CA . PHE A 1 395 ? -0.811 -12.417 5.235 1.00 94.44 395 PHE A CA 1
ATOM 2807 C C . PHE A 1 395 ? -0.114 -11.823 6.458 1.00 94.44 395 PHE A C 1
ATOM 2809 O O . PHE A 1 395 ? -0.691 -11.706 7.541 1.00 94.44 395 PHE A O 1
ATOM 2816 N N . VAL A 1 396 ? 1.162 -11.496 6.281 1.00 91.38 396 VAL A N 1
ATOM 2817 C CA . VAL A 1 396 ? 2.007 -10.895 7.313 1.00 91.38 396 VAL A CA 1
ATOM 2818 C C . VAL A 1 396 ? 2.252 -9.436 6.947 1.00 91.38 396 VAL A C 1
ATOM 2820 O O . VAL A 1 396 ? 2.670 -9.141 5.829 1.00 91.38 396 VAL A O 1
ATOM 2823 N N . SER A 1 397 ? 1.982 -8.530 7.888 1.00 89.31 397 SER A N 1
ATOM 2824 C CA . SER A 1 397 ? 2.290 -7.106 7.735 1.00 89.31 397 SER A CA 1
ATOM 2825 C C . SER A 1 397 ? 3.790 -6.892 7.578 1.00 89.31 397 SER A C 1
ATOM 2827 O O . SER A 1 397 ? 4.591 -7.592 8.199 1.00 89.31 397 SER A O 1
ATOM 2829 N N . GLY A 1 398 ? 4.177 -5.879 6.811 1.00 86.56 398 GLY A N 1
ATOM 2830 C CA . GLY A 1 398 ? 5.569 -5.617 6.473 1.00 86.56 398 GLY A CA 1
ATOM 2831 C C . GLY A 1 398 ? 6.465 -5.486 7.699 1.00 86.56 398 GLY A C 1
ATOM 2832 O O . GLY A 1 398 ? 7.561 -6.037 7.704 1.00 86.56 398 GLY A O 1
ATOM 2833 N N . GLU A 1 399 ? 5.999 -4.838 8.769 1.00 82.38 399 GLU A N 1
ATOM 2834 C CA . GLU A 1 399 ? 6.759 -4.679 10.021 1.00 82.38 399 GLU A CA 1
ATOM 2835 C C . GLU A 1 399 ? 7.161 -6.015 10.671 1.00 82.38 399 GLU A C 1
ATOM 2837 O O . GLU A 1 399 ? 8.192 -6.087 11.333 1.00 82.38 399 GLU A O 1
ATOM 2842 N N . ALA A 1 400 ? 6.385 -7.078 10.444 1.00 86.56 400 ALA A N 1
ATOM 2843 C CA . ALA A 1 400 ? 6.640 -8.417 10.967 1.00 86.56 400 ALA A CA 1
ATOM 2844 C C . ALA A 1 400 ? 7.452 -9.310 10.005 1.00 86.56 400 ALA A C 1
ATOM 2846 O O . ALA A 1 400 ? 7.698 -10.473 10.320 1.00 86.56 400 ALA A O 1
ATOM 2847 N N . ILE A 1 401 ? 7.854 -8.796 8.836 1.00 89.50 401 ILE A N 1
ATOM 2848 C CA . ILE A 1 401 ? 8.748 -9.493 7.904 1.00 89.50 401 ILE A CA 1
ATOM 2849 C C . ILE A 1 401 ? 10.204 -9.244 8.307 1.00 89.50 401 ILE A C 1
ATOM 2851 O O . ILE A 1 401 ? 10.681 -8.103 8.255 1.00 89.50 401 ILE A O 1
ATOM 2855 N N . ASP A 1 402 ? 10.907 -10.332 8.627 1.00 89.44 402 ASP A N 1
ATOM 2856 C CA . ASP A 1 402 ? 12.310 -10.337 9.049 1.00 89.44 402 ASP A CA 1
ATOM 2857 C C . ASP A 1 402 ? 13.245 -9.654 8.036 1.00 89.44 402 ASP A C 1
ATOM 2859 O O . ASP A 1 402 ? 13.040 -9.707 6.817 1.00 89.44 402 ASP A O 1
ATOM 2863 N N . ALA A 1 403 ? 14.336 -9.055 8.528 1.00 88.94 403 ALA A N 1
ATOM 2864 C CA . ALA A 1 403 ? 15.329 -8.411 7.667 1.00 88.94 403 ALA A CA 1
ATOM 2865 C C . ALA A 1 403 ? 15.933 -9.379 6.639 1.00 88.94 403 ALA A C 1
ATOM 2867 O O . ALA A 1 403 ? 16.197 -8.993 5.501 1.00 88.94 403 ALA A O 1
ATOM 2868 N N . GLU A 1 404 ? 16.088 -10.651 7.007 1.00 90.44 404 GLU A N 1
ATOM 2869 C CA . GLU A 1 404 ? 16.622 -11.682 6.117 1.00 90.44 404 GLU A CA 1
ATOM 2870 C C . GLU A 1 404 ? 15.728 -11.977 4.925 1.00 90.44 404 GLU A C 1
ATOM 2872 O O . GLU A 1 404 ? 16.218 -12.078 3.801 1.00 90.44 404 GLU A O 1
ATOM 2877 N N . ALA A 1 405 ? 14.418 -12.044 5.147 1.00 93.00 405 ALA A N 1
ATOM 2878 C CA . ALA A 1 405 ? 13.448 -12.215 4.078 1.00 93.00 405 ALA A CA 1
ATOM 2879 C C . ALA A 1 405 ? 13.520 -11.053 3.078 1.00 93.00 405 ALA A C 1
ATOM 2881 O O . ALA A 1 405 ? 13.484 -11.251 1.860 1.00 93.00 405 ALA A O 1
ATOM 2882 N N . ARG A 1 406 ? 13.681 -9.824 3.586 1.00 92.50 406 ARG A N 1
ATOM 2883 C CA . ARG A 1 406 ? 13.829 -8.612 2.766 1.00 92.50 406 ARG A CA 1
ATOM 2884 C C . ARG A 1 406 ? 15.132 -8.621 1.963 1.00 92.50 406 ARG A C 1
ATOM 2886 O O . ARG A 1 406 ? 15.103 -8.345 0.766 1.00 92.50 406 ARG A O 1
ATOM 2893 N N . ILE A 1 407 ? 16.254 -8.995 2.584 1.00 92.31 407 ILE A N 1
ATOM 2894 C CA . ILE A 1 407 ? 17.555 -9.130 1.905 1.00 92.31 407 ILE A CA 1
ATOM 2895 C C . ILE A 1 407 ? 17.497 -10.235 0.841 1.00 92.31 407 ILE A C 1
ATOM 2897 O O . ILE A 1 407 ? 17.984 -10.038 -0.271 1.00 92.31 407 ILE A O 1
ATOM 2901 N N . ALA A 1 408 ? 16.862 -11.372 1.135 1.00 95.19 408 ALA A N 1
ATOM 2902 C CA . ALA A 1 408 ? 16.686 -12.464 0.182 1.00 95.19 408 ALA A CA 1
ATOM 2903 C C . ALA A 1 408 ? 15.819 -12.055 -1.021 1.00 95.19 408 ALA A C 1
ATOM 2905 O O . ALA A 1 408 ? 16.132 -12.422 -2.156 1.00 95.19 408 ALA A O 1
ATOM 2906 N N . MET A 1 409 ? 14.756 -11.272 -0.798 1.00 95.81 409 MET A N 1
ATOM 2907 C CA . MET A 1 409 ? 13.965 -10.689 -1.885 1.00 95.81 409 MET A CA 1
ATOM 2908 C C . MET A 1 409 ? 14.815 -9.745 -2.739 1.00 95.81 409 MET A C 1
ATOM 2910 O O . MET A 1 409 ? 14.848 -9.882 -3.959 1.00 95.81 409 MET A O 1
ATOM 2914 N N . ALA A 1 410 ? 15.562 -8.832 -2.118 1.00 93.50 410 ALA A N 1
ATOM 2915 C CA . ALA A 1 410 ? 16.438 -7.922 -2.846 1.00 93.50 410 ALA A CA 1
ATOM 2916 C C . ALA A 1 410 ? 17.501 -8.672 -3.669 1.00 93.50 410 ALA A C 1
ATOM 2918 O O . ALA A 1 410 ? 17.688 -8.355 -4.840 1.00 93.50 410 ALA A O 1
ATOM 2919 N N . ALA 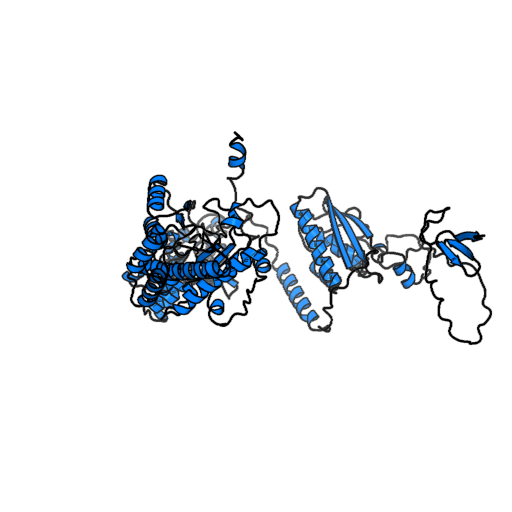A 1 411 ? 18.112 -9.727 -3.121 1.00 94.56 411 ALA A N 1
ATOM 2920 C CA . ALA A 1 411 ? 19.030 -10.601 -3.857 1.00 94.56 411 ALA A CA 1
ATOM 2921 C C . ALA A 1 411 ? 18.388 -11.239 -5.101 1.00 94.56 411 ALA A C 1
ATOM 2923 O O . ALA A 1 411 ? 19.048 -11.368 -6.134 1.00 94.56 411 ALA A O 1
ATOM 2924 N N . ALA A 1 412 ? 17.111 -11.627 -5.031 1.00 95.75 412 ALA A N 1
ATOM 2925 C CA . ALA A 1 412 ? 16.390 -12.176 -6.181 1.00 95.75 412 ALA A CA 1
ATOM 2926 C C . ALA A 1 412 ? 16.145 -11.125 -7.283 1.00 95.75 412 ALA A C 1
ATOM 2928 O O . ALA A 1 412 ? 16.088 -11.469 -8.465 1.00 95.75 412 ALA A O 1
ATOM 2929 N N . LEU A 1 413 ? 16.027 -9.850 -6.903 1.00 95.06 413 LEU A N 1
ATOM 2930 C CA . LEU A 1 413 ? 15.750 -8.727 -7.803 1.00 95.06 413 LEU A CA 1
ATOM 2931 C C . LEU A 1 413 ? 17.014 -8.046 -8.346 1.00 95.06 413 LEU A C 1
ATOM 2933 O O . LEU A 1 413 ? 16.982 -7.491 -9.446 1.00 95.06 413 LEU A O 1
ATOM 2937 N N . ALA A 1 414 ? 18.130 -8.123 -7.616 1.00 92.69 414 ALA A N 1
ATOM 2938 C CA . ALA A 1 414 ? 19.392 -7.459 -7.938 1.00 92.69 414 ALA A CA 1
ATOM 2939 C C . ALA A 1 414 ? 19.884 -7.670 -9.382 1.00 92.69 414 ALA A C 1
ATOM 2941 O O . ALA A 1 414 ? 20.290 -6.684 -9.996 1.00 92.69 414 ALA A O 1
ATOM 2942 N N . PRO A 1 415 ? 19.796 -8.872 -9.996 1.00 93.38 415 PRO A N 1
ATOM 2943 C CA . PRO A 1 415 ? 20.223 -9.060 -11.384 1.00 93.38 415 PRO A CA 1
ATOM 2944 C C . PRO A 1 415 ? 19.447 -8.221 -12.408 1.00 93.38 415 PRO A C 1
ATOM 2946 O O . PRO A 1 415 ? 19.926 -8.038 -13.526 1.00 93.38 415 PRO A O 1
ATOM 2949 N N . PHE A 1 416 ? 18.245 -7.756 -12.061 1.00 93.31 416 PHE A N 1
ATOM 2950 C CA . PHE A 1 416 ? 17.342 -7.025 -12.953 1.00 93.31 416 PHE A CA 1
ATOM 2951 C C . PHE A 1 416 ? 17.321 -5.517 -12.682 1.00 93.31 416 PHE A C 1
ATOM 2953 O O . PHE A 1 416 ? 16.694 -4.777 -13.446 1.00 93.31 416 PHE A O 1
ATOM 2960 N N . ALA A 1 417 ? 18.006 -5.062 -11.629 1.00 88.75 417 ALA A N 1
ATOM 2961 C CA . ALA A 1 417 ? 18.197 -3.653 -11.319 1.00 88.75 417 ALA A CA 1
ATOM 2962 C C . ALA A 1 417 ? 19.318 -3.069 -12.194 1.00 88.75 417 ALA A C 1
ATOM 2964 O O . ALA A 1 417 ? 20.411 -3.625 -12.263 1.00 88.75 417 ALA A O 1
ATOM 2965 N N . SER A 1 418 ? 19.059 -1.940 -12.857 1.00 81.56 418 SER A N 1
ATOM 2966 C CA . SER A 1 418 ? 20.093 -1.171 -13.577 1.00 81.56 418 SER A CA 1
ATOM 2967 C C . SER A 1 418 ? 20.380 0.193 -12.945 1.00 81.56 418 SER A C 1
ATOM 2969 O O . SER A 1 418 ? 21.250 0.926 -13.411 1.00 81.56 418 SER A O 1
ATOM 2971 N N . ASP A 1 419 ? 19.661 0.525 -11.874 1.00 75.81 419 ASP A N 1
ATOM 2972 C CA . ASP A 1 419 ? 19.862 1.694 -11.024 1.00 75.81 419 ASP A CA 1
ATOM 2973 C C . ASP A 1 419 ? 19.836 1.272 -9.538 1.00 75.81 419 ASP A C 1
ATOM 2975 O O . ASP A 1 419 ? 20.533 0.331 -9.158 1.00 75.81 419 ASP A O 1
ATOM 2979 N N . ALA A 1 420 ? 19.066 1.949 -8.683 1.00 74.75 420 ALA A N 1
ATOM 2980 C CA . ALA A 1 420 ? 19.064 1.727 -7.252 1.00 74.75 420 ALA A CA 1
ATOM 2981 C C . ALA A 1 420 ? 18.230 0.501 -6.864 1.00 74.75 420 ALA A C 1
ATOM 2983 O O . ALA A 1 420 ? 17.077 0.354 -7.271 1.00 74.75 420 ALA A O 1
ATOM 2984 N N . LEU A 1 421 ? 18.793 -0.327 -5.990 1.00 85.12 421 LEU A N 1
ATOM 2985 C CA . LEU A 1 421 ? 18.081 -1.328 -5.206 1.00 85.12 421 LEU A CA 1
ATOM 2986 C C . LEU A 1 421 ? 18.149 -0.885 -3.746 1.00 85.12 421 LEU A C 1
ATOM 2988 O O . LEU A 1 421 ? 19.194 -1.012 -3.104 1.00 85.12 421 LEU A O 1
ATOM 2992 N N . ALA A 1 422 ? 17.056 -0.303 -3.253 1.00 82.69 422 ALA A N 1
ATOM 2993 C CA . ALA A 1 422 ? 17.002 0.265 -1.914 1.00 82.69 422 ALA A CA 1
ATOM 2994 C C . ALA A 1 422 ? 16.097 -0.561 -0.999 1.00 82.69 422 ALA A C 1
ATOM 2996 O O . ALA A 1 422 ? 14.993 -0.929 -1.391 1.00 82.69 422 ALA A O 1
ATOM 2997 N N . LEU A 1 423 ? 16.563 -0.801 0.224 1.00 81.81 423 LEU A N 1
ATOM 2998 C CA . LEU A 1 423 ? 15.818 -1.504 1.264 1.00 81.81 423 LEU A CA 1
ATOM 2999 C C . LEU A 1 423 ? 15.636 -0.632 2.501 1.00 81.81 423 LEU A C 1
ATOM 3001 O O . LEU A 1 423 ? 16.566 0.057 2.930 1.00 81.81 423 LEU A O 1
ATOM 3005 N N . ARG A 1 424 ? 14.469 -0.746 3.136 1.00 80.38 424 ARG A N 1
ATOM 3006 C CA . ARG A 1 424 ? 14.238 -0.270 4.501 1.00 80.38 424 ARG A CA 1
ATOM 3007 C C . ARG A 1 424 ? 14.161 -1.445 5.469 1.00 80.38 424 ARG A C 1
ATOM 3009 O O . ARG A 1 424 ? 13.468 -2.426 5.209 1.00 80.38 424 ARG A O 1
ATOM 3016 N N . LEU A 1 425 ? 14.852 -1.340 6.601 1.00 79.00 425 LEU A N 1
ATOM 3017 C CA . LEU A 1 425 ? 14.842 -2.333 7.679 1.00 79.00 425 LEU A CA 1
ATOM 3018 C C . LEU A 1 425 ? 14.412 -1.678 8.994 1.00 79.00 425 LEU A C 1
ATOM 3020 O O . LEU A 1 425 ? 14.817 -0.557 9.284 1.00 79.00 425 LEU A O 1
ATOM 3024 N N . GLN A 1 426 ? 13.615 -2.376 9.804 1.00 70.50 426 GLN A N 1
ATOM 3025 C CA . GLN A 1 426 ? 13.221 -1.907 11.144 1.00 70.50 426 GLN A CA 1
ATOM 3026 C C . GLN A 1 426 ? 14.136 -2.441 12.270 1.00 70.50 426 GLN A C 1
ATOM 3028 O O . GLN A 1 426 ? 13.947 -2.119 13.443 1.00 70.50 426 GLN A O 1
ATOM 3033 N N . GLU A 1 427 ? 15.138 -3.262 11.937 1.00 67.81 427 GLU A N 1
ATOM 3034 C CA . GLU A 1 427 ? 15.918 -4.030 12.912 1.00 67.81 427 GLU A CA 1
ATOM 3035 C C . GLU A 1 427 ? 17.043 -3.223 13.591 1.00 67.81 427 GLU A C 1
ATOM 3037 O O . GLU A 1 427 ? 17.778 -2.479 12.943 1.00 67.81 427 GLU A O 1
ATOM 3042 N N . ARG A 1 428 ? 17.194 -3.400 14.916 1.00 57.16 428 ARG A N 1
ATOM 3043 C CA . ARG A 1 428 ? 18.222 -2.763 15.776 1.00 57.16 428 ARG A CA 1
ATOM 3044 C C . ARG A 1 428 ? 19.364 -3.717 16.168 1.00 57.16 428 ARG A C 1
ATOM 3046 O O . ARG A 1 428 ? 19.998 -3.520 17.203 1.00 57.16 428 ARG A O 1
ATOM 3053 N N . GLY A 1 429 ? 19.553 -4.787 15.396 1.00 67.00 429 GLY A N 1
ATOM 3054 C CA . GLY A 1 429 ? 20.623 -5.767 15.587 1.00 67.00 429 GLY A CA 1
ATOM 3055 C C . GLY A 1 429 ? 22.001 -5.216 15.204 1.00 67.00 429 GLY A C 1
ATOM 3056 O O . GLY A 1 429 ? 22.231 -4.008 15.215 1.00 67.00 429 GLY A O 1
ATOM 3057 N N . ASP A 1 430 ? 22.927 -6.104 14.842 1.00 78.94 430 ASP A N 1
ATOM 3058 C CA . ASP A 1 430 ? 24.230 -5.698 14.306 1.00 78.94 430 ASP A CA 1
ATOM 3059 C C . ASP A 1 430 ? 24.059 -5.069 12.910 1.00 78.94 430 ASP A C 1
ATOM 3061 O O . ASP A 1 430 ? 23.979 -5.754 11.886 1.00 78.94 430 ASP A O 1
ATOM 3065 N N . ILE A 1 431 ? 23.962 -3.738 12.900 1.00 78.94 431 ILE A N 1
ATOM 3066 C CA . ILE A 1 431 ? 23.772 -2.908 11.707 1.00 78.94 431 ILE A CA 1
ATOM 3067 C C . ILE A 1 431 ? 24.889 -3.148 10.686 1.00 78.94 431 ILE A C 1
ATOM 3069 O O . ILE A 1 431 ? 24.609 -3.177 9.489 1.00 78.94 431 ILE A O 1
ATOM 3073 N N . GLU A 1 432 ? 26.136 -3.343 11.128 1.00 79.94 432 GLU A N 1
ATOM 3074 C CA . GLU A 1 432 ? 27.272 -3.551 10.225 1.00 79.94 432 GLU A CA 1
ATOM 3075 C C . GLU A 1 432 ? 27.182 -4.913 9.539 1.00 79.94 432 GLU A C 1
ATOM 3077 O O . GLU A 1 432 ? 27.347 -5.005 8.319 1.00 79.94 432 GLU A O 1
ATOM 3082 N N . ALA A 1 433 ? 26.850 -5.965 10.292 1.00 84.44 433 ALA A N 1
ATOM 3083 C CA . ALA A 1 433 ? 26.652 -7.295 9.728 1.00 84.44 433 ALA A CA 1
ATOM 3084 C C . ALA A 1 433 ? 25.475 -7.328 8.738 1.00 84.44 433 ALA A C 1
ATOM 3086 O O . ALA A 1 433 ? 25.591 -7.915 7.658 1.00 84.44 433 ALA A O 1
ATOM 3087 N N . LEU A 1 434 ? 24.356 -6.673 9.068 1.00 82.19 434 LEU A N 1
ATOM 3088 C CA . LEU A 1 434 ? 23.202 -6.557 8.172 1.00 82.19 434 LEU A CA 1
ATOM 3089 C C . LEU A 1 434 ? 23.536 -5.744 6.917 1.00 82.19 434 LEU A C 1
ATOM 3091 O O . LEU A 1 434 ? 23.206 -6.171 5.812 1.00 82.19 434 LEU A O 1
ATOM 3095 N N . ALA A 1 435 ? 24.243 -4.621 7.056 1.00 79.12 435 ALA A N 1
ATOM 3096 C CA . ALA A 1 435 ? 24.677 -3.810 5.924 1.00 79.12 435 ALA A CA 1
ATOM 3097 C C . ALA A 1 435 ? 25.640 -4.577 5.004 1.00 79.12 435 ALA A C 1
ATOM 3099 O O . ALA A 1 435 ? 25.483 -4.530 3.785 1.00 79.12 435 ALA A O 1
ATOM 3100 N N . ALA A 1 436 ? 26.587 -5.338 5.562 1.00 83.62 436 ALA A N 1
ATOM 3101 C CA . ALA A 1 436 ? 27.513 -6.163 4.785 1.00 83.62 436 ALA A CA 1
ATOM 3102 C C . ALA A 1 436 ? 26.788 -7.265 3.993 1.00 83.62 436 ALA A C 1
ATOM 3104 O O . ALA A 1 436 ? 27.143 -7.547 2.847 1.00 83.62 436 ALA A O 1
ATOM 3105 N N . ARG A 1 437 ? 25.751 -7.870 4.582 1.00 87.88 437 ARG A N 1
ATOM 3106 C CA . ARG A 1 437 ? 24.916 -8.884 3.920 1.00 87.88 437 ARG A CA 1
ATOM 3107 C C . ARG A 1 437 ? 23.994 -8.286 2.865 1.00 87.88 437 ARG A C 1
ATOM 3109 O O . ARG A 1 437 ? 23.868 -8.846 1.784 1.00 87.88 437 ARG A O 1
ATOM 3116 N N . ALA A 1 438 ? 23.384 -7.138 3.144 1.00 85.12 438 ALA A N 1
ATOM 3117 C CA . ALA A 1 438 ? 22.605 -6.404 2.153 1.00 85.12 438 ALA A CA 1
ATOM 3118 C C . ALA A 1 438 ? 23.489 -6.011 0.955 1.00 85.12 438 ALA A C 1
ATOM 3120 O O . ALA A 1 438 ? 23.118 -6.241 -0.195 1.00 85.12 438 ALA A O 1
ATOM 3121 N N . ALA A 1 439 ? 24.701 -5.513 1.210 1.00 82.81 439 ALA A N 1
ATOM 3122 C CA . ALA A 1 439 ? 25.659 -5.183 0.161 1.00 82.81 439 ALA A CA 1
ATOM 3123 C C . ALA A 1 439 ? 26.063 -6.416 -0.669 1.00 82.81 439 ALA A C 1
ATOM 3125 O O . ALA A 1 439 ? 26.117 -6.334 -1.896 1.00 82.81 439 ALA A O 1
ATOM 3126 N N . SER A 1 440 ? 26.294 -7.577 -0.040 1.00 87.12 440 SER A N 1
ATOM 3127 C CA . SER A 1 440 ? 26.608 -8.816 -0.771 1.00 87.12 440 SER A CA 1
ATOM 3128 C C . SER A 1 440 ? 25.422 -9.367 -1.572 1.00 87.12 440 SER A C 1
ATOM 3130 O O . SER A 1 440 ? 25.630 -10.034 -2.585 1.00 87.12 440 SER A O 1
ATOM 3132 N N . ALA A 1 441 ? 24.193 -9.035 -1.171 1.00 87.62 441 ALA A N 1
ATOM 3133 C CA . ALA A 1 441 ? 22.964 -9.288 -1.920 1.00 87.62 441 ALA A CA 1
ATOM 3134 C C . ALA A 1 441 ? 22.739 -8.312 -3.096 1.00 87.62 441 ALA A C 1
ATOM 3136 O O . ALA A 1 441 ? 21.786 -8.485 -3.851 1.00 87.62 441 ALA A O 1
ATOM 3137 N N . GLY A 1 442 ? 23.601 -7.304 -3.279 1.00 84.69 442 GLY A N 1
ATOM 3138 C CA . GLY A 1 442 ? 23.495 -6.319 -4.362 1.00 84.69 442 GLY A CA 1
ATOM 3139 C C . GLY A 1 442 ? 22.650 -5.088 -4.023 1.00 84.69 442 GLY A C 1
ATOM 3140 O O . GLY A 1 442 ? 22.325 -4.310 -4.917 1.00 84.69 442 GLY A O 1
ATOM 3141 N N . VAL A 1 443 ? 22.294 -4.893 -2.750 1.00 83.56 443 VAL A N 1
ATOM 3142 C CA . VAL A 1 443 ? 21.567 -3.706 -2.278 1.00 83.56 443 VAL A CA 1
ATOM 3143 C C . VAL A 1 443 ? 22.487 -2.491 -2.356 1.00 83.56 443 VAL A C 1
ATOM 3145 O O . VAL A 1 443 ? 23.582 -2.489 -1.793 1.00 83.56 443 VAL A O 1
ATOM 3148 N N . THR A 1 444 ? 22.036 -1.442 -3.040 1.00 80.38 444 THR A N 1
ATOM 3149 C CA . THR A 1 444 ? 22.818 -0.216 -3.254 1.00 80.38 444 THR A CA 1
ATOM 3150 C C . THR A 1 444 ? 22.577 0.823 -2.164 1.00 80.38 444 THR A C 1
ATOM 3152 O O . THR A 1 444 ? 23.427 1.675 -1.927 1.00 80.38 444 THR A O 1
ATOM 3155 N N . SER A 1 445 ? 21.412 0.785 -1.509 1.00 76.81 445 SER A N 1
ATOM 3156 C CA . SER A 1 445 ? 21.055 1.708 -0.431 1.00 76.81 445 SER A CA 1
ATOM 3157 C C . SER A 1 445 ? 20.262 1.000 0.661 1.00 76.81 445 SER A C 1
ATOM 3159 O O . SER A 1 445 ? 19.347 0.228 0.380 1.00 76.81 445 SER A O 1
ATOM 3161 N N . LEU A 1 446 ? 20.609 1.279 1.915 1.00 78.38 446 LEU A N 1
ATOM 3162 C CA . LEU A 1 446 ? 19.956 0.707 3.082 1.00 78.38 446 LEU A CA 1
ATOM 3163 C C . LEU A 1 446 ? 19.547 1.828 4.032 1.00 78.38 446 LEU A C 1
ATOM 3165 O O . LEU A 1 446 ? 20.376 2.653 4.415 1.00 78.38 446 LEU A O 1
ATOM 3169 N N . ALA A 1 447 ? 18.278 1.843 4.421 1.00 77.69 447 ALA A N 1
ATOM 3170 C CA . ALA A 1 447 ? 17.748 2.772 5.405 1.00 77.69 447 ALA A CA 1
ATOM 3171 C C . ALA A 1 447 ? 17.208 2.006 6.617 1.00 77.69 447 ALA A C 1
ATOM 3173 O O . ALA A 1 447 ? 16.444 1.053 6.478 1.00 77.69 447 ALA A O 1
ATOM 3174 N N . PHE A 1 448 ? 17.585 2.442 7.816 1.00 74.62 448 PHE A N 1
ATOM 3175 C CA . PHE A 1 448 ? 17.072 1.882 9.064 1.00 74.62 448 PHE A CA 1
ATOM 3176 C C . PHE A 1 448 ? 15.963 2.782 9.605 1.00 74.62 448 PHE A C 1
ATOM 3178 O O . PHE A 1 448 ? 16.173 3.974 9.835 1.00 74.62 448 PHE A O 1
ATOM 3185 N N . LEU A 1 449 ? 14.772 2.220 9.786 1.00 69.12 449 LEU A N 1
ATOM 3186 C CA . LEU A 1 449 ? 13.617 2.919 10.333 1.00 69.12 449 LEU A CA 1
ATOM 3187 C C . LEU A 1 449 ? 13.667 2.855 11.862 1.00 69.12 449 LEU A C 1
ATOM 3189 O O . LEU A 1 449 ? 13.753 1.784 12.462 1.00 69.12 449 LEU A O 1
ATOM 3193 N N . ALA A 1 450 ? 13.626 4.017 12.511 1.00 54.03 450 ALA A N 1
ATOM 3194 C CA . ALA A 1 450 ? 13.688 4.117 13.961 1.00 54.03 450 ALA A CA 1
ATOM 3195 C C . ALA A 1 450 ? 12.300 3.895 14.599 1.00 54.03 450 ALA A C 1
ATOM 3197 O O . ALA A 1 450 ? 11.627 4.851 14.963 1.00 54.03 450 ALA A O 1
ATOM 3198 N N . GLY A 1 451 ? 11.921 2.629 14.805 1.00 52.06 451 GLY A N 1
ATOM 3199 C CA . GLY A 1 451 ? 10.742 2.223 15.592 1.00 52.06 451 GLY A CA 1
ATOM 3200 C C . GLY A 1 451 ? 9.497 1.856 14.769 1.00 52.06 451 GLY A C 1
ATOM 3201 O O . GLY A 1 451 ? 9.457 2.165 13.578 1.00 52.06 451 GLY A O 1
ATOM 3202 N N . PRO A 1 452 ? 8.507 1.179 15.394 1.00 43.06 452 PRO A N 1
ATOM 3203 C CA . PRO A 1 452 ? 7.237 0.871 14.745 1.00 43.06 452 PRO A CA 1
ATOM 3204 C C . PRO A 1 452 ? 6.542 2.170 14.356 1.00 43.06 452 PRO A C 1
ATOM 3206 O O . PRO A 1 452 ? 6.716 3.199 15.024 1.00 43.06 452 PRO A O 1
ATOM 3209 N N . SER A 1 453 ? 5.743 2.116 13.297 1.00 42.81 453 SER A N 1
ATOM 3210 C CA . SER A 1 453 ? 4.832 3.198 12.942 1.00 42.81 453 SER A CA 1
ATOM 3211 C C . SER A 1 453 ? 3.868 3.350 14.116 1.00 42.81 453 SER A C 1
ATOM 3213 O O . SER A 1 453 ? 2.932 2.571 14.262 1.00 42.81 453 SER A O 1
ATOM 3215 N N . ALA A 1 454 ? 4.155 4.262 15.049 1.00 34.62 454 ALA A N 1
ATOM 3216 C CA . ALA A 1 454 ? 3.289 4.443 16.200 1.00 34.62 454 ALA A CA 1
ATOM 3217 C C . ALA A 1 454 ? 1.890 4.761 15.652 1.00 34.62 454 ALA A C 1
ATOM 3219 O O . ALA A 1 454 ? 1.782 5.683 14.831 1.00 34.62 454 ALA A O 1
ATOM 3220 N N . PRO A 1 455 ? 0.828 4.039 16.070 1.00 33.81 455 PRO A N 1
ATOM 3221 C CA . PRO A 1 455 ? -0.514 4.541 15.842 1.00 33.81 455 PRO A CA 1
ATOM 3222 C C . PRO A 1 455 ? -0.503 5.955 16.398 1.00 33.81 455 PRO A C 1
ATOM 3224 O O . PRO A 1 455 ? 0.094 6.195 17.448 1.00 33.81 455 PRO A O 1
ATOM 3227 N N . LEU A 1 456 ? -1.044 6.897 15.638 1.00 31.23 456 LEU A N 1
ATOM 3228 C CA . LEU A 1 456 ? -1.040 8.306 15.981 1.00 31.23 456 LEU A CA 1
ATOM 3229 C C . LEU A 1 456 ? -1.707 8.467 17.360 1.00 31.23 456 LEU A C 1
ATOM 3231 O O . LEU A 1 456 ? -2.923 8.592 17.458 1.00 31.23 456 LEU A O 1
ATOM 3235 N N . VAL A 1 457 ? -0.925 8.399 18.440 1.00 29.98 457 VAL A N 1
ATOM 3236 C CA . VAL A 1 457 ? -1.388 8.726 19.781 1.00 29.98 457 VAL A CA 1
ATOM 3237 C C . VAL A 1 457 ? -1.461 10.234 19.758 1.00 29.98 457 VAL A C 1
ATOM 3239 O O . VAL A 1 457 ? -0.456 10.934 19.912 1.00 29.98 457 VAL A O 1
ATOM 3242 N N . LEU A 1 458 ? -2.655 10.729 19.446 1.00 32.97 458 LEU A N 1
ATOM 3243 C CA . LEU A 1 458 ? -2.994 12.115 19.691 1.00 32.97 458 LEU A CA 1
ATOM 3244 C C . LEU A 1 458 ? -2.650 12.380 21.166 1.00 32.97 458 LEU A C 1
ATOM 3246 O O . LEU A 1 458 ? -3.076 11.598 22.020 1.00 32.97 458 LEU A O 1
ATOM 3250 N N . PRO A 1 459 ? -1.830 13.398 21.483 1.00 29.98 459 PRO A N 1
ATOM 3251 C CA . PRO A 1 459 ? -1.591 13.756 22.873 1.00 29.98 459 PRO A CA 1
ATOM 3252 C C . PRO A 1 459 ? -2.941 14.005 23.550 1.00 29.98 459 PRO A C 1
ATOM 3254 O O . PRO A 1 459 ? -3.858 14.511 22.898 1.00 29.98 459 PRO A O 1
ATOM 3257 N N . GLU A 1 460 ? -3.058 13.626 24.826 1.00 30.84 460 GLU A N 1
ATOM 3258 C CA . GLU A 1 460 ? -4.237 13.939 25.633 1.00 30.84 460 GLU A CA 1
ATOM 3259 C C . GLU A 1 460 ? -4.592 15.413 25.430 1.00 30.84 460 GLU A C 1
ATOM 3261 O O . GLU A 1 460 ? -3.775 16.313 25.642 1.00 30.84 460 GLU A O 1
ATOM 3266 N N . TYR A 1 461 ? -5.801 15.622 24.921 1.00 38.09 461 TYR A N 1
ATOM 3267 C CA . TYR A 1 461 ? -6.392 16.930 24.736 1.00 38.09 461 TYR A CA 1
ATOM 3268 C C . TYR A 1 461 ? -6.535 17.530 26.140 1.00 38.09 461 TYR A C 1
ATOM 3270 O O . TYR A 1 461 ? -7.339 17.043 26.934 1.00 38.09 461 TYR A O 1
ATOM 3278 N N . GLU A 1 462 ? -5.739 18.545 26.487 1.00 34.75 462 GLU A N 1
ATOM 3279 C CA . GLU A 1 462 ? -6.090 19.387 27.632 1.00 34.75 462 GLU A CA 1
ATOM 3280 C C . GLU A 1 462 ? -7.450 20.010 27.303 1.00 34.75 462 GLU A C 1
ATOM 3282 O O . GLU A 1 462 ? -7.606 20.627 26.251 1.00 34.75 462 GLU A O 1
ATOM 3287 N N . GLU A 1 463 ? -8.447 19.764 28.158 1.00 34.34 463 GLU A N 1
ATOM 3288 C CA . GLU A 1 463 ? -9.837 20.180 27.966 1.00 34.34 463 GLU A CA 1
ATOM 3289 C C . GLU A 1 463 ? -9.939 21.662 27.561 1.00 34.34 463 GLU A C 1
ATOM 3291 O O . GLU A 1 463 ? -9.931 22.567 28.402 1.00 34.34 463 GLU A O 1
ATOM 3296 N N . GLU A 1 464 ? -10.126 21.935 26.268 1.00 34.72 464 GLU A N 1
ATOM 3297 C CA . GLU A 1 464 ? -10.790 23.165 25.867 1.00 34.72 464 GLU A CA 1
ATOM 3298 C C . GLU A 1 464 ? -12.249 23.039 26.290 1.00 34.72 464 GLU A C 1
ATOM 3300 O O . GLU A 1 464 ? -12.979 22.146 25.857 1.00 34.72 464 GLU A O 1
ATOM 3305 N N . LYS A 1 465 ? -12.648 23.933 27.199 1.00 32.62 465 LYS A N 1
ATOM 3306 C CA . LYS A 1 465 ? -14.011 24.061 27.711 1.00 32.62 465 LYS A CA 1
ATOM 3307 C C . LYS A 1 465 ? -15.014 23.907 26.572 1.00 32.62 465 LYS A C 1
ATOM 3309 O O . LYS A 1 465 ? -15.029 24.711 25.644 1.00 32.62 465 LYS A O 1
ATOM 3314 N N . SER A 1 466 ? -15.859 22.890 26.709 1.00 31.12 466 SER A N 1
ATOM 3315 C CA . SER A 1 466 ? -16.970 22.562 25.822 1.00 31.12 466 SER A CA 1
ATOM 3316 C C . SER A 1 466 ? -17.669 23.814 25.286 1.00 31.12 466 SER A C 1
ATOM 3318 O O . SER A 1 466 ? -18.260 24.583 26.054 1.00 31.12 466 SER A O 1
ATOM 3320 N N . VAL A 1 467 ? -17.637 23.989 23.967 1.00 34.22 467 VAL A N 1
ATOM 3321 C CA . VAL A 1 467 ? -18.542 24.902 23.268 1.00 34.22 467 VAL A CA 1
ATOM 3322 C C . VAL A 1 467 ? -19.964 24.343 23.433 1.00 34.22 467 VAL A C 1
ATOM 3324 O O . VAL A 1 467 ? -20.170 23.153 23.181 1.00 34.22 467 VAL A O 1
ATOM 3327 N N . PRO A 1 468 ? -20.955 25.125 23.897 1.00 35.47 468 PRO A N 1
ATOM 3328 C CA . PRO A 1 468 ? -22.311 24.619 24.079 1.00 35.47 468 PRO A CA 1
ATOM 3329 C C . PRO A 1 468 ? -22.899 24.125 22.748 1.00 35.47 468 PRO A C 1
ATOM 3331 O O . PRO A 1 468 ? -22.820 24.831 21.745 1.00 35.47 468 PRO A O 1
ATOM 3334 N N . GLN A 1 469 ? -23.576 22.968 22.767 1.00 38.34 469 GLN A N 1
ATOM 3335 C CA . GLN A 1 469 ? -24.290 22.341 21.630 1.00 38.34 469 GLN A CA 1
ATOM 3336 C C . GLN A 1 469 ? -25.275 23.268 20.884 1.00 38.34 469 GLN A C 1
ATOM 3338 O O . GLN A 1 469 ? -25.750 22.933 19.803 1.00 38.34 469 GLN A O 1
ATOM 3343 N N . ALA A 1 470 ? -25.583 24.444 21.435 1.00 37.34 470 ALA A N 1
ATOM 3344 C CA . ALA A 1 470 ? -26.383 25.461 20.770 1.00 37.34 470 ALA A CA 1
ATOM 3345 C C . ALA A 1 470 ? -25.669 26.109 19.564 1.00 37.34 470 ALA A C 1
ATOM 3347 O O . ALA A 1 470 ? -26.351 26.553 18.646 1.00 37.34 470 ALA A O 1
ATOM 3348 N N . GLU A 1 471 ? -24.329 26.168 19.530 1.00 37.09 471 GLU A N 1
ATOM 3349 C CA . GLU A 1 471 ? -23.596 26.841 18.440 1.00 37.09 471 GLU A CA 1
ATOM 3350 C C . GLU A 1 471 ? -23.492 25.973 17.164 1.00 37.09 471 GLU A C 1
ATOM 3352 O O . GLU A 1 471 ? -23.595 26.514 16.064 1.00 37.09 471 GLU A O 1
ATOM 3357 N N . THR A 1 472 ? -23.415 24.638 17.265 1.00 36.22 472 THR A N 1
ATOM 3358 C CA . THR A 1 472 ? -23.429 23.731 16.093 1.00 36.22 472 THR A CA 1
ATOM 3359 C C . THR A 1 472 ? -24.768 23.749 15.359 1.00 36.22 472 THR A C 1
ATOM 3361 O O . THR A 1 472 ? -24.786 23.825 14.132 1.00 36.22 472 THR A O 1
ATOM 3364 N N . ALA A 1 473 ? -25.882 23.796 16.096 1.00 39.69 473 ALA A N 1
ATOM 3365 C CA . ALA A 1 473 ? -27.222 23.880 15.511 1.00 39.69 473 ALA A CA 1
ATOM 3366 C C . ALA A 1 473 ? -27.451 25.196 14.742 1.00 39.69 473 ALA A C 1
ATOM 3368 O O . ALA A 1 473 ? -28.143 25.217 13.725 1.00 39.69 473 ALA A O 1
ATOM 3369 N N . VAL A 1 474 ? -26.842 26.303 15.187 1.00 42.00 474 VAL A N 1
ATOM 3370 C CA . VAL A 1 474 ? -26.922 27.590 14.476 1.00 42.00 474 VAL A CA 1
ATOM 3371 C C . VAL A 1 474 ? -26.124 27.531 13.174 1.00 42.00 474 VAL A C 1
ATOM 3373 O O . VAL A 1 474 ? -26.641 27.956 12.143 1.00 42.00 474 VAL A O 1
ATOM 3376 N N . VAL A 1 475 ? -24.920 26.949 13.186 1.00 39.81 475 VAL A N 1
ATOM 3377 C CA . VAL A 1 475 ? -24.073 26.806 11.988 1.00 39.81 475 VAL A CA 1
ATOM 3378 C C . VAL A 1 475 ? -24.693 25.851 10.962 1.00 39.81 475 VAL A C 1
ATOM 3380 O O . VAL A 1 475 ? -24.678 26.166 9.773 1.00 39.81 475 VAL A O 1
ATOM 3383 N N . GLU A 1 476 ? -25.310 24.745 11.390 1.00 40.72 476 GLU A N 1
ATOM 3384 C CA . GLU A 1 476 ? -26.070 23.855 10.496 1.00 40.72 476 GLU A CA 1
ATOM 3385 C C . GLU A 1 476 ? -27.317 24.540 9.926 1.00 40.72 476 GLU A C 1
ATOM 3387 O O . GLU A 1 476 ? -27.518 24.503 8.713 1.00 40.72 476 GLU A O 1
ATOM 3392 N N . SER A 1 477 ? -28.081 25.275 10.747 1.00 38.81 477 SER A N 1
ATOM 3393 C CA . SER A 1 477 ? -29.255 26.024 10.267 1.00 38.81 477 SER A CA 1
ATOM 3394 C C . SER A 1 477 ? -28.892 27.145 9.282 1.00 38.81 477 SER A C 1
ATOM 3396 O O . SER A 1 477 ? -29.668 27.464 8.381 1.00 38.81 477 SER A O 1
ATOM 3398 N N . LEU A 1 478 ? -27.704 27.747 9.421 1.00 44.69 478 LEU A N 1
ATOM 3399 C CA . LEU A 1 478 ? -27.175 28.734 8.477 1.00 44.69 478 LEU A CA 1
ATOM 3400 C C . LEU A 1 478 ? -26.708 28.066 7.179 1.00 44.69 478 LEU A C 1
ATOM 3402 O O . LEU A 1 478 ? -26.914 28.630 6.107 1.00 44.69 478 LEU A O 1
ATOM 3406 N N . ARG A 1 479 ? -26.155 26.848 7.255 1.00 38.81 479 ARG A N 1
ATOM 3407 C CA . ARG A 1 479 ? -25.766 26.044 6.086 1.00 38.81 479 ARG A CA 1
ATOM 3408 C C . ARG A 1 479 ? -26.978 25.590 5.280 1.00 38.81 479 ARG A C 1
ATOM 3410 O O . ARG A 1 479 ? -26.961 25.707 4.057 1.00 38.81 479 ARG A O 1
ATOM 3417 N N . GLU A 1 480 ? -28.038 25.134 5.943 1.00 40.06 480 GLU A N 1
ATOM 3418 C CA . GLU A 1 480 ? -29.299 24.770 5.287 1.00 40.06 480 GLU A CA 1
ATOM 3419 C C . GLU A 1 480 ? -29.954 25.996 4.640 1.00 40.06 480 GLU A C 1
ATOM 3421 O O . GLU A 1 480 ? -30.280 25.956 3.457 1.00 40.06 480 GLU A O 1
ATOM 3426 N N . ARG A 1 481 ? -30.013 27.138 5.341 1.00 41.88 481 ARG A N 1
ATOM 3427 C CA . ARG A 1 481 ? -30.557 28.394 4.788 1.00 41.88 481 ARG A CA 1
ATOM 3428 C C . ARG A 1 481 ? -29.724 28.990 3.648 1.00 41.88 481 ARG A C 1
ATOM 3430 O O . ARG A 1 481 ? -30.291 29.664 2.790 1.00 41.88 481 ARG A O 1
ATOM 3437 N N . ALA A 1 482 ? -28.407 28.773 3.636 1.00 40.59 482 ALA A N 1
ATOM 3438 C CA . ALA A 1 482 ? -27.534 29.155 2.525 1.00 40.59 482 ALA A CA 1
ATOM 3439 C C . ALA A 1 482 ? -27.718 28.216 1.320 1.00 40.59 482 ALA A C 1
ATOM 3441 O O . ALA A 1 482 ? -27.756 28.673 0.182 1.00 40.59 482 ALA A O 1
ATOM 3442 N N . THR A 1 483 ? -27.919 26.917 1.559 1.00 38.00 483 THR A N 1
ATOM 3443 C CA . THR A 1 483 ? -28.134 25.925 0.490 1.00 38.00 483 THR A CA 1
ATOM 3444 C C . THR A 1 483 ? -29.508 26.088 -0.170 1.00 38.00 483 THR A C 1
ATOM 3446 O O . THR A 1 483 ? -29.622 25.955 -1.385 1.00 38.00 483 THR A O 1
ATOM 3449 N N . GLU A 1 484 ? -30.534 26.457 0.601 1.00 37.41 484 GLU A N 1
ATOM 3450 C CA . GLU A 1 484 ? -31.908 26.659 0.114 1.00 37.41 484 GLU A CA 1
ATOM 3451 C C . GLU A 1 484 ? -32.095 28.000 -0.632 1.00 37.41 484 GLU A C 1
ATOM 3453 O O . GLU A 1 484 ? -32.951 28.121 -1.505 1.00 37.41 484 GLU A O 1
ATOM 3458 N N . ARG A 1 485 ? -31.259 29.017 -0.363 1.00 37.56 485 ARG A N 1
ATOM 3459 C CA . ARG A 1 485 ? -31.293 30.303 -1.096 1.00 37.56 485 ARG A CA 1
ATOM 3460 C C . ARG A 1 485 ? -30.520 30.292 -2.410 1.00 37.56 485 ARG A C 1
ATOM 3462 O O . ARG A 1 485 ? -30.885 31.030 -3.321 1.00 37.56 485 ARG A O 1
ATOM 3469 N N . VAL A 1 486 ? -29.506 29.435 -2.539 1.00 43.50 486 VAL A N 1
ATOM 3470 C CA . VAL A 1 486 ? -28.767 29.243 -3.801 1.00 43.50 486 VAL A CA 1
ATOM 3471 C C . VAL A 1 486 ? -29.648 28.592 -4.879 1.00 43.50 486 VAL A C 1
ATOM 3473 O O . VAL A 1 486 ? -29.379 28.750 -6.067 1.00 43.50 486 VAL A O 1
ATOM 3476 N N . THR A 1 487 ? -30.736 27.915 -4.502 1.00 38.47 487 THR A N 1
ATOM 3477 C CA . THR A 1 487 ? -31.658 27.287 -5.460 1.00 38.47 487 THR A CA 1
ATOM 3478 C C . THR A 1 487 ? -32.719 28.222 -6.051 1.00 38.47 487 THR A C 1
ATOM 3480 O O . THR A 1 487 ? -33.308 27.856 -7.064 1.00 38.47 487 THR A O 1
ATOM 3483 N N . ASP A 1 488 ? -32.916 29.429 -5.501 1.00 39.53 488 ASP A N 1
ATOM 3484 C CA . ASP A 1 488 ? -34.011 30.340 -5.895 1.00 39.53 488 ASP A CA 1
ATOM 3485 C C . ASP A 1 488 ? -33.563 31.668 -6.541 1.00 39.53 488 ASP A C 1
ATOM 3487 O O . ASP A 1 488 ? -34.391 32.532 -6.839 1.00 39.53 488 ASP A O 1
ATOM 3491 N N . GLN A 1 489 ? -32.271 31.841 -6.834 1.00 39.66 489 GLN A N 1
ATOM 3492 C CA . GLN A 1 489 ? -31.795 32.927 -7.697 1.00 39.66 489 GLN A CA 1
ATOM 3493 C C . GLN A 1 489 ? -30.960 32.367 -8.844 1.00 39.66 489 GLN A C 1
ATOM 3495 O O . GLN A 1 489 ? -29.841 31.908 -8.644 1.00 39.66 489 GLN A O 1
ATOM 3500 N N . ASP A 1 490 ? -31.556 32.391 -10.039 1.00 34.53 490 ASP A N 1
ATOM 3501 C CA . ASP A 1 490 ? -30.966 32.192 -11.365 1.00 34.53 490 ASP A CA 1
ATOM 3502 C C . ASP A 1 490 ? -29.480 31.784 -11.376 1.00 34.53 490 ASP A C 1
ATOM 3504 O O . ASP A 1 490 ? -28.566 32.610 -11.457 1.00 34.53 490 ASP A O 1
ATOM 3508 N N . ALA A 1 491 ? -29.240 30.468 -11.400 1.00 36.53 491 ALA A N 1
ATOM 3509 C CA . ALA A 1 491 ? -27.939 29.819 -11.589 1.00 36.53 491 ALA A CA 1
ATOM 3510 C C . ALA A 1 491 ? -27.316 30.055 -12.993 1.00 36.53 491 ALA A C 1
ATOM 3512 O O . ALA A 1 491 ? -26.593 29.213 -13.524 1.00 36.53 491 ALA A O 1
ATOM 3513 N N . SER A 1 492 ? -27.587 31.206 -13.615 1.00 40.22 492 SER A N 1
ATOM 3514 C CA . SER A 1 492 ? -27.067 31.639 -14.917 1.00 40.22 492 SER A CA 1
ATOM 3515 C C . SER A 1 492 ? -25.967 32.711 -14.821 1.00 40.22 492 SER A C 1
ATOM 3517 O O . SER A 1 492 ? -25.601 33.292 -15.840 1.00 40.22 492 SER A O 1
ATOM 3519 N N . GLY A 1 493 ? -25.439 32.993 -13.622 1.00 45.41 493 GLY A N 1
ATOM 3520 C CA . GLY A 1 493 ? -24.601 34.172 -13.353 1.00 45.41 493 GLY A CA 1
ATOM 3521 C C . GLY A 1 493 ? -23.164 33.955 -12.854 1.00 45.41 493 GLY A C 1
ATOM 3522 O O . GLY A 1 493 ? -22.514 34.949 -12.544 1.00 45.41 493 GLY A O 1
ATOM 3523 N N . LEU A 1 494 ? -22.626 32.727 -12.775 1.00 46.84 494 LEU A N 1
ATOM 3524 C CA . LEU A 1 494 ? -21.194 32.511 -12.470 1.00 46.84 494 LEU A CA 1
ATOM 3525 C C . LEU A 1 494 ? -20.343 32.903 -13.691 1.00 46.84 494 LEU A C 1
ATOM 3527 O O . LEU A 1 494 ? -19.950 32.077 -14.515 1.00 46.84 494 LEU A O 1
ATOM 3531 N N . GLY A 1 495 ? -20.152 34.211 -13.854 1.00 55.88 495 GLY A N 1
ATOM 3532 C CA . GLY A 1 495 ? -19.523 34.822 -15.014 1.00 55.88 495 GLY A CA 1
ATOM 3533 C C . GLY A 1 495 ? -18.006 34.632 -15.079 1.00 55.88 495 GLY A C 1
ATOM 3534 O O . GLY A 1 495 ? -17.317 34.351 -14.100 1.00 55.88 495 GLY A O 1
ATOM 3535 N N . THR A 1 496 ? -17.460 34.854 -16.275 1.00 59.59 496 THR A N 1
ATOM 3536 C CA . THR A 1 496 ? -16.028 35.098 -16.497 1.00 59.59 496 THR A CA 1
ATOM 3537 C C . THR A 1 496 ? -15.508 36.193 -15.566 1.00 59.59 496 THR A C 1
ATOM 3539 O O . THR A 1 496 ? -16.100 37.270 -15.505 1.00 59.59 496 THR A O 1
ATOM 3542 N N . ARG A 1 497 ? -14.367 35.942 -14.905 1.00 76.38 497 ARG A N 1
ATOM 3543 C CA . ARG A 1 497 ? -13.689 36.875 -13.987 1.00 76.38 497 ARG A CA 1
ATOM 3544 C C . ARG A 1 497 ? -13.694 38.316 -14.513 1.00 76.38 497 ARG A C 1
ATOM 3546 O O . ARG A 1 497 ? -13.053 38.608 -15.529 1.00 76.38 497 ARG A O 1
ATOM 3553 N N . ARG A 1 498 ? -14.340 39.232 -13.786 1.00 79.81 498 ARG A N 1
ATOM 3554 C CA . ARG A 1 498 ? -14.358 40.666 -14.101 1.00 79.81 498 ARG A CA 1
ATOM 3555 C C . ARG A 1 498 ? -13.029 41.294 -13.679 1.00 79.81 498 ARG A C 1
ATOM 3557 O O . ARG A 1 498 ? -12.768 41.481 -12.490 1.00 79.81 498 ARG A O 1
ATOM 3564 N N . ARG A 1 499 ? -12.170 41.618 -14.652 1.00 75.31 499 ARG A N 1
ATOM 3565 C CA . ARG A 1 499 ? -10.892 42.303 -14.387 1.00 75.31 499 ARG A CA 1
ATOM 3566 C C . ARG A 1 499 ? -11.137 43.695 -13.802 1.00 75.31 499 ARG A C 1
ATOM 3568 O O . ARG A 1 499 ? -12.007 44.416 -14.286 1.00 75.31 499 ARG A O 1
ATOM 3575 N N . LEU A 1 500 ? -10.364 44.056 -12.780 1.00 80.31 500 LEU A N 1
ATOM 3576 C CA . LEU A 1 500 ? -10.383 45.404 -12.219 1.00 80.31 500 LEU A CA 1
ATOM 3577 C C . LEU A 1 500 ? -9.640 46.395 -13.133 1.00 80.31 500 LEU A C 1
ATOM 3579 O O . LEU A 1 500 ? -8.728 45.980 -13.855 1.00 80.31 500 LEU A O 1
ATOM 3583 N N . PRO A 1 501 ? -9.988 47.693 -13.080 1.00 77.62 501 PRO A N 1
ATOM 3584 C CA . PRO A 1 501 ? -9.210 48.753 -13.712 1.00 77.62 501 PRO A CA 1
ATOM 3585 C C . PRO A 1 501 ? -7.784 48.846 -13.146 1.00 77.62 501 PRO A C 1
ATOM 3587 O O . PRO A 1 501 ? -7.573 48.709 -11.938 1.00 77.62 501 PRO A O 1
ATOM 3590 N N . ASP A 1 502 ? -6.811 49.171 -14.004 1.00 75.19 502 ASP A N 1
ATOM 3591 C CA . ASP A 1 502 ? -5.403 49.345 -13.602 1.00 75.19 502 ASP A CA 1
ATOM 3592 C C . ASP A 1 502 ? -5.228 50.455 -12.549 1.00 75.19 502 ASP A C 1
ATOM 3594 O O . ASP A 1 502 ? -4.352 50.385 -11.684 1.00 75.19 502 ASP A O 1
ATOM 3598 N N . ARG A 1 503 ? -6.099 51.471 -12.584 1.00 73.00 503 ARG A N 1
ATOM 3599 C CA . ARG A 1 503 ? -6.190 52.537 -11.584 1.00 73.00 503 ARG A CA 1
ATOM 3600 C C . ARG A 1 503 ? -7.584 52.528 -10.971 1.00 73.00 503 ARG A C 1
ATOM 3602 O O . ARG A 1 503 ? -8.559 52.784 -11.666 1.00 73.00 503 ARG A O 1
ATOM 3609 N N . ARG A 1 504 ? -7.655 52.278 -9.666 1.00 80.88 504 ARG A N 1
ATOM 3610 C CA . ARG A 1 504 ? -8.905 52.029 -8.937 1.00 80.88 504 ARG A CA 1
ATOM 3611 C C . ARG A 1 504 ? -9.061 52.930 -7.722 1.00 80.88 504 ARG A C 1
ATOM 3613 O O . ARG A 1 504 ? -8.081 53.477 -7.212 1.00 80.88 504 ARG A O 1
ATOM 3620 N N . LYS A 1 505 ? -10.307 53.086 -7.291 1.00 83.44 505 LYS A N 1
ATOM 3621 C CA . LYS A 1 505 ? -10.671 53.786 -6.057 1.00 83.44 505 LYS A CA 1
ATOM 3622 C C . LYS A 1 505 ? -10.653 52.804 -4.893 1.00 83.44 505 LYS A C 1
ATOM 3624 O O . LYS A 1 505 ? -10.675 51.596 -5.096 1.00 83.44 505 LYS A O 1
ATOM 3629 N N . GLY A 1 506 ? -10.615 53.342 -3.688 1.00 85.31 506 GLY A N 1
ATOM 3630 C CA . GLY A 1 506 ? -10.707 52.581 -2.456 1.00 85.31 506 GLY A CA 1
ATOM 3631 C C . GLY A 1 506 ? -10.240 53.415 -1.277 1.00 85.31 506 GLY A C 1
ATOM 3632 O O . GLY A 1 506 ? -9.874 54.585 -1.437 1.00 85.31 506 GLY A O 1
ATOM 3633 N N . TYR A 1 507 ? -10.236 52.810 -0.099 1.00 85.19 507 TYR A N 1
ATOM 3634 C CA . TYR A 1 507 ? -9.745 53.436 1.121 1.00 85.19 507 TYR A CA 1
ATOM 3635 C C . TYR A 1 507 ? -8.791 52.529 1.877 1.00 85.19 507 TYR A C 1
ATOM 3637 O O . TYR A 1 507 ? -8.729 51.318 1.657 1.00 85.19 507 TYR A O 1
ATOM 3645 N N . ILE A 1 508 ? -8.044 53.157 2.780 1.00 86.62 508 ILE A N 1
ATOM 3646 C CA . ILE A 1 508 ? -7.139 52.481 3.697 1.00 86.62 508 ILE A CA 1
ATOM 3647 C C . ILE A 1 508 ? -7.604 52.805 5.109 1.00 86.62 508 ILE A C 1
ATOM 3649 O O . ILE A 1 508 ? -7.570 53.966 5.517 1.00 86.62 508 ILE A O 1
ATOM 3653 N N . GLN A 1 509 ? -8.013 51.784 5.855 1.00 86.88 509 GLN A N 1
ATOM 3654 C CA . GLN A 1 509 ? -8.378 51.908 7.258 1.00 86.88 509 GLN A CA 1
ATOM 3655 C C . GLN A 1 509 ? -7.285 51.304 8.124 1.00 86.88 509 GLN A C 1
ATOM 3657 O O . GLN A 1 509 ? -6.991 50.113 8.042 1.00 86.88 509 GLN A O 1
ATOM 3662 N N . LYS A 1 510 ? -6.703 52.128 8.994 1.00 89.75 510 LYS A N 1
ATOM 3663 C CA . LYS A 1 510 ? -5.797 51.665 10.042 1.00 89.75 510 LYS A CA 1
ATOM 3664 C C . LYS A 1 510 ? -6.587 51.466 11.326 1.00 89.75 510 LYS A C 1
ATOM 3666 O O . LYS A 1 510 ? -7.193 52.411 11.824 1.00 89.75 510 LYS A O 1
ATOM 3671 N N . SER A 1 511 ? -6.499 50.283 11.908 1.00 89.81 511 SER A N 1
ATOM 3672 C CA . SER A 1 511 ? -7.102 49.972 13.200 1.00 89.81 511 SER A CA 1
ATOM 3673 C C . SER A 1 511 ? -6.196 49.081 14.043 1.00 89.81 511 SER A C 1
ATOM 3675 O O . SER A 1 511 ? -5.127 48.641 13.617 1.00 89.81 511 SER A O 1
ATOM 3677 N N . SER A 1 512 ? -6.581 48.880 15.297 1.00 88.19 512 SER A N 1
ATOM 3678 C CA . SER A 1 512 ? -5.918 47.969 16.219 1.00 88.19 512 SER A CA 1
ATOM 3679 C C . SER A 1 512 ? -6.963 47.093 16.885 1.00 88.19 512 SER A C 1
ATOM 3681 O O . SER A 1 512 ? -7.790 47.644 17.599 1.00 88.19 512 SER A O 1
ATOM 3683 N N . VAL A 1 513 ? -6.906 45.775 16.703 1.00 88.06 513 VAL A N 1
ATOM 3684 C CA . VAL A 1 513 ? -7.836 44.799 17.301 1.00 88.06 513 VAL A CA 1
ATOM 3685 C C . VAL A 1 513 ? -7.081 43.992 18.349 1.00 88.06 513 VAL A C 1
ATOM 3687 O O . VAL A 1 513 ? -6.049 43.401 18.038 1.00 88.06 513 VAL A O 1
ATOM 3690 N N . GLY A 1 514 ? -7.524 44.024 19.609 1.00 84.12 514 GLY A N 1
ATOM 3691 C CA . GLY A 1 514 ? -6.863 43.266 20.683 1.00 84.12 514 GLY A CA 1
ATOM 3692 C C . GLY A 1 514 ? -5.389 43.648 20.903 1.00 84.12 514 GLY A C 1
ATOM 3693 O O . GLY A 1 514 ? -4.602 42.841 21.373 1.00 84.12 514 GLY A O 1
ATOM 3694 N N . GLY A 1 515 ? -4.990 44.870 20.525 1.00 82.12 515 GLY A N 1
ATOM 3695 C CA . GLY A 1 515 ? -3.597 45.344 20.581 1.00 82.12 515 GLY A CA 1
ATOM 3696 C C . GLY A 1 515 ? -2.766 45.132 19.305 1.00 82.12 515 GLY A C 1
ATOM 3697 O O . GLY A 1 515 ? -1.664 45.677 19.211 1.00 82.12 515 GLY A O 1
ATOM 3698 N N . HIS A 1 516 ? -3.302 44.434 18.299 1.00 86.19 516 HIS A N 1
ATOM 3699 C CA . HIS A 1 516 ? -2.622 44.138 17.035 1.00 86.19 516 HIS A CA 1
ATOM 3700 C C . HIS A 1 516 ? -3.044 45.114 15.935 1.00 86.19 516 HIS A C 1
ATOM 3702 O O . HIS A 1 516 ? -4.234 45.339 15.725 1.00 86.19 516 HIS A O 1
ATOM 3708 N N . LYS A 1 517 ? -2.078 45.712 15.224 1.00 88.06 517 LYS A N 1
ATOM 3709 C CA . LYS A 1 517 ? -2.350 46.728 14.190 1.00 88.06 517 LYS A CA 1
ATOM 3710 C C . LYS A 1 517 ? -2.712 46.075 12.859 1.00 88.06 517 LYS A C 1
ATOM 3712 O O . LYS A 1 517 ? -1.904 45.325 12.315 1.00 88.06 517 LYS A O 1
ATOM 3717 N N . VAL A 1 518 ? -3.864 46.457 12.320 1.00 89.69 518 VAL A N 1
ATOM 3718 C CA . VAL A 1 518 ? -4.424 45.981 11.053 1.00 89.69 518 VAL A CA 1
ATOM 3719 C C . VAL A 1 518 ? -4.595 47.167 10.105 1.00 89.69 518 VAL A C 1
ATOM 3721 O O . VAL A 1 518 ? -5.052 48.238 10.507 1.00 89.69 518 VAL A O 1
ATOM 3724 N N . TYR A 1 519 ? -4.213 46.978 8.847 1.00 89.94 519 TYR A N 1
ATOM 3725 C CA . TYR A 1 519 ? -4.433 47.916 7.754 1.00 89.94 519 TYR A CA 1
ATOM 3726 C C . TYR A 1 519 ? -5.304 47.221 6.711 1.00 89.94 519 TYR A C 1
ATOM 3728 O O . TYR A 1 519 ? -4.874 46.255 6.085 1.00 89.94 519 TYR A O 1
ATOM 3736 N N . LEU A 1 520 ? -6.538 47.690 6.559 1.00 91.88 520 LEU A N 1
ATOM 3737 C CA . LEU A 1 520 ? -7.467 47.212 5.542 1.00 91.88 520 LEU A CA 1
ATOM 3738 C C . LEU A 1 520 ? -7.395 48.146 4.340 1.00 91.88 520 LEU A C 1
ATOM 3740 O O . LEU A 1 520 ? -7.694 49.332 4.466 1.00 91.88 520 LEU A O 1
ATOM 3744 N N . HIS A 1 521 ? -7.029 47.607 3.186 1.00 91.00 521 HIS A N 1
ATOM 3745 C CA . HIS A 1 521 ? -7.052 48.309 1.910 1.00 91.00 521 HIS A CA 1
ATOM 3746 C C . HIS A 1 521 ? -8.192 47.750 1.072 1.00 91.00 521 HIS A C 1
ATOM 3748 O O . HIS A 1 521 ? -8.334 46.535 0.969 1.00 91.00 521 HIS A O 1
ATOM 3754 N N . THR A 1 522 ? -8.982 48.615 0.451 1.00 90.81 522 THR A N 1
ATOM 3755 C CA . THR A 1 522 ? -10.058 48.206 -0.459 1.00 90.81 522 THR A CA 1
ATOM 3756 C C . THR A 1 522 ? -9.765 48.670 -1.881 1.00 90.81 522 THR A C 1
ATOM 3758 O O . THR A 1 522 ? -9.096 49.683 -2.086 1.00 90.81 522 THR A O 1
ATOM 3761 N N . GLY A 1 523 ? -10.242 47.913 -2.866 1.00 89.50 523 GLY A N 1
ATOM 3762 C CA . GLY A 1 523 ? -10.213 48.272 -4.279 1.00 89.50 523 GLY A CA 1
ATOM 3763 C C . GLY A 1 523 ? -11.604 48.136 -4.886 1.00 89.50 523 GLY A C 1
ATOM 3764 O O . GLY A 1 523 ? -12.224 47.079 -4.795 1.00 89.50 523 GLY A O 1
ATOM 3765 N N . GLU A 1 524 ? -12.090 49.207 -5.501 1.00 87.56 524 GLU A N 1
ATOM 3766 C CA . GLU A 1 524 ? -13.426 49.311 -6.089 1.00 87.56 524 GLU A CA 1
ATOM 3767 C C . GLU A 1 524 ? -13.374 49.309 -7.622 1.00 87.56 524 GLU A C 1
ATOM 3769 O O . GLU A 1 524 ? -12.409 49.773 -8.242 1.00 87.56 524 GLU A O 1
ATOM 3774 N N . TYR A 1 525 ? -14.451 48.830 -8.236 1.00 85.38 525 TYR A N 1
ATOM 3775 C CA . TYR A 1 525 ? -14.751 49.042 -9.648 1.00 85.38 525 TYR A CA 1
ATOM 3776 C C . TYR A 1 525 ? -15.214 50.490 -9.902 1.00 85.38 525 TYR A C 1
ATOM 3778 O O . TYR A 1 525 ? -15.518 51.246 -8.979 1.00 85.38 525 TYR A O 1
ATOM 3786 N N . ASP A 1 526 ? -15.300 50.897 -11.173 1.00 76.38 526 ASP A N 1
ATOM 3787 C CA . ASP A 1 526 ? -15.732 52.257 -11.545 1.00 76.38 526 ASP A CA 1
ATOM 3788 C C . ASP A 1 526 ? -17.170 52.593 -11.105 1.00 76.38 526 ASP A C 1
ATOM 3790 O O . ASP A 1 526 ? -17.507 53.770 -10.959 1.00 76.38 526 ASP A O 1
ATOM 3794 N N . ASP A 1 527 ? -17.988 51.563 -10.875 1.00 75.00 527 ASP A N 1
ATOM 3795 C CA . ASP A 1 527 ? -19.365 51.619 -10.367 1.00 75.00 527 ASP A CA 1
ATOM 3796 C C . ASP A 1 527 ? -19.449 51.700 -8.825 1.00 75.00 527 ASP A C 1
ATOM 3798 O O . ASP A 1 527 ? -20.541 51.820 -8.272 1.00 75.00 527 ASP A O 1
ATOM 3802 N N . GLY A 1 528 ? -18.312 51.667 -8.119 1.00 75.50 528 GLY A N 1
ATOM 3803 C CA . GLY A 1 528 ? -18.242 51.728 -6.657 1.00 75.50 528 GLY A CA 1
ATOM 3804 C C . GLY A 1 528 ? -18.499 50.393 -5.949 1.00 75.50 528 GLY A C 1
ATOM 3805 O O . GLY A 1 528 ? -18.593 50.375 -4.721 1.00 75.50 528 GLY A O 1
ATOM 3806 N N . VAL A 1 529 ? -18.618 49.280 -6.684 1.00 84.50 529 VAL A N 1
ATOM 3807 C CA . VAL A 1 529 ? -18.689 47.930 -6.102 1.00 84.50 529 VAL A CA 1
ATOM 3808 C C . VAL A 1 529 ? -17.297 47.488 -5.646 1.00 84.50 529 VAL A C 1
ATOM 3810 O O . VAL A 1 529 ? -16.303 47.716 -6.340 1.00 84.50 529 VAL A O 1
ATOM 3813 N N . LEU A 1 530 ? -17.211 46.830 -4.488 1.00 87.75 530 LEU A N 1
ATOM 3814 C CA . LEU A 1 530 ? -15.959 46.287 -3.962 1.00 87.75 530 LEU A CA 1
ATOM 3815 C C . LEU A 1 530 ? -15.473 45.108 -4.823 1.00 87.75 530 LEU A C 1
ATOM 3817 O O . LEU A 1 530 ? -16.200 44.138 -5.019 1.00 87.75 530 LEU A O 1
ATOM 3821 N N . GLY A 1 531 ? -14.238 45.182 -5.319 1.00 85.31 531 GLY A N 1
ATOM 3822 C CA . GLY A 1 531 ? -13.625 44.141 -6.151 1.00 85.31 531 GLY A CA 1
ATOM 3823 C C . GLY A 1 531 ? -12.428 43.436 -5.513 1.00 85.31 531 GLY A C 1
ATOM 3824 O O . GLY A 1 531 ? -12.098 42.318 -5.906 1.00 85.31 531 GLY A O 1
ATOM 3825 N N . GLU A 1 532 ? -11.758 44.057 -4.542 1.00 90.81 532 GLU A N 1
ATOM 3826 C CA . GLU A 1 532 ? -10.652 43.430 -3.816 1.00 90.81 532 GLU A CA 1
ATOM 3827 C C . GLU A 1 532 ? -10.412 44.050 -2.438 1.00 90.81 532 GLU A C 1
ATOM 3829 O O . GLU A 1 532 ? -10.757 45.207 -2.182 1.00 90.81 532 GLU A O 1
ATOM 3834 N N . ILE A 1 533 ? -9.778 43.269 -1.566 1.00 93.12 533 ILE A N 1
ATOM 3835 C CA . ILE A 1 533 ? -9.326 43.681 -0.240 1.00 93.12 533 ILE A CA 1
ATOM 3836 C C . ILE A 1 533 ? -7.882 43.224 -0.007 1.00 93.12 533 ILE A C 1
ATOM 3838 O O . ILE A 1 533 ? -7.484 42.153 -0.461 1.00 93.12 533 ILE A O 1
ATOM 3842 N N . PHE A 1 534 ? -7.112 44.002 0.752 1.00 90.50 534 PHE A N 1
ATOM 3843 C CA . PHE A 1 534 ? -5.824 43.584 1.312 1.00 90.50 534 PHE A CA 1
ATOM 3844 C C . PHE A 1 534 ? -5.795 43.843 2.808 1.00 90.50 534 PHE A C 1
ATOM 3846 O O . PHE A 1 534 ? -6.350 44.832 3.290 1.00 90.50 534 PHE A O 1
ATOM 3853 N N . ILE A 1 535 ? -5.129 42.948 3.529 1.00 90.69 535 ILE A N 1
ATOM 3854 C CA . ILE A 1 535 ? -4.997 43.010 4.980 1.00 90.69 535 ILE A CA 1
ATOM 3855 C C . ILE A 1 535 ? -3.510 42.968 5.309 1.00 90.69 535 ILE A C 1
ATOM 3857 O O . ILE A 1 535 ? -2.868 41.925 5.188 1.00 90.69 535 ILE A O 1
ATOM 3861 N N . ASP A 1 536 ? -2.978 44.105 5.747 1.00 87.19 536 ASP A N 1
ATOM 3862 C CA . ASP A 1 536 ? -1.593 44.241 6.181 1.00 87.19 536 ASP A CA 1
ATOM 3863 C C . ASP A 1 536 ? -1.508 44.330 7.704 1.00 87.19 536 ASP A C 1
ATOM 3865 O O . ASP A 1 536 ? -2.278 45.025 8.370 1.00 87.19 536 ASP A O 1
ATOM 3869 N N . MET A 1 537 ? -0.533 43.627 8.278 1.00 82.75 537 MET A N 1
ATOM 3870 C CA . MET A 1 537 ? -0.304 43.588 9.721 1.00 82.75 537 MET A CA 1
ATOM 3871 C C . MET A 1 537 ? 1.181 43.713 10.050 1.00 82.75 537 MET A C 1
ATOM 3873 O O . MET A 1 537 ? 2.043 43.201 9.334 1.00 82.75 537 MET A O 1
ATOM 3877 N N . HIS A 1 538 ? 1.489 44.379 11.166 1.00 70.56 538 HIS A N 1
ATOM 3878 C CA . HIS A 1 538 ? 2.860 44.622 11.616 1.00 70.56 538 HIS A CA 1
ATOM 3879 C C . HIS A 1 538 ? 3.112 44.024 13.000 1.00 70.56 538 HIS A C 1
ATOM 3881 O O . HIS A 1 538 ? 2.384 44.341 13.935 1.00 70.56 538 HIS A O 1
ATOM 3887 N N . LYS A 1 539 ? 4.239 43.308 13.133 1.00 69.44 539 LYS A N 1
ATOM 3888 C CA . LYS A 1 539 ? 4.719 42.618 14.350 1.00 69.44 539 LYS A CA 1
ATOM 3889 C C . LYS A 1 539 ? 4.022 41.293 14.691 1.00 69.44 539 LYS A C 1
ATOM 3891 O O . LYS A 1 539 ? 4.287 40.749 15.755 1.00 69.44 539 LYS A O 1
ATOM 3896 N N . GLU A 1 540 ? 3.253 40.738 13.759 1.00 72.88 540 GLU A N 1
ATOM 3897 C CA . GLU A 1 540 ? 2.765 39.356 13.839 1.00 72.88 540 GLU A CA 1
ATOM 3898 C C . GLU A 1 540 ? 3.784 38.361 13.284 1.00 72.88 540 GLU A C 1
ATOM 3900 O O . GLU A 1 540 ? 4.613 38.703 12.433 1.00 72.88 540 GLU A O 1
ATOM 3905 N N . GLY A 1 541 ? 3.693 37.105 13.725 1.00 75.25 541 GLY A N 1
ATOM 3906 C CA . GLY A 1 541 ? 4.478 36.012 13.156 1.00 75.25 541 GLY A CA 1
ATOM 3907 C C . GLY A 1 541 ? 4.286 35.896 11.637 1.00 75.25 541 GLY A C 1
ATOM 3908 O O . GLY A 1 541 ? 3.198 36.132 11.106 1.00 75.25 541 GLY A O 1
ATOM 3909 N N . ALA A 1 542 ? 5.344 35.499 10.920 1.00 74.69 542 ALA A N 1
ATOM 3910 C CA . ALA A 1 542 ? 5.331 35.396 9.456 1.00 74.69 542 ALA A CA 1
ATOM 3911 C C . ALA A 1 542 ? 4.208 34.484 8.920 1.00 74.69 542 ALA A C 1
ATOM 3913 O O . ALA A 1 542 ? 3.670 34.750 7.843 1.00 74.69 542 ALA A O 1
ATOM 3914 N N . ALA A 1 543 ? 3.824 33.459 9.688 1.00 73.19 543 ALA A N 1
ATOM 3915 C CA . ALA A 1 543 ? 2.724 32.555 9.366 1.00 73.19 543 ALA A CA 1
ATOM 3916 C C . ALA A 1 543 ? 1.361 33.268 9.360 1.00 73.19 543 ALA A C 1
ATOM 3918 O O . ALA A 1 543 ? 0.648 33.208 8.361 1.00 73.19 543 ALA A O 1
ATOM 3919 N N . PHE A 1 544 ? 1.030 34.011 10.422 1.00 78.19 544 PHE A N 1
ATOM 3920 C CA . PHE A 1 544 ? -0.249 34.719 10.537 1.00 78.19 544 PHE A CA 1
ATOM 3921 C C . PHE A 1 544 ? -0.390 35.817 9.472 1.00 78.19 544 PHE A C 1
ATOM 3923 O O . PHE A 1 544 ? -1.420 35.923 8.811 1.00 78.19 544 PHE A O 1
ATOM 3930 N N . ARG A 1 545 ? 0.693 36.563 9.206 1.00 78.38 545 ARG A N 1
ATOM 3931 C CA . ARG A 1 545 ? 0.730 37.562 8.124 1.00 78.38 545 ARG A CA 1
ATOM 3932 C C . ARG A 1 545 ? 0.509 36.935 6.741 1.00 78.38 545 ARG A C 1
ATOM 3934 O O . ARG A 1 545 ? -0.222 37.491 5.927 1.00 78.38 545 ARG A O 1
ATOM 3941 N N . SER A 1 546 ? 1.131 35.786 6.469 1.00 79.50 546 SER A N 1
ATOM 3942 C CA . SER A 1 546 ? 0.982 35.097 5.177 1.00 79.50 546 SER A CA 1
ATOM 3943 C C . SER A 1 546 ? -0.424 34.521 5.002 1.00 79.50 546 SER A C 1
ATOM 3945 O O . SER A 1 546 ? -0.983 34.604 3.910 1.00 79.50 546 SER A O 1
ATOM 3947 N N . LEU A 1 547 ? -1.021 34.007 6.082 1.00 84.06 547 LEU A N 1
ATOM 3948 C CA . LEU A 1 547 ? -2.398 33.523 6.088 1.00 84.06 547 LEU A CA 1
ATOM 3949 C C . LEU A 1 547 ? -3.393 34.650 5.788 1.00 84.06 547 LEU A C 1
ATOM 3951 O O . LEU A 1 547 ? -4.229 34.485 4.906 1.00 84.06 547 LEU A O 1
ATOM 3955 N N . MET A 1 548 ? -3.271 35.803 6.454 1.00 87.81 548 MET A N 1
ATOM 3956 C CA . MET A 1 548 ? -4.152 36.956 6.215 1.00 87.81 548 MET A CA 1
ATOM 3957 C C . MET A 1 548 ? -4.027 37.501 4.789 1.00 87.81 548 MET A C 1
ATOM 3959 O O . MET A 1 548 ? -5.035 37.819 4.161 1.00 87.81 548 MET A O 1
ATOM 3963 N N . ASN A 1 549 ? -2.811 37.534 4.236 1.00 85.12 549 ASN A N 1
ATOM 3964 C CA . ASN A 1 549 ? -2.601 37.926 2.844 1.00 85.12 549 ASN A CA 1
ATOM 3965 C C . ASN A 1 549 ? -3.253 36.937 1.858 1.00 85.12 549 ASN A C 1
ATOM 3967 O O . ASN A 1 549 ? -3.961 37.347 0.943 1.00 85.12 549 ASN A O 1
ATOM 3971 N N . ASN A 1 550 ? -3.063 35.629 2.059 1.00 86.00 550 ASN A N 1
ATOM 3972 C CA . ASN A 1 550 ? -3.675 34.603 1.206 1.00 86.00 550 ASN A CA 1
ATOM 3973 C C . ASN A 1 550 ? -5.206 34.601 1.315 1.00 86.00 550 ASN A C 1
ATOM 3975 O O . ASN A 1 550 ? -5.894 34.437 0.308 1.00 86.00 550 ASN A O 1
ATOM 3979 N N . PHE A 1 551 ? -5.733 34.831 2.518 1.00 89.56 551 PHE A N 1
ATOM 3980 C CA . PHE A 1 551 ? -7.163 34.982 2.759 1.00 89.56 551 PHE A CA 1
ATOM 3981 C C . PHE A 1 551 ? -7.734 36.179 1.987 1.00 89.56 551 PHE A C 1
ATOM 3983 O O . PHE A 1 551 ? -8.696 36.029 1.237 1.00 89.56 551 PHE A O 1
ATOM 3990 N N . ALA A 1 552 ? -7.095 37.348 2.082 1.00 89.19 552 ALA A N 1
ATOM 3991 C CA . ALA A 1 552 ? -7.514 38.547 1.361 1.00 89.19 552 ALA A CA 1
ATOM 3992 C C . ALA A 1 552 ? -7.502 38.348 -0.172 1.00 89.19 552 ALA A C 1
ATOM 3994 O O . ALA A 1 552 ? -8.426 38.784 -0.866 1.00 89.19 552 ALA A O 1
ATOM 3995 N N . ILE A 1 553 ? -6.515 37.610 -0.702 1.00 86.31 553 ILE A N 1
ATOM 3996 C CA . ILE A 1 553 ? -6.457 37.224 -2.123 1.00 86.31 553 ILE A CA 1
ATOM 3997 C C . ILE A 1 553 ? -7.647 36.333 -2.505 1.00 86.31 553 ILE A C 1
ATOM 3999 O O . ILE A 1 553 ? -8.263 36.562 -3.546 1.00 86.31 553 ILE A O 1
ATOM 4003 N N . ALA A 1 554 ? -7.991 35.338 -1.684 1.00 89.00 554 ALA A N 1
ATOM 4004 C CA . ALA A 1 554 ? -9.103 34.430 -1.961 1.00 89.00 554 ALA A CA 1
ATOM 4005 C C . ALA A 1 554 ? -10.449 35.170 -2.026 1.00 89.00 554 ALA A C 1
ATOM 4007 O O . ALA A 1 554 ? -11.200 34.988 -2.985 1.00 89.00 554 ALA A O 1
ATOM 4008 N N . ILE A 1 555 ? -10.714 36.063 -1.066 1.00 90.12 555 ILE A N 1
ATOM 4009 C CA . ILE A 1 555 ? -11.933 36.887 -1.044 1.00 90.12 555 ILE A CA 1
ATOM 4010 C C . ILE A 1 555 ? -11.984 37.822 -2.256 1.00 90.12 555 ILE A C 1
ATOM 4012 O O . ILE A 1 555 ? -13.009 37.910 -2.928 1.00 90.12 555 ILE A O 1
ATOM 4016 N N . SER A 1 556 ? -10.861 38.454 -2.604 1.00 90.75 556 SER A N 1
ATOM 4017 C CA . SER A 1 556 ? -10.764 39.316 -3.789 1.00 90.75 556 SER A CA 1
ATOM 4018 C C . SER A 1 556 ? -11.061 38.561 -5.086 1.00 90.75 556 SER A C 1
ATOM 4020 O O . SER A 1 556 ? -11.746 39.072 -5.967 1.00 90.75 556 SER A O 1
ATOM 4022 N N . ILE A 1 557 ? -10.582 37.319 -5.211 1.00 85.56 557 ILE A N 1
ATOM 4023 C CA . ILE A 1 557 ? -10.918 36.462 -6.352 1.00 85.56 557 ILE A CA 1
ATOM 4024 C C . ILE A 1 557 ? -12.420 36.157 -6.355 1.00 85.56 557 ILE A C 1
ATOM 4026 O O . ILE A 1 557 ? -13.046 36.294 -7.402 1.00 85.56 557 ILE A O 1
ATOM 4030 N N . GLY A 1 558 ? -13.003 35.800 -5.208 1.00 85.75 558 GLY A N 1
ATOM 4031 C CA . GLY A 1 558 ? -14.439 35.533 -5.082 1.00 85.75 558 GLY A CA 1
ATOM 4032 C C . GLY A 1 558 ? -15.310 36.705 -5.545 1.00 85.75 558 GLY A C 1
ATOM 4033 O O . GLY A 1 558 ? -16.173 36.523 -6.403 1.00 85.75 558 GLY A O 1
ATOM 4034 N N . LEU A 1 559 ? -15.013 37.921 -5.075 1.00 88.50 559 LEU A N 1
ATOM 4035 C CA . LEU A 1 559 ? -15.704 39.146 -5.499 1.00 88.50 559 LEU A CA 1
ATOM 4036 C C . LEU A 1 559 ? -15.586 39.377 -7.019 1.00 88.50 559 LEU A C 1
ATOM 4038 O O . LEU A 1 559 ? -16.556 39.738 -7.681 1.00 88.50 559 LEU A O 1
ATOM 4042 N N . GLN A 1 560 ? -14.423 39.091 -7.614 1.00 87.25 560 GLN A N 1
ATOM 4043 C CA . GLN A 1 560 ? -14.195 39.230 -9.062 1.00 87.25 560 GLN A CA 1
ATOM 4044 C C . GLN A 1 560 ? -14.940 38.201 -9.923 1.00 87.25 560 GLN A C 1
ATOM 4046 O O . GLN A 1 560 ? -15.146 38.443 -11.116 1.00 87.25 560 GLN A O 1
ATOM 4051 N N . TYR A 1 561 ? -15.311 37.056 -9.348 1.00 82.88 561 TYR A N 1
ATOM 4052 C CA . TYR A 1 561 ? -16.170 36.051 -9.983 1.00 82.88 561 TYR A CA 1
ATOM 4053 C C . TYR A 1 561 ? -17.666 36.299 -9.730 1.00 82.88 561 TYR A C 1
ATOM 4055 O O . TYR A 1 561 ? -18.495 35.520 -10.192 1.00 82.88 561 TYR A O 1
ATOM 4063 N N . GLY A 1 562 ? -18.011 37.405 -9.061 1.00 77.88 562 GLY A N 1
ATOM 4064 C CA . GLY A 1 562 ? -19.393 37.829 -8.854 1.00 77.88 562 GLY A CA 1
ATOM 4065 C C . GLY A 1 562 ? -20.048 37.258 -7.600 1.00 77.88 562 GLY A C 1
ATOM 4066 O O . GLY A 1 562 ? -21.269 37.317 -7.501 1.00 77.88 562 GLY A O 1
ATOM 4067 N N . VAL A 1 563 ? -19.274 36.721 -6.648 1.00 84.81 563 VAL A N 1
ATOM 4068 C CA . VAL A 1 563 ? -19.819 36.351 -5.333 1.00 84.81 563 VAL A CA 1
ATOM 4069 C C . VAL A 1 563 ? -20.239 37.636 -4.600 1.00 84.81 563 VAL A C 1
ATOM 4071 O O . VAL A 1 563 ? -19.394 38.526 -4.456 1.00 84.81 563 VAL A O 1
ATOM 4074 N N . PRO A 1 564 ? -21.502 37.762 -4.149 1.00 85.94 564 PRO A N 1
ATOM 4075 C CA . PRO A 1 564 ? -21.965 38.933 -3.407 1.00 85.94 564 PRO A CA 1
ATOM 4076 C C . PRO A 1 564 ? -21.174 39.137 -2.109 1.00 85.94 564 PRO A C 1
ATOM 4078 O O . PRO A 1 564 ? -20.777 38.175 -1.447 1.00 85.94 564 PRO A O 1
ATOM 4081 N N . LEU A 1 565 ? -20.941 40.394 -1.724 1.00 87.56 565 LEU A N 1
ATOM 4082 C CA . LEU A 1 565 ? -20.211 40.717 -0.492 1.00 87.56 565 LEU A CA 1
ATOM 4083 C C . LEU A 1 565 ? -20.986 40.260 0.753 1.00 87.56 565 LEU A C 1
ATOM 4085 O O . LEU A 1 565 ? -20.377 39.874 1.748 1.00 87.56 565 LEU A O 1
ATOM 4089 N N . GLU A 1 566 ? -22.314 40.281 0.678 1.00 85.19 566 GLU A N 1
ATOM 4090 C CA . GLU A 1 566 ? -23.257 39.855 1.709 1.00 85.19 566 GLU A CA 1
ATOM 4091 C C . GLU A 1 566 ? -22.966 38.427 2.187 1.00 85.19 566 GLU A C 1
ATOM 4093 O O . GLU A 1 566 ? -22.905 38.191 3.391 1.00 85.19 566 GLU A O 1
ATOM 4098 N N . GLU A 1 567 ? -22.685 37.507 1.260 1.00 86.25 567 GLU A N 1
ATOM 4099 C CA . GLU A 1 567 ?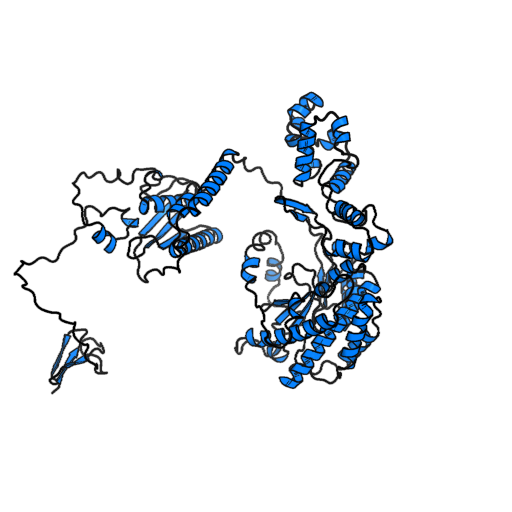 -22.387 36.101 1.566 1.00 86.25 567 GLU A CA 1
ATOM 4100 C C . GLU A 1 567 ? -21.094 35.959 2.377 1.00 86.25 567 GLU A C 1
ATOM 4102 O O . GLU A 1 567 ? -21.016 35.189 3.334 1.00 86.25 567 GLU A O 1
ATOM 4107 N N . PHE A 1 568 ? -20.068 36.746 2.041 1.00 87.62 568 PHE A N 1
ATOM 4108 C CA . PHE A 1 568 ? -18.833 36.756 2.820 1.00 87.62 568 PHE A CA 1
ATOM 4109 C C . PHE A 1 568 ? -19.029 37.398 4.194 1.00 87.62 568 PHE A C 1
ATOM 4111 O O . PHE A 1 568 ? -18.471 36.924 5.182 1.00 87.62 568 PHE A O 1
ATOM 4118 N N . VAL A 1 569 ? -19.824 38.464 4.279 1.00 86.75 569 VAL A N 1
ATOM 4119 C CA . VAL A 1 569 ? -20.140 39.102 5.559 1.00 86.75 569 VAL A CA 1
ATOM 4120 C C . VAL A 1 569 ? -20.857 38.115 6.478 1.00 86.75 569 VAL A C 1
ATOM 4122 O O . VAL A 1 569 ? -20.406 37.901 7.600 1.00 86.75 569 VAL A O 1
ATOM 4125 N N . ASP A 1 570 ? -21.912 37.460 6.004 1.00 81.00 570 ASP A N 1
ATOM 4126 C CA . ASP A 1 570 ? -22.680 36.520 6.82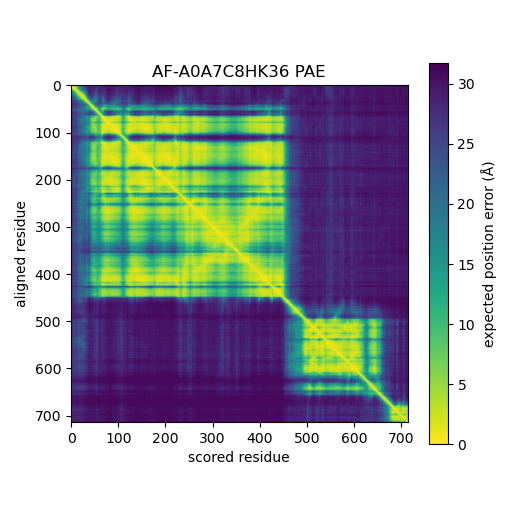4 1.00 81.00 570 ASP A CA 1
ATOM 4127 C C . ASP A 1 570 ? -21.856 35.287 7.234 1.00 81.00 570 ASP A C 1
ATOM 4129 O O . ASP A 1 570 ? -22.041 34.767 8.334 1.00 81.00 570 ASP A O 1
ATOM 4133 N N . ALA A 1 571 ? -20.894 34.860 6.408 1.00 83.31 571 ALA A N 1
ATOM 4134 C CA . ALA A 1 571 ? -20.006 33.745 6.730 1.00 83.31 571 ALA A CA 1
ATOM 4135 C C . ALA A 1 571 ? -18.948 34.068 7.804 1.00 83.31 571 ALA A C 1
ATOM 4137 O O . ALA A 1 571 ? -18.545 33.175 8.552 1.00 83.31 571 ALA A O 1
ATOM 4138 N N . PHE A 1 572 ? -18.453 35.311 7.866 1.00 84.69 572 PHE A N 1
ATOM 4139 C CA . PHE A 1 572 ? -17.268 35.650 8.669 1.00 84.69 572 PHE A CA 1
ATOM 4140 C C . PHE A 1 572 ? -17.527 36.576 9.862 1.00 84.69 572 PHE A C 1
ATOM 4142 O O . PHE A 1 572 ? -16.664 36.693 10.743 1.00 84.69 572 PHE A O 1
ATOM 4149 N N . VAL A 1 573 ? -18.697 37.209 9.941 1.00 81.56 573 VAL A N 1
ATOM 4150 C CA . VAL A 1 573 ? -19.115 37.938 11.145 1.00 81.56 573 VAL A CA 1
ATOM 4151 C C . VAL A 1 573 ? -19.346 36.937 12.293 1.00 81.56 573 VAL A C 1
ATOM 4153 O O . VAL A 1 573 ? -19.824 35.828 12.094 1.00 81.56 573 VAL A O 1
ATOM 4156 N N . PHE A 1 574 ? -18.961 37.321 13.511 1.00 75.88 574 PHE A N 1
ATOM 4157 C CA . PHE A 1 574 ? -18.968 36.517 14.748 1.00 75.88 574 PHE A CA 1
ATOM 4158 C C . PHE A 1 574 ? -17.982 35.345 14.819 1.00 75.88 574 PHE A C 1
ATOM 4160 O O . PHE A 1 574 ? -17.976 34.618 15.815 1.00 75.88 574 PHE A O 1
ATOM 4167 N N . THR A 1 575 ? -17.100 35.189 13.831 1.00 76.06 575 THR A N 1
ATOM 4168 C CA . THR A 1 575 ? -15.967 34.262 13.945 1.00 76.06 575 THR A CA 1
ATOM 4169 C C . THR A 1 575 ? -15.073 34.635 15.131 1.00 76.06 575 THR A C 1
ATOM 4171 O O . THR A 1 575 ? -14.654 35.788 15.271 1.00 76.06 575 THR A O 1
ATOM 4174 N N . ARG A 1 576 ? -14.756 33.654 15.986 1.00 76.75 576 ARG A N 1
ATOM 4175 C CA . ARG A 1 576 ? -13.957 33.849 17.205 1.00 76.75 576 ARG A CA 1
ATOM 4176 C C . ARG A 1 576 ? -12.581 33.211 17.048 1.00 76.75 576 ARG A C 1
ATOM 4178 O O . ARG A 1 576 ? -12.487 31.995 16.943 1.00 76.75 576 ARG A O 1
ATOM 4185 N N . PHE A 1 577 ? -11.529 34.023 17.051 1.00 79.94 577 PHE A N 1
ATOM 4186 C CA . PHE A 1 577 ? -10.141 33.570 17.177 1.00 79.94 577 PHE A CA 1
ATOM 4187 C C . PHE A 1 577 ? -9.243 34.751 17.579 1.00 79.94 577 PHE A C 1
ATOM 4189 O O . PHE A 1 577 ? -9.561 35.909 17.300 1.00 79.94 577 PHE A O 1
ATOM 4196 N N . GLU A 1 578 ? -8.116 34.472 18.234 1.00 72.75 578 GLU A N 1
ATOM 4197 C CA . GLU A 1 578 ? -7.158 35.503 18.644 1.00 72.75 578 GLU A CA 1
ATOM 4198 C C . GLU A 1 578 ? -6.329 35.995 17.440 1.00 72.75 578 GLU A C 1
ATOM 4200 O O . GLU A 1 578 ? -5.830 35.166 16.676 1.00 72.75 578 GLU A O 1
ATOM 4205 N N . PRO A 1 579 ? -6.134 37.314 17.242 1.00 83.44 579 PRO A N 1
ATOM 4206 C CA . PRO A 1 579 ? -6.430 38.404 18.174 1.00 83.44 579 PRO A CA 1
ATOM 4207 C C . PRO A 1 579 ? -7.896 38.856 18.239 1.00 83.44 579 PRO A C 1
ATOM 4209 O O . PRO A 1 579 ? -8.497 39.226 17.230 1.00 83.44 579 PRO A O 1
ATOM 4212 N N . ALA A 1 580 ? -8.425 38.934 19.463 1.00 80.44 580 ALA A N 1
ATOM 4213 C CA . ALA A 1 580 ? -9.764 39.427 19.778 1.00 80.44 580 ALA A CA 1
ATOM 4214 C C . ALA A 1 580 ? -9.692 40.520 20.855 1.00 80.44 580 ALA A C 1
ATOM 4216 O O . ALA A 1 580 ? -8.795 40.514 21.699 1.00 80.44 580 ALA A O 1
ATOM 4217 N N . GLY A 1 581 ? -10.630 41.470 20.849 1.00 83.12 581 GLY A N 1
ATOM 4218 C CA . GLY A 1 581 ? -10.716 42.474 21.911 1.00 83.12 581 GLY A CA 1
ATOM 4219 C C . GLY A 1 581 ? -11.155 43.859 21.450 1.00 83.12 581 GLY A C 1
ATOM 4220 O O . GLY A 1 581 ? -11.932 44.019 20.510 1.00 83.12 581 GLY A O 1
ATOM 4221 N N . GLU A 1 582 ? -10.692 44.877 22.177 1.00 84.50 582 GLU A N 1
ATOM 4222 C CA . GLU A 1 582 ? -10.992 46.285 21.897 1.00 84.50 582 GLU A CA 1
ATOM 4223 C C . GLU A 1 582 ? -10.412 46.708 20.540 1.00 84.50 582 GLU A C 1
ATOM 4225 O O . GLU A 1 582 ? -9.258 46.403 20.216 1.00 84.50 582 GLU A O 1
ATOM 4230 N N . VAL A 1 583 ? -11.222 47.427 19.764 1.00 87.25 583 VAL A N 1
ATOM 4231 C CA . VAL A 1 583 ? -10.871 47.984 18.461 1.00 87.25 583 VAL A CA 1
ATOM 4232 C C . VAL A 1 583 ? -10.600 49.478 18.610 1.00 87.25 583 VAL A C 1
ATOM 4234 O O . VAL A 1 583 ? -11.473 50.243 19.012 1.00 87.25 583 VAL A O 1
ATOM 4237 N N . LYS A 1 584 ? -9.387 49.914 18.256 1.00 84.19 584 LYS A N 1
ATOM 4238 C CA . LYS A 1 584 ? -8.979 51.331 18.259 1.00 84.19 584 LYS A CA 1
ATOM 4239 C C . LYS A 1 584 ? -8.720 51.822 16.845 1.00 84.19 584 LYS A C 1
ATOM 4241 O O . LYS A 1 584 ? -8.100 51.118 16.052 1.00 84.19 584 LYS A O 1
ATOM 4246 N N . GLY A 1 585 ? -9.136 53.051 16.550 1.00 79.06 585 GLY A N 1
ATOM 4247 C CA . GLY A 1 585 ? -8.953 53.673 15.235 1.00 79.06 585 GLY A CA 1
ATOM 4248 C C . GLY A 1 585 ? -10.080 53.404 14.237 1.00 79.06 585 GLY A C 1
ATOM 4249 O O . GLY A 1 585 ? -9.900 53.715 13.070 1.00 79.06 585 GLY A O 1
ATOM 4250 N N . ASN A 1 586 ? -11.215 52.847 14.670 1.00 82.12 586 ASN A N 1
ATOM 4251 C CA . ASN A 1 586 ? -12.462 52.819 13.903 1.00 82.12 586 ASN A CA 1
ATOM 4252 C C . ASN A 1 586 ? -13.560 53.513 14.723 1.00 82.12 586 ASN A C 1
ATOM 4254 O O . ASN A 1 586 ? -13.691 53.246 15.917 1.00 82.12 586 ASN A O 1
ATOM 4258 N N . ASP A 1 587 ? -14.336 54.383 14.083 1.00 75.44 587 ASP A N 1
ATOM 4259 C CA . ASP A 1 587 ? -15.372 55.182 14.741 1.00 75.44 587 ASP A CA 1
ATOM 4260 C C . ASP A 1 587 ? -16.661 54.382 15.014 1.00 75.44 587 ASP A C 1
ATOM 4262 O O . ASP A 1 587 ? -17.414 54.715 15.929 1.00 75.44 587 ASP A O 1
ATOM 4266 N N . SER A 1 588 ? -16.899 53.298 14.266 1.00 76.69 588 SER A N 1
ATOM 4267 C CA . SER A 1 588 ? -18.163 52.539 14.291 1.00 76.69 588 SER A CA 1
ATOM 4268 C C . SER A 1 588 ? -18.079 51.203 15.027 1.00 76.69 588 SER A C 1
ATOM 4270 O O . SER A 1 588 ? -19.044 50.781 15.669 1.00 76.69 588 SER A O 1
ATOM 4272 N N . ILE A 1 589 ? -16.927 50.530 14.980 1.00 84.12 589 ILE A N 1
ATOM 4273 C CA . ILE A 1 589 ? -16.723 49.214 15.601 1.00 84.12 589 ILE A CA 1
ATOM 4274 C C . ILE A 1 589 ? -15.720 49.362 16.743 1.00 84.12 589 ILE A C 1
ATOM 4276 O O . ILE A 1 589 ? -14.552 49.653 16.499 1.00 84.12 589 ILE A O 1
ATOM 4280 N N . ARG A 1 590 ? -16.179 49.157 17.987 1.00 81.81 590 ARG A N 1
ATOM 4281 C CA . ARG A 1 590 ? -15.367 49.323 19.212 1.00 81.81 590 ARG A CA 1
ATOM 4282 C C . ARG A 1 590 ? -14.837 48.018 19.801 1.00 81.81 590 ARG A C 1
ATOM 4284 O O . ARG A 1 590 ? -13.852 48.038 20.528 1.00 81.81 590 ARG A O 1
ATOM 4291 N N . HIS A 1 591 ? -15.469 46.892 19.491 1.00 80.44 591 HIS A N 1
ATOM 4292 C CA . HIS A 1 591 ? -15.041 45.563 19.917 1.00 80.44 591 HIS A CA 1
ATOM 4293 C C . HIS A 1 591 ? -15.254 44.566 18.782 1.00 80.44 591 HIS A C 1
ATOM 4295 O O . HIS A 1 591 ? -16.227 44.680 18.035 1.00 80.44 591 HIS A O 1
ATOM 4301 N N . ALA A 1 592 ? -14.348 43.599 18.668 1.00 84.50 592 ALA A N 1
ATOM 4302 C CA . ALA A 1 592 ? -14.453 42.504 17.715 1.00 84.50 592 ALA A CA 1
ATOM 4303 C C . ALA A 1 592 ? -13.961 41.197 18.338 1.00 84.50 592 ALA A C 1
ATOM 4305 O O . ALA A 1 592 ? -13.055 41.184 19.178 1.00 84.50 592 ALA A O 1
ATOM 4306 N N . THR A 1 593 ? -14.582 40.099 17.918 1.00 79.50 593 THR A N 1
ATOM 4307 C CA . THR A 1 593 ? -14.281 38.743 18.400 1.00 79.50 593 THR A CA 1
ATOM 4308 C C . THR A 1 593 ? -13.172 38.047 17.610 1.00 79.50 593 THR A C 1
ATOM 4310 O O . THR A 1 593 ? -12.676 37.006 18.034 1.00 79.50 593 THR A O 1
ATOM 4313 N N . SER A 1 594 ? -12.744 38.660 16.507 1.00 88.94 594 SER A N 1
ATOM 4314 C CA . SER A 1 594 ? -11.535 38.346 15.754 1.00 88.94 594 SER A CA 1
ATOM 4315 C C . SER A 1 594 ? -11.181 39.507 14.812 1.00 88.94 594 SER A C 1
ATOM 4317 O O . SER A 1 594 ? -11.950 40.463 14.653 1.00 88.94 594 SER A O 1
ATOM 4319 N N . ILE A 1 595 ? -10.032 39.423 14.137 1.00 88.38 595 ILE A N 1
ATOM 4320 C CA . ILE A 1 595 ? -9.663 40.361 13.062 1.00 88.38 595 ILE A CA 1
ATOM 4321 C C . ILE A 1 595 ? -10.587 40.219 11.845 1.00 88.38 595 ILE A C 1
ATOM 4323 O O . ILE A 1 595 ? -10.951 41.232 11.249 1.00 88.38 595 ILE A O 1
ATOM 4327 N N . LEU A 1 596 ? -10.990 38.997 11.480 1.00 89.56 596 LEU A N 1
ATOM 4328 C CA . LEU A 1 596 ? -11.907 38.788 10.353 1.00 89.56 596 LEU A CA 1
ATOM 4329 C C . LEU A 1 596 ? -13.304 39.324 10.669 1.00 89.56 596 LEU A C 1
ATOM 4331 O O . LEU A 1 596 ? -13.867 40.044 9.850 1.00 89.56 596 LEU A O 1
ATOM 4335 N N . ASP A 1 597 ? -13.804 39.077 11.880 1.00 87.56 597 ASP A N 1
ATOM 4336 C CA . ASP A 1 597 ? -15.050 39.661 12.383 1.00 87.56 597 ASP A CA 1
ATOM 4337 C C . ASP A 1 597 ? -15.014 41.196 12.288 1.00 87.56 597 ASP A C 1
ATOM 4339 O O . ASP A 1 597 ? -15.951 41.812 11.787 1.00 87.56 597 ASP A O 1
ATOM 4343 N N . TYR A 1 598 ? -13.898 41.830 12.667 1.00 90.69 598 TYR A N 1
ATOM 4344 C CA . TYR A 1 598 ? -13.720 43.272 12.482 1.00 90.69 598 TYR A CA 1
ATOM 4345 C C . TYR A 1 598 ? -13.754 43.696 11.001 1.00 90.69 598 TYR A C 1
ATOM 4347 O O . TYR A 1 598 ? -14.473 44.635 10.657 1.00 90.69 598 TYR A O 1
ATOM 4355 N N . VAL A 1 599 ? -12.983 43.031 10.131 1.00 91.00 599 VAL A N 1
ATOM 4356 C CA . VAL A 1 599 ? -12.874 43.396 8.707 1.00 91.00 599 VAL A CA 1
ATOM 4357 C C . VAL A 1 599 ? -14.226 43.282 8.010 1.00 91.00 599 VAL A C 1
ATOM 4359 O O . VAL A 1 599 ? -14.644 44.231 7.352 1.00 91.00 599 VAL A O 1
ATOM 4362 N N . PHE A 1 600 ? -14.941 42.169 8.177 1.00 90.88 600 PHE A N 1
ATOM 4363 C CA . PHE A 1 600 ? -16.223 41.973 7.500 1.00 90.88 600 PHE A CA 1
ATOM 4364 C C . PHE A 1 600 ? -17.339 42.839 8.071 1.00 90.88 600 PHE A C 1
ATOM 4366 O O . PHE A 1 600 ? -18.163 43.318 7.297 1.00 90.88 600 PHE A O 1
ATOM 4373 N N . ARG A 1 601 ? -17.328 43.155 9.373 1.00 87.50 601 ARG A N 1
ATOM 4374 C CA . ARG A 1 601 ? -18.227 44.190 9.906 1.00 87.50 601 ARG A CA 1
ATOM 4375 C C . ARG A 1 601 ? -17.929 45.563 9.310 1.00 87.50 601 ARG A C 1
ATOM 4377 O O . ARG A 1 601 ? -18.865 46.281 8.983 1.00 87.50 601 ARG A O 1
ATOM 4384 N N . GLU A 1 602 ? -16.660 45.935 9.135 1.00 88.94 602 GLU A N 1
ATOM 4385 C CA . GLU A 1 602 ? -16.318 47.232 8.535 1.00 88.94 602 GLU A CA 1
ATOM 4386 C C . GLU A 1 602 ? -16.728 47.308 7.061 1.00 88.94 602 GLU A C 1
ATOM 4388 O O . GLU A 1 602 ? -17.235 48.337 6.617 1.00 88.94 602 GLU A O 1
ATOM 4393 N N . LEU A 1 603 ? -16.554 46.218 6.309 1.00 88.44 603 LEU A N 1
ATOM 4394 C CA . LEU A 1 603 ? -17.022 46.131 4.926 1.00 88.44 603 LEU A CA 1
ATOM 4395 C C . LEU A 1 603 ? -18.554 46.171 4.848 1.00 88.44 603 LEU A C 1
ATOM 4397 O O . LEU A 1 603 ? -19.096 46.855 3.983 1.00 88.44 603 LEU A O 1
ATOM 4401 N N . ALA A 1 604 ? -19.252 45.508 5.773 1.00 85.81 604 ALA A N 1
ATOM 4402 C CA . ALA A 1 604 ? -20.710 45.530 5.847 1.00 85.81 604 ALA A CA 1
ATOM 4403 C C . ALA A 1 604 ? -21.255 46.930 6.159 1.00 85.81 604 ALA A C 1
ATOM 4405 O O . ALA A 1 604 ? -22.188 47.393 5.507 1.00 85.81 604 ALA A O 1
ATOM 4406 N N . VAL A 1 605 ? -20.643 47.636 7.112 1.00 83.94 605 VAL A N 1
ATOM 4407 C CA . VAL A 1 605 ? -21.019 49.016 7.446 1.00 83.94 605 VAL A CA 1
ATOM 4408 C C . VAL A 1 605 ? -20.713 49.964 6.284 1.00 83.94 605 VAL A C 1
ATOM 4410 O O . VAL A 1 605 ? -21.509 50.852 6.004 1.00 83.94 605 VAL A O 1
ATOM 4413 N N . SER A 1 606 ? -19.585 49.783 5.593 1.00 82.81 606 SER A N 1
ATOM 4414 C CA . SER A 1 606 ? -19.128 50.732 4.569 1.00 82.81 606 SER A CA 1
ATOM 4415 C C . SER A 1 606 ? -19.729 50.519 3.174 1.00 82.81 606 SER A C 1
ATOM 4417 O O . SER A 1 606 ? -19.836 51.487 2.421 1.00 82.81 606 SER A O 1
ATOM 4419 N N . TYR A 1 607 ? -20.116 49.291 2.808 1.00 82.12 607 TYR A N 1
ATOM 4420 C CA . TYR A 1 607 ? -20.642 48.974 1.469 1.00 82.12 607 TYR A CA 1
ATOM 4421 C C . TYR A 1 607 ? -22.095 48.485 1.454 1.00 82.12 607 TYR A C 1
ATOM 4423 O O . TYR A 1 607 ? -22.759 48.662 0.432 1.00 82.12 607 TYR A O 1
ATOM 4431 N N . LEU A 1 608 ? -22.586 47.891 2.549 1.00 80.88 608 LEU A N 1
ATOM 4432 C CA . LEU A 1 608 ? -23.917 47.268 2.624 1.00 80.88 608 LEU A CA 1
ATOM 4433 C C . LEU A 1 608 ? -24.915 48.048 3.495 1.00 80.88 608 LEU A C 1
ATOM 4435 O O . LEU A 1 608 ? -26.028 47.573 3.703 1.00 80.88 608 LEU A O 1
ATOM 4439 N N . ASP A 1 609 ? -24.517 49.203 4.043 1.00 75.06 609 ASP A N 1
ATOM 4440 C CA . ASP A 1 609 ? -25.313 50.018 4.977 1.00 75.06 609 ASP A CA 1
ATOM 4441 C C . ASP A 1 609 ? -25.870 49.224 6.183 1.00 75.06 609 ASP A C 1
ATOM 4443 O O . ASP A 1 609 ? -26.891 49.574 6.781 1.00 75.06 609 ASP A O 1
ATOM 4447 N N . ARG A 1 610 ? -25.173 48.152 6.592 1.00 73.44 610 ARG A N 1
ATOM 4448 C CA . ARG A 1 610 ? -25.541 47.303 7.738 1.00 73.44 610 ARG A CA 1
ATOM 4449 C C . ARG A 1 610 ? -25.161 47.939 9.074 1.00 73.44 610 ARG A C 1
ATOM 4451 O O . ARG A 1 610 ? -24.240 47.507 9.771 1.00 73.44 610 ARG A O 1
ATOM 4458 N N . GLY A 1 611 ? -25.887 48.997 9.430 1.00 62.56 611 GLY A N 1
ATOM 4459 C CA . GLY A 1 611 ? -25.735 49.713 10.700 1.00 62.56 611 GLY A CA 1
ATOM 4460 C C . GLY A 1 611 ? -26.026 48.862 11.945 1.00 62.56 611 GLY A C 1
ATOM 4461 O O . GLY A 1 611 ? -25.588 49.224 13.032 1.00 62.56 611 GLY A O 1
ATOM 4462 N N . ASP A 1 612 ? -26.690 47.710 11.796 1.00 69.81 612 ASP A N 1
ATOM 4463 C CA . ASP A 1 612 ? -26.943 46.728 12.861 1.00 69.81 612 ASP A CA 1
ATOM 4464 C C . ASP A 1 612 ? -25.660 46.108 13.434 1.00 69.81 612 ASP A C 1
ATOM 4466 O O . ASP A 1 612 ? -25.623 45.713 14.599 1.00 69.81 612 ASP A O 1
ATOM 4470 N N . LEU A 1 613 ? -24.592 46.048 12.634 1.00 69.25 613 LEU A N 1
ATOM 4471 C CA . LEU A 1 613 ? -23.296 45.497 13.036 1.00 69.25 613 LEU A CA 1
ATOM 4472 C C . LEU A 1 613 ? -22.360 46.546 13.662 1.00 69.25 613 LEU A C 1
ATOM 4474 O O . LEU A 1 613 ? -21.303 46.195 14.208 1.00 69.25 613 LEU A O 1
ATOM 4478 N N . ALA A 1 614 ? -22.737 47.826 13.600 1.00 66.31 614 ALA A N 1
ATOM 4479 C CA . ALA A 1 614 ? -22.003 48.920 14.215 1.00 66.31 614 ALA A CA 1
ATOM 4480 C C . ALA A 1 614 ? -22.357 49.040 15.709 1.00 66.31 614 ALA A C 1
ATOM 4482 O O . ALA A 1 614 ? -23.514 48.973 16.110 1.00 66.31 614 ALA A O 1
ATOM 4483 N N . HIS A 1 615 ? -21.346 49.251 16.556 1.00 61.84 615 HIS A N 1
ATOM 4484 C CA . HIS A 1 615 ? -21.556 49.465 17.996 1.00 61.84 615 HIS A CA 1
ATOM 4485 C C . HIS A 1 615 ? -21.901 50.925 18.320 1.00 61.84 615 HIS A C 1
ATOM 4487 O O . HIS A 1 615 ? -22.443 51.224 19.383 1.00 61.84 615 HIS A O 1
ATOM 4493 N N . VAL A 1 616 ? -21.536 51.838 17.423 1.00 54.22 616 VAL A N 1
ATOM 4494 C CA . VAL A 1 616 ? -21.912 53.249 17.450 1.00 54.22 616 VAL A CA 1
ATOM 4495 C C . VAL A 1 616 ? -22.551 53.543 16.114 1.00 54.22 616 VAL A C 1
ATOM 4497 O O . VAL A 1 616 ? -21.949 53.225 15.088 1.00 54.22 616 VAL A O 1
ATOM 4500 N N . ASP A 1 617 ? -23.728 54.165 16.140 1.00 53.44 617 ASP A N 1
ATOM 4501 C CA . ASP A 1 617 ? -24.385 54.628 14.927 1.00 53.44 617 ASP A CA 1
ATOM 4502 C C . ASP A 1 617 ? -23.417 55.554 14.156 1.00 53.44 617 ASP A C 1
ATOM 4504 O O . ASP A 1 617 ? -23.104 56.653 14.641 1.00 53.44 617 ASP A O 1
ATOM 4508 N N . PRO A 1 618 ? -22.906 55.125 12.984 1.00 51.72 618 PRO A N 1
ATOM 4509 C CA . PRO A 1 618 ? -22.000 55.931 12.171 1.00 51.72 618 PRO A CA 1
ATOM 4510 C C . PRO A 1 618 ? -22.626 57.276 11.780 1.00 51.72 618 PRO A C 1
ATOM 4512 O O . PRO A 1 618 ? -21.903 58.230 11.495 1.00 51.72 618 PRO A O 1
ATOM 4515 N N . PHE A 1 619 ? -23.961 57.347 11.789 1.00 54.31 619 PHE A N 1
ATOM 4516 C CA . PHE A 1 619 ? -24.765 58.481 11.357 1.00 54.31 619 PHE A CA 1
ATOM 4517 C C . PHE A 1 619 ? -25.069 59.478 12.488 1.00 54.31 619 PHE A C 1
ATOM 4519 O O . PHE A 1 619 ? -25.425 60.619 12.208 1.00 54.31 619 PHE A O 1
ATOM 4526 N N . ALA A 1 620 ? -24.863 59.112 13.761 1.00 47.97 620 ALA A N 1
ATOM 4527 C CA . ALA A 1 620 ? -25.048 60.013 14.908 1.00 47.97 620 ALA A CA 1
ATOM 4528 C C . ALA A 1 620 ? -23.753 60.732 15.349 1.00 47.97 620 ALA A C 1
ATOM 4530 O O . ALA A 1 620 ? -23.799 61.673 16.142 1.00 47.97 620 ALA A O 1
ATOM 4531 N N . ALA A 1 621 ? -22.587 60.301 14.851 1.00 48.09 621 ALA A N 1
ATOM 4532 C CA . ALA A 1 621 ? -21.275 60.807 15.267 1.00 48.09 621 ALA A CA 1
ATOM 4533 C C . ALA A 1 621 ? -20.833 62.118 14.574 1.00 48.09 621 ALA A C 1
ATOM 4535 O O . ALA A 1 621 ? -19.788 62.665 14.927 1.00 48.09 621 ALA A O 1
ATOM 4536 N N . ARG A 1 622 ? -21.618 62.652 13.623 1.00 44.66 622 ARG A N 1
ATOM 4537 C CA . ARG A 1 622 ? -21.419 63.980 13.005 1.00 44.66 622 ARG A CA 1
ATOM 4538 C C . ARG A 1 622 ? -22.526 64.935 13.456 1.00 44.66 622 ARG A C 1
ATOM 4540 O O . ARG A 1 622 ? -23.574 65.051 12.830 1.00 44.66 622 ARG A O 1
ATOM 4547 N N . GLY A 1 623 ? -22.323 65.538 14.623 1.00 40.50 623 GLY A N 1
ATOM 4548 C CA . GLY A 1 623 ? -23.238 66.509 15.214 1.00 40.50 623 GLY A CA 1
ATOM 4549 C C . GLY A 1 623 ? -22.994 67.925 14.698 1.00 40.50 623 GLY A C 1
ATOM 4550 O O . GLY A 1 623 ? -22.444 68.746 15.428 1.00 40.50 623 GLY A O 1
ATOM 4551 N N . ASP A 1 624 ? -23.462 68.231 13.488 1.00 38.69 624 ASP A N 1
ATOM 4552 C CA . ASP A 1 624 ? -23.457 69.589 12.940 1.00 38.69 624 ASP A CA 1
ATOM 4553 C C . ASP A 1 624 ? -24.712 69.768 12.064 1.00 38.69 624 ASP A C 1
ATOM 4555 O O . ASP A 1 624 ? -24.717 69.513 10.864 1.00 38.69 624 ASP A O 1
ATOM 4559 N N . GLY A 1 625 ? -25.832 70.159 12.682 1.00 43.97 625 GLY A N 1
ATOM 4560 C CA . GLY A 1 625 ? -27.132 70.307 12.018 1.00 43.97 625 GLY A CA 1
ATOM 4561 C C . GLY A 1 625 ? -27.187 71.423 10.968 1.00 43.97 625 GLY A C 1
ATOM 4562 O O . GLY A 1 625 ? -27.695 72.509 11.247 1.00 43.97 625 GLY A O 1
ATOM 4563 N N . ILE A 1 626 ? -26.732 71.142 9.745 1.00 39.69 626 ILE A N 1
ATOM 4564 C CA . ILE A 1 626 ? -26.902 72.002 8.566 1.00 39.69 626 ILE A CA 1
ATOM 4565 C C . ILE A 1 626 ? -27.422 71.152 7.396 1.00 39.69 626 ILE A C 1
ATOM 4567 O O . ILE A 1 626 ? -26.959 70.047 7.152 1.00 39.69 626 ILE A O 1
ATOM 4571 N N . GLY A 1 627 ? -28.471 71.657 6.740 1.00 35.88 627 GLY A N 1
ATOM 4572 C CA . GLY A 1 627 ? -29.400 70.887 5.914 1.00 35.88 627 GLY A CA 1
ATOM 4573 C C . GLY A 1 627 ? -28.838 70.273 4.629 1.00 35.88 627 GLY A C 1
ATOM 4574 O O . GLY A 1 627 ? -28.031 70.871 3.922 1.00 35.88 627 GLY A O 1
ATOM 4575 N N . ALA A 1 628 ? -29.390 69.101 4.308 1.00 33.78 628 ALA A N 1
ATOM 4576 C CA . ALA A 1 628 ? -29.162 68.337 3.093 1.00 33.78 628 ALA A CA 1
ATOM 4577 C C . ALA A 1 628 ? -29.472 69.155 1.828 1.00 33.78 628 ALA A C 1
ATOM 4579 O O . ALA A 1 628 ? -30.631 69.427 1.504 1.00 33.78 628 ALA A O 1
ATOM 4580 N N . MET A 1 629 ? -28.434 69.487 1.063 1.00 35.19 629 MET A N 1
ATOM 4581 C CA . MET A 1 629 ? -28.575 69.620 -0.382 1.00 35.19 629 MET A CA 1
ATOM 4582 C C . MET A 1 629 ? -28.116 68.304 -0.996 1.00 35.19 629 MET A C 1
ATOM 4584 O O . MET A 1 629 ? -26.934 67.982 -0.952 1.00 35.19 629 MET A O 1
ATOM 4588 N N . ALA A 1 630 ? -29.063 67.542 -1.547 1.00 39.06 630 ALA A N 1
ATOM 4589 C CA . ALA A 1 630 ? -28.780 66.320 -2.285 1.00 39.06 630 ALA A CA 1
ATOM 4590 C C . ALA A 1 630 ? -27.901 66.656 -3.499 1.00 39.06 630 ALA A C 1
ATOM 4592 O O . ALA A 1 630 ? -28.378 67.145 -4.525 1.00 39.06 630 ALA A O 1
ATOM 4593 N N . VAL A 1 631 ? -26.597 66.441 -3.350 1.00 46.84 631 VAL A N 1
ATOM 4594 C CA . VAL A 1 631 ? -25.669 66.363 -4.473 1.00 46.84 631 VAL A CA 1
ATOM 4595 C C . VAL A 1 631 ? -25.951 65.030 -5.162 1.00 46.84 631 VAL A C 1
ATOM 4597 O O . VAL A 1 631 ? -26.104 64.018 -4.483 1.00 46.84 631 VAL A O 1
ATOM 4600 N N . ASP A 1 632 ? -26.069 65.038 -6.488 1.00 49.34 632 ASP A N 1
ATOM 4601 C CA . ASP A 1 632 ? -26.335 63.851 -7.306 1.00 49.34 632 ASP A CA 1
ATOM 4602 C C . ASP A 1 632 ? -25.366 62.711 -6.926 1.00 49.34 632 ASP A C 1
ATOM 4604 O O . ASP A 1 632 ? -24.160 62.801 -7.184 1.00 49.34 632 ASP A O 1
ATOM 4608 N N . ALA A 1 633 ? -25.869 61.680 -6.234 1.00 52.44 633 ALA A N 1
ATOM 4609 C CA . ALA A 1 633 ? -25.057 60.612 -5.641 1.00 52.44 633 ALA A CA 1
ATOM 4610 C C . ALA A 1 633 ? -24.207 59.891 -6.704 1.00 52.44 633 ALA A C 1
ATOM 4612 O O . ALA A 1 633 ? -23.061 59.512 -6.451 1.00 52.44 633 ALA A O 1
ATOM 4613 N N . GLU A 1 634 ? -24.721 59.820 -7.934 1.00 53.28 634 GLU A N 1
ATOM 4614 C CA . GLU A 1 634 ? -24.051 59.274 -9.114 1.00 53.28 634 GLU A CA 1
ATOM 4615 C C . GLU A 1 634 ? -22.756 60.038 -9.467 1.00 53.28 634 GLU A C 1
ATOM 4617 O O . GLU A 1 634 ? -21.742 59.454 -9.864 1.00 53.28 634 GLU A O 1
ATOM 4622 N N . ALA A 1 635 ? -22.758 61.367 -9.302 1.00 55.50 635 ALA A N 1
ATOM 4623 C CA . ALA A 1 635 ? -21.608 62.221 -9.593 1.00 55.50 635 ALA A CA 1
ATOM 4624 C C . ALA A 1 635 ? -20.532 62.132 -8.497 1.00 55.50 635 ALA A C 1
ATOM 4626 O O . ALA A 1 635 ? -19.337 62.214 -8.799 1.00 55.50 635 ALA A O 1
ATOM 4627 N N . ALA A 1 636 ? -20.938 61.915 -7.242 1.00 55.78 636 ALA A N 1
ATOM 4628 C CA . ALA A 1 636 ? -20.028 61.725 -6.113 1.00 55.78 636 ALA A CA 1
ATOM 4629 C C . ALA A 1 636 ? -19.282 60.379 -6.192 1.00 55.78 636 ALA A C 1
ATOM 4631 O O . ALA A 1 636 ? -18.060 60.350 -6.017 1.00 55.78 636 ALA A O 1
ATOM 4632 N N . ILE A 1 637 ? -19.972 59.292 -6.571 1.00 58.25 637 ILE A N 1
ATOM 4633 C CA . ILE A 1 637 ? -19.380 57.951 -6.772 1.00 58.25 637 ILE A CA 1
ATOM 4634 C C . ILE A 1 637 ? -18.310 57.970 -7.877 1.00 58.25 637 ILE A C 1
ATOM 4636 O O . ILE A 1 637 ? -17.314 57.246 -7.817 1.00 58.25 637 ILE A O 1
ATOM 4640 N N . ARG A 1 638 ? -18.425 58.856 -8.878 1.00 60.50 638 ARG A N 1
ATOM 4641 C CA . ARG A 1 638 ? -17.383 59.019 -9.910 1.00 60.50 638 ARG A CA 1
ATOM 4642 C C . ARG A 1 638 ? -16.092 59.655 -9.393 1.00 60.50 638 ARG A C 1
ATOM 4644 O O . ARG A 1 638 ? -15.039 59.363 -9.961 1.00 60.50 638 ARG A O 1
ATOM 4651 N N . LEU A 1 639 ? -16.143 60.461 -8.335 1.00 62.75 639 LEU A N 1
ATOM 4652 C CA . LEU A 1 639 ? -15.002 61.237 -7.834 1.00 62.75 639 LEU A CA 1
ATOM 4653 C C . LEU A 1 639 ? -14.376 60.661 -6.553 1.00 62.75 639 LEU A C 1
ATOM 4655 O O . LEU A 1 639 ? -13.193 60.896 -6.314 1.00 62.75 639 LEU A O 1
ATOM 4659 N N . MET A 1 640 ? -15.128 59.894 -5.757 1.00 69.44 640 MET A N 1
ATOM 4660 C CA . MET A 1 640 ? -14.689 59.334 -4.470 1.00 69.44 640 MET A CA 1
ATOM 4661 C C . MET A 1 640 ? -15.058 57.849 -4.329 1.00 69.44 640 MET A C 1
ATOM 4663 O O . MET A 1 640 ? -15.921 57.356 -5.046 1.00 69.44 640 MET A O 1
ATOM 4667 N N . SER A 1 641 ? -14.376 57.137 -3.423 1.00 76.25 641 SER A N 1
ATOM 4668 C CA . SER A 1 641 ? -14.680 55.734 -3.087 1.00 76.25 641 SER A CA 1
ATOM 4669 C C . SER A 1 641 ? -15.993 55.640 -2.309 1.00 76.25 641 SER A C 1
ATOM 4671 O O . SER A 1 641 ? -16.210 56.412 -1.369 1.00 76.25 641 SER A O 1
ATOM 4673 N N . ARG A 1 642 ? -16.851 54.684 -2.685 1.00 78.12 642 ARG A N 1
ATOM 4674 C CA . ARG A 1 642 ? -18.130 54.433 -2.005 1.00 78.12 642 ARG A CA 1
ATOM 4675 C C . ARG A 1 642 ? -17.906 53.972 -0.566 1.00 78.12 642 ARG A C 1
ATOM 4677 O O . ARG A 1 642 ? -18.577 54.477 0.331 1.00 78.12 642 ARG A O 1
ATOM 4684 N N . GLY A 1 643 ? -16.932 53.090 -0.345 1.00 73.75 643 GLY A N 1
ATOM 4685 C CA . GLY A 1 643 ? -16.573 52.605 0.984 1.00 73.75 643 GLY A CA 1
ATOM 4686 C C . GLY A 1 643 ? -15.980 53.691 1.883 1.00 73.75 643 GLY A C 1
ATOM 4687 O O . GLY A 1 643 ? -16.323 53.767 3.057 1.00 73.75 643 GLY A O 1
ATOM 4688 N N . PHE A 1 644 ? -15.162 54.600 1.334 1.00 76.94 644 PHE A N 1
ATOM 4689 C CA . PHE A 1 644 ? -14.625 55.739 2.094 1.00 76.94 644 PHE A CA 1
ATOM 4690 C C . PHE A 1 644 ? -15.731 56.671 2.601 1.00 76.94 644 PHE A C 1
ATOM 4692 O O . PHE A 1 644 ? -15.659 57.209 3.704 1.00 76.94 644 PHE A O 1
ATOM 4699 N N . ALA A 1 645 ? -16.741 56.888 1.762 1.00 70.69 645 ALA A N 1
ATOM 4700 C CA . ALA A 1 645 ? -17.838 57.800 2.034 1.00 70.69 645 ALA A CA 1
ATOM 4701 C C . ALA A 1 645 ? -19.019 57.121 2.760 1.00 70.69 645 ALA A C 1
ATOM 4703 O O . ALA A 1 645 ? -19.988 57.799 3.096 1.00 70.69 645 ALA A O 1
ATOM 4704 N N . ARG A 1 646 ? -18.939 55.797 2.997 1.00 70.12 646 ARG A N 1
ATOM 4705 C CA . ARG A 1 646 ? -19.997 54.952 3.582 1.00 70.12 646 ARG A CA 1
ATOM 4706 C C . ARG A 1 646 ? -21.371 55.229 2.965 1.00 70.12 646 ARG A C 1
ATOM 4708 O O . ARG A 1 646 ? -22.336 55.514 3.664 1.00 70.12 646 ARG A O 1
ATOM 4715 N N . GLY A 1 647 ? -21.414 55.277 1.634 1.00 58.03 647 GLY A N 1
ATOM 4716 C CA . GLY A 1 647 ? -22.655 55.497 0.884 1.00 58.03 647 GLY A CA 1
ATOM 4717 C C . GLY A 1 647 ? -23.227 56.927 0.884 1.00 58.03 647 GLY A C 1
ATOM 4718 O O . GLY A 1 647 ? -24.253 57.136 0.242 1.00 58.03 647 GLY A O 1
ATOM 4719 N N . GLN A 1 648 ? -22.592 57.927 1.515 1.00 58.03 648 GLN A N 1
ATOM 4720 C CA . GLN A 1 648 ? -23.070 59.325 1.535 1.00 58.03 648 GLN A CA 1
ATOM 4721 C C . GLN A 1 648 ? -22.054 60.304 0.927 1.00 58.03 648 GLN A C 1
ATOM 4723 O O . GLN A 1 648 ? -20.857 60.217 1.186 1.00 58.03 648 GLN A O 1
ATOM 4728 N N . ALA A 1 649 ? -22.511 61.289 0.146 1.00 52.69 649 ALA A N 1
ATOM 4729 C CA . ALA A 1 649 ? -21.646 62.386 -0.294 1.00 52.69 649 ALA A CA 1
ATOM 4730 C C . ALA A 1 649 ? -21.332 63.299 0.910 1.00 52.69 649 ALA A C 1
ATOM 4732 O O . ALA A 1 649 ? -22.263 63.698 1.606 1.00 52.69 649 ALA A O 1
ATOM 4733 N N . PRO A 1 650 ? -20.063 63.641 1.201 1.00 52.72 650 PRO A N 1
ATOM 4734 C CA . PRO A 1 650 ? -19.759 64.496 2.344 1.00 52.72 650 PRO A CA 1
ATOM 4735 C C . PRO A 1 650 ? -20.327 65.913 2.136 1.00 52.72 650 PRO A C 1
ATOM 4737 O O . PRO A 1 650 ? -20.192 66.482 1.051 1.00 52.72 650 PRO A O 1
ATOM 4740 N N . ASP A 1 651 ? -20.917 66.498 3.187 1.00 48.16 651 ASP A N 1
ATOM 4741 C CA . ASP A 1 651 ? -21.649 67.784 3.155 1.00 48.16 651 ASP A CA 1
ATOM 4742 C C . ASP A 1 651 ? -20.811 68.995 2.688 1.00 48.16 651 ASP A C 1
ATOM 4744 O O . ASP A 1 651 ? -21.336 70.066 2.391 1.00 48.16 651 ASP A O 1
ATOM 4748 N N . ASN A 1 652 ? -19.490 68.841 2.598 1.00 52.12 652 ASN A N 1
ATOM 4749 C CA . ASN A 1 652 ? -18.531 69.869 2.197 1.00 52.12 652 ASN A CA 1
ATOM 4750 C C . ASN A 1 652 ? -17.954 69.678 0.778 1.00 52.12 652 ASN A C 1
ATOM 4752 O O . ASN A 1 652 ? -16.997 70.369 0.411 1.00 52.12 652 ASN A O 1
ATOM 4756 N N . LEU A 1 653 ? -18.513 68.780 -0.044 1.00 50.16 653 LEU A N 1
ATOM 4757 C CA . LEU A 1 653 ? -18.066 68.597 -1.426 1.00 50.16 653 LEU A CA 1
ATOM 4758 C C . LEU A 1 653 ? -18.625 69.692 -2.353 1.00 50.16 653 LEU A C 1
ATOM 4760 O O . LEU A 1 653 ? -19.728 69.597 -2.886 1.00 50.16 653 LEU A O 1
ATOM 4764 N N . VAL A 1 654 ? -17.835 70.737 -2.602 1.00 53.59 654 VAL A N 1
ATOM 4765 C CA . VAL A 1 654 ? -18.177 71.767 -3.595 1.00 53.59 654 VAL A CA 1
ATOM 4766 C C . VAL A 1 654 ? -17.665 71.339 -4.971 1.00 53.59 654 VAL A C 1
ATOM 4768 O O . VAL A 1 654 ? -16.497 71.539 -5.306 1.00 53.59 654 VAL A O 1
ATOM 4771 N N . VAL A 1 655 ? -18.545 70.778 -5.802 1.00 54.66 655 VAL A N 1
ATOM 4772 C CA . VAL A 1 655 ? -18.253 70.577 -7.228 1.00 54.66 655 VAL A CA 1
ATOM 4773 C C . VAL A 1 655 ? -18.324 71.939 -7.922 1.00 54.66 655 VAL A C 1
ATOM 4775 O O . VAL A 1 655 ? -19.403 72.474 -8.176 1.00 54.66 655 VAL A O 1
ATOM 4778 N N . LEU A 1 656 ? -17.167 72.539 -8.211 1.00 43.72 656 LEU A N 1
ATOM 4779 C CA . LEU A 1 656 ? -17.097 73.782 -8.980 1.00 43.72 656 LEU A CA 1
ATOM 4780 C C . LEU A 1 656 ? -17.506 73.508 -10.434 1.00 43.72 656 LEU A C 1
ATOM 4782 O O . LEU A 1 656 ? -16.693 73.096 -11.258 1.00 43.72 656 LEU A O 1
ATOM 4786 N N . ALA A 1 657 ? -18.779 73.744 -10.755 1.00 47.47 657 ALA A N 1
ATOM 4787 C CA . ALA A 1 657 ? -19.250 73.762 -12.134 1.00 47.47 657 ALA A CA 1
ATOM 4788 C C . ALA A 1 657 ? -18.528 74.871 -12.936 1.00 47.47 657 ALA A C 1
ATOM 4790 O O . ALA A 1 657 ? -18.267 75.951 -12.386 1.00 47.47 657 ALA A O 1
ATOM 4791 N N . PRO A 1 658 ? -18.237 74.672 -14.237 1.00 36.81 658 PRO A N 1
ATOM 4792 C CA . PRO A 1 658 ? -17.709 75.741 -15.075 1.00 36.81 658 PRO A CA 1
ATOM 4793 C C . PRO A 1 658 ? -18.736 76.883 -15.137 1.00 36.81 658 PRO A C 1
ATOM 4795 O O . PRO A 1 658 ? -19.880 76.690 -15.549 1.00 36.81 658 PRO A O 1
ATOM 4798 N N . ARG A 1 659 ? -18.351 78.086 -14.700 1.00 38.59 659 ARG A N 1
ATOM 4799 C CA . ARG A 1 659 ? -19.205 79.282 -14.765 1.00 38.59 659 ARG A CA 1
ATOM 4800 C C . ARG A 1 659 ? -19.240 79.854 -16.189 1.00 38.59 659 ARG A C 1
ATOM 4802 O O . ARG A 1 659 ? -18.215 80.302 -16.685 1.00 38.59 659 ARG A O 1
ATOM 4809 N N . GLY A 1 660 ? -20.449 79.965 -16.751 1.00 32.44 660 GLY A N 1
ATOM 4810 C CA . GLY A 1 660 ? -20.801 80.857 -17.871 1.00 32.44 660 GLY A CA 1
ATOM 4811 C C . GLY A 1 660 ? -20.851 80.168 -19.247 1.00 32.44 660 GLY A C 1
ATOM 4812 O O . GLY A 1 660 ? -19.888 79.540 -19.648 1.00 32.44 660 GLY A O 1
ATOM 4813 N N . GLY A 1 661 ? -21.921 80.251 -20.043 1.00 31.42 661 GLY A N 1
ATOM 4814 C CA . GLY A 1 661 ? -23.080 81.132 -19.951 1.00 31.42 661 GLY A CA 1
ATOM 4815 C C . GLY A 1 661 ? -24.233 80.747 -20.891 1.00 31.42 661 GLY A C 1
ATOM 4816 O O . GLY A 1 661 ? -24.179 79.772 -21.632 1.00 31.42 661 GLY A O 1
ATOM 4817 N N . ALA A 1 662 ? -25.293 81.540 -20.753 1.00 33.84 662 ALA A N 1
ATOM 4818 C CA . ALA A 1 662 ? -26.639 81.474 -21.315 1.00 33.84 662 ALA A CA 1
ATOM 4819 C C . ALA A 1 662 ? -26.856 80.813 -22.696 1.00 33.84 662 ALA A C 1
ATOM 4821 O O . ALA A 1 662 ? -26.136 81.048 -23.663 1.00 33.84 662 ALA A O 1
ATOM 4822 N N . ARG A 1 663 ? -27.985 80.091 -22.787 1.00 34.22 663 ARG A N 1
ATOM 4823 C CA . ARG A 1 663 ? -28.622 79.589 -24.016 1.00 34.22 663 ARG A CA 1
ATOM 4824 C C . ARG A 1 663 ? -28.814 80.688 -25.075 1.00 34.22 663 ARG A C 1
ATOM 4826 O O . ARG A 1 663 ? -29.412 81.723 -24.786 1.00 34.22 663 ARG A O 1
ATOM 4833 N N . ARG A 1 664 ? -28.503 80.362 -26.335 1.00 26.75 664 ARG A N 1
ATOM 4834 C CA . ARG A 1 664 ? -29.304 80.744 -27.517 1.00 26.75 664 ARG A CA 1
ATOM 4835 C C . ARG A 1 664 ? -29.580 79.490 -28.365 1.00 26.75 664 ARG A C 1
ATOM 4837 O O . ARG A 1 664 ? -28.809 78.538 -28.278 1.00 26.75 664 ARG A O 1
ATOM 4844 N N . PRO A 1 665 ? -30.729 79.440 -29.059 1.00 36.78 665 PRO A N 1
ATOM 4845 C CA . PRO A 1 665 ? -31.438 78.197 -29.345 1.00 36.78 665 PRO A CA 1
ATOM 4846 C C . PRO A 1 665 ? -30.865 77.475 -30.566 1.00 36.78 665 PRO A C 1
ATOM 4848 O O . PRO A 1 665 ? -30.527 78.114 -31.558 1.00 36.78 665 PRO A O 1
ATOM 4851 N N . VAL A 1 666 ? -30.794 76.145 -30.494 1.00 30.45 666 VAL A N 1
ATOM 4852 C CA . VAL A 1 666 ? -30.469 75.298 -31.646 1.00 30.45 666 VAL A CA 1
ATOM 4853 C C . VAL A 1 666 ? -31.781 74.815 -32.253 1.00 30.45 666 VAL A C 1
ATOM 4855 O O . VAL A 1 666 ? -32.431 73.916 -31.723 1.00 30.45 666 VAL A O 1
ATOM 4858 N N . GLU A 1 667 ? -32.165 75.455 -33.355 1.00 29.98 667 GLU A N 1
ATOM 4859 C CA . GLU A 1 6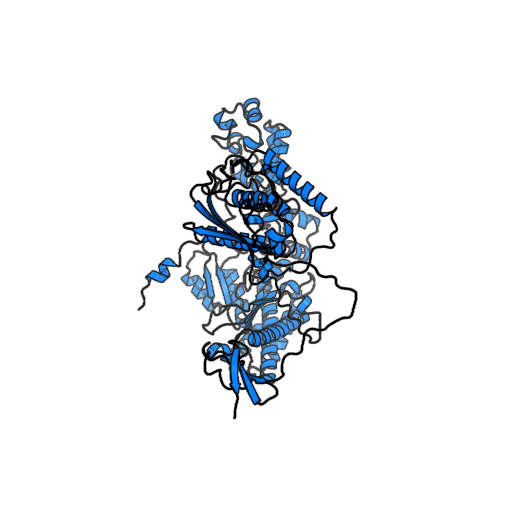67 ? -32.921 74.792 -34.413 1.00 29.98 667 GLU A CA 1
ATOM 4860 C C . GLU A 1 667 ? -32.035 73.709 -35.046 1.00 29.98 667 GLU A C 1
ATOM 4862 O O . GLU A 1 667 ? -30.821 73.856 -35.186 1.00 29.98 667 GLU A O 1
ATOM 4867 N N . THR A 1 668 ? -32.671 72.594 -35.380 1.00 38.81 668 THR A N 1
ATOM 4868 C CA . THR A 1 668 ? -32.107 71.357 -35.925 1.00 38.81 668 THR A CA 1
ATOM 4869 C C . THR A 1 668 ? -31.184 71.560 -37.129 1.00 38.81 668 THR A C 1
ATOM 4871 O O . THR A 1 668 ? -31.636 72.095 -38.138 1.00 38.81 668 THR A O 1
ATOM 4874 N N . ALA A 1 669 ? -29.967 71.001 -37.092 1.00 27.88 669 ALA A N 1
ATOM 4875 C CA . ALA A 1 669 ? -29.268 70.518 -38.289 1.00 27.88 669 ALA A CA 1
ATOM 4876 C C . ALA A 1 669 ? -28.065 69.610 -37.952 1.00 27.88 669 ALA A C 1
ATOM 4878 O O . ALA A 1 669 ? -27.155 70.029 -37.249 1.00 27.88 669 ALA A O 1
ATOM 4879 N N . ALA A 1 670 ? -28.113 68.399 -38.518 1.00 29.67 670 ALA A N 1
ATOM 4880 C CA . ALA A 1 670 ? -27.048 67.524 -39.031 1.00 29.67 670 ALA A CA 1
ATOM 4881 C C . ALA A 1 670 ? -25.734 67.260 -38.251 1.00 29.67 670 ALA A C 1
ATOM 4883 O O . ALA A 1 670 ? -25.032 68.143 -37.774 1.00 29.67 670 ALA A O 1
ATOM 4884 N N . GLU A 1 671 ? -25.384 65.971 -38.260 1.00 40.59 671 GLU A N 1
ATOM 4885 C CA . GLU A 1 671 ? -24.163 65.312 -37.789 1.00 40.59 671 GLU A CA 1
ATOM 4886 C C . GLU A 1 671 ? -22.844 66.015 -38.162 1.00 40.59 671 GLU A C 1
ATOM 4888 O O . GLU A 1 671 ? -22.627 66.409 -39.307 1.00 40.59 671 GLU A O 1
ATOM 4893 N N . SER A 1 672 ? -21.886 66.026 -37.227 1.00 30.47 672 SER A N 1
ATOM 4894 C CA . SER A 1 672 ? -20.474 66.286 -37.529 1.00 30.47 672 SER A CA 1
ATOM 4895 C C . SER A 1 672 ? -19.558 65.287 -36.812 1.00 30.47 672 SER A C 1
ATOM 4897 O O . SER A 1 672 ? -19.433 65.305 -35.587 1.00 30.47 672 SER A O 1
ATOM 4899 N N . ARG A 1 673 ? -18.903 64.423 -37.600 1.00 29.27 673 ARG A N 1
ATOM 4900 C CA . ARG A 1 673 ? -17.800 63.528 -37.195 1.00 29.27 673 ARG A CA 1
ATOM 4901 C C . ARG A 1 673 ? -16.619 64.337 -36.624 1.00 29.27 673 ARG A C 1
ATOM 4903 O O . ARG A 1 673 ? -16.286 65.368 -37.210 1.00 29.27 673 ARG A O 1
ATOM 4910 N N . PRO A 1 674 ? -15.926 63.876 -35.565 1.00 33.81 674 PRO A N 1
ATOM 4911 C CA . PRO A 1 674 ? -14.670 64.486 -35.141 1.00 33.81 674 PRO A CA 1
ATOM 4912 C C . PRO A 1 674 ? -13.524 64.176 -36.121 1.00 33.81 674 PRO A C 1
ATOM 4914 O O . PRO A 1 674 ? -13.491 63.127 -36.768 1.00 33.81 674 PRO A O 1
ATOM 4917 N N . ALA A 1 675 ? -12.629 65.156 -36.248 1.00 36.47 675 ALA A N 1
ATOM 4918 C CA . ALA A 1 675 ? -11.631 65.317 -37.301 1.00 36.47 675 ALA A CA 1
ATOM 4919 C C . ALA A 1 675 ? -10.469 64.303 -37.261 1.00 36.47 675 ALA A C 1
ATOM 4921 O O . ALA A 1 675 ? -10.032 63.862 -36.202 1.00 36.47 675 ALA A O 1
ATOM 4922 N N . SER A 1 676 ? -9.958 63.992 -38.453 1.00 41.03 676 SER A N 1
ATOM 4923 C CA . SER A 1 676 ? -8.828 63.106 -38.749 1.00 41.03 676 SER A CA 1
ATOM 4924 C C . SER A 1 676 ? -7.488 63.628 -38.214 1.00 41.03 676 SER A C 1
ATOM 4926 O O . SER A 1 676 ? -7.118 64.778 -38.457 1.00 41.03 676 SER A O 1
ATOM 4928 N N . THR A 1 677 ? -6.739 62.751 -37.548 1.00 43.91 677 THR A N 1
ATOM 4929 C CA . THR A 1 677 ? -5.320 62.887 -37.184 1.00 43.91 677 THR A CA 1
ATOM 4930 C C . THR A 1 677 ? -4.443 63.106 -38.433 1.00 43.91 677 THR A C 1
ATOM 4932 O O . THR A 1 677 ? -4.669 62.425 -39.429 1.00 43.91 677 THR A O 1
ATOM 4935 N N . PRO A 1 678 ? -3.446 64.016 -38.428 1.00 51.97 678 PRO A N 1
ATOM 4936 C CA . PRO A 1 678 ? -2.509 64.159 -39.547 1.00 51.97 678 PRO A CA 1
ATOM 4937 C C . PRO A 1 678 ? -1.511 62.989 -39.618 1.00 51.97 678 PRO A C 1
ATOM 4939 O O . PRO A 1 678 ? -0.921 62.615 -38.607 1.00 51.97 678 PRO A O 1
ATOM 4942 N N . ASP A 1 679 ? -1.287 62.460 -40.822 1.00 54.88 679 ASP A N 1
ATOM 4943 C CA . ASP A 1 679 ? -0.640 61.162 -41.087 1.00 54.88 679 ASP A CA 1
ATOM 4944 C C . ASP A 1 679 ? 0.901 61.085 -40.951 1.00 54.88 679 ASP A C 1
ATOM 4946 O O . ASP A 1 679 ? 1.474 60.033 -41.227 1.00 54.88 679 ASP A O 1
ATOM 4950 N N . ALA A 1 680 ? 1.621 62.127 -40.511 1.00 60.50 680 ALA A N 1
ATOM 4951 C CA . ALA A 1 680 ? 3.064 62.000 -40.238 1.00 60.50 680 ALA A CA 1
ATOM 4952 C C . ALA A 1 680 ? 3.634 63.126 -39.356 1.00 60.50 680 ALA A C 1
ATOM 4954 O O . ALA A 1 680 ? 3.499 64.309 -39.677 1.00 60.50 680 ALA A O 1
ATOM 4955 N N . TYR A 1 681 ? 4.345 62.747 -38.289 1.00 71.75 681 TYR A N 1
ATOM 4956 C CA . TYR A 1 681 ? 5.231 63.629 -37.518 1.00 71.75 681 TYR A CA 1
ATOM 4957 C C . TYR A 1 681 ? 6.669 63.535 -38.057 1.00 71.75 681 TYR A C 1
ATOM 4959 O O . TYR A 1 681 ? 7.103 62.474 -38.514 1.00 71.75 681 TYR A O 1
ATOM 4967 N N . GLU A 1 682 ? 7.412 64.639 -38.021 1.00 69.62 682 GLU A N 1
ATOM 4968 C CA . GLU A 1 682 ? 8.836 64.672 -38.349 1.00 69.62 682 GLU A CA 1
ATOM 4969 C C . GLU A 1 682 ? 9.668 63.982 -37.257 1.00 69.62 682 GLU A C 1
ATOM 4971 O O . GLU A 1 682 ? 9.286 63.930 -36.088 1.00 69.62 682 GLU A O 1
ATOM 4976 N N . LYS A 1 683 ? 10.809 63.408 -37.656 1.00 68.94 683 LYS A N 1
ATOM 4977 C CA . LYS A 1 683 ? 11.654 62.578 -36.781 1.00 68.94 683 LYS A CA 1
ATOM 4978 C C . LYS A 1 683 ? 12.560 63.383 -35.845 1.00 68.94 683 LYS A C 1
ATOM 4980 O O . LYS A 1 683 ? 13.151 62.788 -34.947 1.00 68.94 683 LYS A O 1
ATOM 4985 N N . ASP A 1 684 ? 12.661 64.696 -36.033 1.00 76.31 684 ASP A N 1
ATOM 4986 C CA . ASP A 1 684 ? 13.487 65.555 -35.188 1.00 76.31 684 ASP A CA 1
ATOM 4987 C C . ASP A 1 684 ? 12.707 66.018 -33.942 1.00 76.31 684 ASP A C 1
ATOM 4989 O O . ASP A 1 684 ? 11.518 66.348 -34.034 1.00 76.31 684 ASP A O 1
ATOM 4993 N N . PRO A 1 685 ? 13.341 66.041 -32.753 1.00 78.38 685 PRO A N 1
ATOM 4994 C CA . PRO A 1 685 ? 12.680 66.486 -31.535 1.00 78.38 685 PRO A CA 1
ATOM 4995 C C . PRO A 1 685 ? 12.410 67.991 -31.592 1.00 78.38 685 PRO A C 1
ATOM 4997 O O . PRO A 1 685 ? 13.226 68.766 -32.091 1.00 78.38 685 PRO A O 1
ATOM 5000 N N . CYS A 1 686 ? 11.281 68.426 -31.025 1.00 80.19 686 CYS A N 1
ATOM 5001 C CA . CYS A 1 686 ? 10.983 69.849 -30.893 1.00 80.19 686 CYS A CA 1
ATOM 5002 C C . CYS A 1 686 ? 12.131 70.565 -30.151 1.00 80.19 686 CYS A C 1
ATOM 5004 O O . CYS A 1 686 ? 12.456 70.161 -29.034 1.00 80.19 686 CYS A O 1
ATOM 5006 N N . PRO A 1 687 ? 12.713 71.647 -30.695 1.00 77.62 687 PRO A N 1
ATOM 5007 C CA . PRO A 1 687 ? 13.845 72.327 -30.065 1.00 77.62 687 PRO A CA 1
ATOM 5008 C C . PRO A 1 687 ? 13.490 73.017 -28.738 1.00 77.62 687 PRO A C 1
ATOM 5010 O O . PRO A 1 687 ? 14.388 73.335 -27.967 1.00 77.62 687 PRO A O 1
ATOM 5013 N N . GLU A 1 688 ? 12.203 73.249 -28.456 1.00 79.56 688 GLU A N 1
ATOM 5014 C CA . GLU A 1 688 ? 11.764 73.910 -27.220 1.00 79.56 688 GLU A CA 1
ATOM 5015 C C . GLU A 1 688 ? 11.460 72.925 -26.080 1.00 79.56 688 GLU A C 1
ATOM 5017 O O . GLU A 1 688 ? 11.836 73.172 -24.939 1.00 79.56 688 GLU A O 1
ATOM 5022 N N . CYS A 1 689 ? 10.802 71.795 -26.366 1.00 80.31 689 CYS A N 1
ATOM 5023 C CA . CYS A 1 689 ? 10.384 70.833 -25.331 1.00 80.31 689 CYS A CA 1
ATOM 5024 C C . CYS A 1 689 ? 10.963 69.420 -25.490 1.00 80.31 689 CYS A C 1
ATOM 5026 O O . CYS A 1 689 ? 10.687 68.553 -24.666 1.00 80.31 689 CYS A O 1
ATOM 5028 N N . GLY A 1 690 ? 11.722 69.153 -26.554 1.00 74.38 690 GLY A N 1
ATOM 5029 C CA . GLY A 1 690 ? 12.327 67.849 -26.834 1.00 74.38 690 GLY A CA 1
ATOM 5030 C C . GLY A 1 690 ? 11.359 66.767 -27.327 1.00 74.38 690 GLY A C 1
ATOM 5031 O O . GLY A 1 690 ? 11.785 65.643 -27.578 1.00 74.38 690 GLY A O 1
ATOM 5032 N N . HIS A 1 691 ? 10.063 67.064 -27.480 1.00 77.62 691 HIS A N 1
ATOM 5033 C CA . HIS A 1 691 ? 9.061 66.066 -27.858 1.00 77.62 691 HIS A CA 1
ATOM 5034 C C . HIS A 1 691 ? 8.997 65.853 -29.382 1.00 77.62 691 HIS A C 1
ATOM 5036 O O . HIS A 1 691 ? 8.967 66.811 -30.152 1.00 77.62 691 HIS A O 1
ATOM 5042 N N . PHE A 1 692 ? 8.911 64.594 -29.821 1.00 78.38 692 PHE A N 1
ATOM 5043 C CA . PHE A 1 692 ? 8.906 64.174 -31.236 1.00 78.38 692 PHE A CA 1
ATOM 5044 C C . PHE A 1 692 ? 7.540 64.284 -31.949 1.00 78.38 692 PHE A C 1
ATOM 5046 O O . PHE A 1 692 ? 7.267 63.570 -32.906 1.00 78.38 692 PHE A O 1
ATOM 5053 N N . THR A 1 693 ? 6.642 65.151 -31.475 1.00 81.25 693 THR A N 1
ATOM 5054 C CA . THR A 1 693 ? 5.299 65.351 -32.060 1.00 81.25 693 THR A CA 1
ATOM 5055 C C . THR A 1 693 ? 5.234 66.619 -32.912 1.00 81.25 693 THR A C 1
ATOM 5057 O O . THR A 1 693 ? 4.238 67.349 -32.917 1.00 81.25 693 THR A O 1
ATOM 5060 N N . VAL A 1 694 ? 6.322 66.903 -33.632 1.00 82.31 694 VAL A N 1
ATOM 5061 C CA . VAL A 1 694 ? 6.406 68.012 -34.585 1.00 82.31 694 VAL A CA 1
ATOM 5062 C C . VAL A 1 694 ? 5.768 67.567 -35.895 1.00 82.31 694 VAL A C 1
ATOM 5064 O O . VAL A 1 694 ? 6.234 66.627 -36.520 1.00 82.31 694 VAL A O 1
ATOM 5067 N N . ALA A 1 695 ? 4.678 68.207 -36.306 1.00 79.25 695 ALA A N 1
ATOM 5068 C CA . ALA A 1 695 ? 4.017 67.948 -37.582 1.00 79.25 695 ALA A CA 1
ATOM 5069 C C . ALA A 1 695 ? 4.110 69.176 -38.483 1.00 79.25 695 ALA A C 1
ATOM 5071 O O . ALA A 1 695 ? 4.036 70.322 -38.022 1.00 79.25 695 ALA A O 1
ATOM 5072 N N . ARG A 1 696 ? 4.221 68.932 -39.788 1.00 76.31 696 ARG A N 1
ATOM 5073 C CA . ARG A 1 696 ? 4.209 69.987 -40.795 1.00 76.31 696 ARG A CA 1
ATOM 5074 C C . ARG A 1 696 ? 2.774 70.286 -41.199 1.00 76.31 696 ARG A C 1
ATOM 5076 O O . ARG A 1 696 ? 2.099 69.456 -41.800 1.00 76.31 696 ARG A O 1
ATOM 5083 N N . ALA A 1 697 ? 2.305 71.479 -40.861 1.00 67.06 697 ALA A N 1
ATOM 5084 C CA . ALA A 1 697 ? 1.011 71.950 -41.322 1.00 67.06 697 ALA A CA 1
ATOM 5085 C C . ALA A 1 697 ? 1.084 72.337 -42.809 1.00 67.06 697 ALA A C 1
ATOM 5087 O O . ALA A 1 697 ? 2.136 72.731 -43.327 1.00 67.06 697 ALA A O 1
ATOM 5088 N N . VAL A 1 698 ? -0.059 72.260 -43.496 1.00 61.03 698 VAL A N 1
ATOM 5089 C CA . VAL A 1 698 ? -0.197 72.693 -44.893 1.00 61.03 698 VAL A CA 1
ATOM 5090 C C . VAL A 1 698 ? 0.184 74.177 -44.982 1.00 61.03 698 VAL A C 1
ATOM 5092 O O . VAL A 1 698 ? -0.474 75.027 -44.386 1.00 61.03 698 VAL A O 1
ATOM 5095 N N . GLY A 1 699 ? 1.290 74.479 -45.672 1.00 63.41 699 GLY A N 1
ATOM 5096 C CA . GLY A 1 699 ? 1.901 75.818 -45.717 1.00 63.41 699 GLY A CA 1
ATOM 5097 C C . GLY A 1 699 ? 3.348 75.904 -45.206 1.00 63.41 699 GLY A C 1
ATOM 5098 O O . GLY A 1 699 ? 3.864 77.009 -45.059 1.00 63.41 699 GLY A O 1
ATOM 5099 N N . GLY A 1 700 ? 4.006 74.771 -44.923 1.00 66.38 700 GLY A N 1
ATOM 5100 C CA . GLY A 1 700 ? 5.446 74.715 -44.610 1.00 66.38 700 GLY A CA 1
ATOM 5101 C C . GLY A 1 700 ? 5.812 75.103 -43.172 1.00 66.38 700 GLY A C 1
ATOM 5102 O O . GLY A 1 700 ? 6.990 75.128 -42.819 1.00 66.38 700 GLY A O 1
ATOM 5103 N N . VAL A 1 701 ? 4.813 75.370 -42.329 1.00 76.44 701 VAL A N 1
ATOM 5104 C CA . VAL A 1 701 ? 4.990 75.685 -40.907 1.00 76.44 701 VAL A CA 1
ATOM 5105 C C . VAL A 1 701 ? 5.108 74.389 -40.116 1.00 76.44 701 VAL A C 1
ATOM 5107 O O . VAL A 1 701 ? 4.198 73.559 -40.152 1.00 76.44 701 VAL A O 1
ATOM 5110 N N . LEU A 1 702 ? 6.209 74.228 -39.385 1.00 80.19 702 LEU A N 1
ATOM 5111 C CA . LEU A 1 702 ? 6.351 73.162 -38.400 1.00 80.19 702 LEU A CA 1
ATOM 5112 C C . LEU A 1 702 ? 5.668 73.573 -37.110 1.00 80.19 702 LEU A C 1
ATOM 5114 O O . LEU A 1 702 ? 5.826 74.709 -36.659 1.00 80.19 702 LEU A O 1
ATOM 5118 N N . SER A 1 703 ? 4.909 72.649 -36.526 1.00 83.00 703 SER A N 1
ATOM 5119 C CA . SER A 1 703 ? 4.247 72.862 -35.247 1.00 83.00 703 SER A CA 1
ATOM 5120 C C . SER A 1 703 ? 4.353 71.648 -34.334 1.00 83.00 703 SER A C 1
ATOM 5122 O O . SER A 1 703 ? 4.105 70.531 -34.780 1.00 83.00 703 SER A O 1
ATOM 5124 N N . CYS A 1 704 ? 4.686 71.858 -33.061 1.00 80.44 704 CYS A N 1
ATOM 5125 C CA . CYS A 1 704 ? 4.686 70.804 -32.048 1.00 80.44 704 CYS A CA 1
ATOM 5126 C C . CYS A 1 704 ? 3.290 70.657 -31.435 1.00 80.44 704 CYS A C 1
ATOM 5128 O O . CYS A 1 704 ? 2.763 71.613 -30.865 1.00 80.44 704 CYS A O 1
ATOM 5130 N N . ALA A 1 705 ? 2.709 69.458 -31.507 1.00 76.94 705 ALA A N 1
ATOM 5131 C CA . ALA A 1 705 ? 1.393 69.184 -30.930 1.00 76.94 705 ALA A CA 1
ATOM 5132 C C . ALA A 1 705 ? 1.404 69.162 -29.389 1.00 76.94 705 ALA A C 1
ATOM 5134 O O . ALA A 1 705 ? 0.373 69.424 -28.776 1.00 76.94 705 ALA A O 1
ATOM 5135 N N . ALA A 1 706 ? 2.553 68.879 -28.762 1.00 75.56 706 ALA A N 1
ATOM 5136 C CA . ALA A 1 706 ? 2.658 68.782 -27.305 1.00 75.56 706 ALA A CA 1
ATOM 5137 C C . ALA A 1 706 ? 2.716 70.149 -26.599 1.00 75.56 706 ALA A C 1
ATOM 5139 O O . ALA A 1 706 ? 2.055 70.334 -25.582 1.00 75.56 706 ALA A O 1
ATOM 5140 N N . CYS A 1 707 ? 3.490 71.109 -27.120 1.00 78.00 707 CYS A N 1
ATOM 5141 C CA . CYS A 1 707 ? 3.666 72.425 -26.482 1.00 78.00 707 CYS A CA 1
ATOM 5142 C C . CYS A 1 707 ? 3.122 73.605 -27.302 1.00 78.00 707 CYS A C 1
ATOM 5144 O O . CYS A 1 707 ? 3.079 74.726 -26.805 1.00 78.00 707 CYS A O 1
ATOM 5146 N N . GLY A 1 708 ? 2.716 73.381 -28.555 1.00 76.69 708 GLY A N 1
ATOM 5147 C CA . GLY A 1 708 ? 2.192 74.431 -29.429 1.00 76.69 708 GLY A CA 1
ATOM 5148 C C . GLY A 1 708 ? 3.251 75.300 -30.115 1.00 76.69 708 GLY A C 1
ATOM 5149 O O . GLY A 1 708 ? 2.875 76.268 -30.777 1.00 76.69 708 GLY A O 1
ATOM 5150 N N . TRP A 1 709 ? 4.543 74.962 -29.999 1.00 79.56 709 TRP A N 1
ATOM 5151 C CA . TRP A 1 709 ? 5.643 75.641 -30.701 1.00 79.56 709 TRP A CA 1
ATOM 5152 C C . TRP A 1 709 ? 5.404 75.681 -32.213 1.00 79.56 709 TRP A C 1
ATOM 5154 O O . TRP A 1 709 ? 4.951 74.682 -32.773 1.00 79.56 709 TRP A O 1
ATOM 5164 N N . LYS A 1 710 ? 5.712 76.805 -32.882 1.00 81.56 710 LYS A N 1
ATOM 5165 C CA . LYS A 1 710 ? 5.565 76.965 -34.339 1.00 81.56 710 LYS A CA 1
ATOM 5166 C C . LYS A 1 710 ? 6.729 77.729 -34.955 1.00 81.56 710 LYS A C 1
ATOM 5168 O O . LYS A 1 710 ? 7.038 78.834 -34.517 1.00 81.56 710 LYS A O 1
ATOM 5173 N N . VAL A 1 711 ? 7.281 77.204 -36.045 1.00 79.06 711 VAL A N 1
ATOM 5174 C CA . VAL A 1 711 ? 8.275 77.894 -36.875 1.00 79.06 711 VAL A CA 1
ATOM 5175 C C . VAL A 1 711 ? 7.905 77.754 -38.345 1.00 79.06 711 VAL A C 1
ATOM 5177 O O . VAL A 1 711 ? 7.595 76.669 -38.834 1.00 79.06 711 VAL A O 1
ATOM 5180 N N . LYS A 1 712 ? 7.936 78.875 -39.071 1.00 70.69 712 LYS A N 1
ATOM 5181 C CA . LYS A 1 712 ? 7.909 78.855 -40.535 1.00 70.69 712 LYS A CA 1
ATOM 5182 C C . LYS A 1 712 ? 9.253 78.325 -41.002 1.00 70.69 712 LYS A C 1
ATOM 5184 O O . LYS A 1 712 ? 10.257 79.013 -40.841 1.00 70.69 712 LYS A O 1
ATOM 5189 N N . HIS A 1 713 ? 9.268 77.119 -41.555 1.00 58.81 713 HIS A N 1
ATOM 5190 C CA . HIS A 1 713 ? 10.444 76.669 -42.273 1.00 58.81 713 HIS A CA 1
ATOM 5191 C C . HIS A 1 713 ? 10.502 77.489 -43.565 1.00 58.81 713 HIS A C 1
ATOM 5193 O O . HIS A 1 713 ? 9.561 77.430 -44.360 1.00 58.81 713 HIS A O 1
ATOM 5199 N N . ALA A 1 714 ? 11.531 78.327 -43.698 1.00 47.22 714 ALA A N 1
ATOM 5200 C CA . ALA A 1 714 ? 11.843 78.977 -44.967 1.00 47.22 714 ALA A CA 1
ATOM 5201 C C . ALA A 1 714 ? 12.222 77.925 -46.016 1.00 47.22 714 ALA A C 1
ATOM 5203 O O . ALA A 1 714 ? 12.775 76.867 -45.609 1.00 47.22 714 ALA A O 1
#

Mean predicted aligned error: 20.49 Å

Solvent-accessible surface area (backbone atoms only — not comparable to full-atom values): 39984 Å² total; per-residue (Å²): 139,82,74,75,66,67,66,62,70,74,72,69,79,88,84,82,76,72,71,74,58,63,70,67,50,57,70,66,65,60,68,66,82,74,79,79,73,92,71,96,66,92,59,36,67,74,52,42,55,72,51,77,33,87,81,32,80,72,52,88,78,78,51,51,78,23,36,30,30,39,38,35,59,33,59,41,48,80,76,84,53,63,43,55,65,43,46,37,49,35,32,28,51,49,50,55,51,40,54,54,46,54,68,70,73,54,76,100,58,102,76,73,64,75,55,30,84,41,29,44,41,32,31,44,22,47,18,21,49,36,46,37,30,24,24,63,51,26,23,71,80,32,74,53,27,32,21,41,50,29,19,55,42,30,24,38,34,29,27,34,51,51,43,27,31,55,44,9,74,76,72,48,57,46,19,69,50,57,58,48,65,54,53,52,49,30,33,56,53,34,68,64,53,70,33,54,77,79,46,37,63,38,24,51,51,14,28,52,46,37,68,68,54,60,48,80,53,42,20,25,41,58,21,47,26,21,24,41,68,50,89,83,77,90,46,46,19,19,65,40,56,42,53,74,50,19,44,77,40,82,42,99,86,76,38,53,43,29,41,64,42,66,37,60,59,42,10,41,48,57,69,66,52,51,74,69,52,50,50,51,27,44,35,35,13,22,19,66,39,34,35,70,88,24,54,81,55,14,52,68,50,44,40,74,74,64,52,52,69,72,29,51,52,40,26,34,49,34,29,50,60,52,41,52,52,71,65,17,52,27,34,86,50,50,34,39,64,53,35,34,76,73,68,65,41,56,72,54,44,21,68,55,76,42,85,59,58,52,53,74,75,68,47,52,72,66,38,46,52,47,22,28,28,43,20,55,20,58,41,49,45,69,84,20,70,86,60,56,79,87,57,36,65,34,61,56,36,26,92,78,55,53,65,64,44,44,40,53,42,40,38,51,41,34,64,40,44,52,54,46,33,36,48,78,38,72,76,87,66,66,62,66,64,51,50,55,51,32,44,74,32,52,42,72,41,81,44,77,46,92,66,76,85,69,74,84,73,72,71,83,74,76,82,71,77,79,77,63,77,70,57,59,55,50,54,51,53,49,50,51,56,53,60,61,51,62,74,75,53,77,93,82,59,85,49,81,69,55,79,74,64,98,76,62,44,49,40,74,47,57,34,25,37,44,83,44,44,40,34,43,37,43,34,26,41,86,87,42,49,72,38,34,48,44,50,47,67,67,93,65,58,74,65,62,48,52,50,42,40,53,50,24,50,52,53,19,51,41,31,25,36,62,50,61,67,64,62,56,28,70,70,34,46,82,41,75,47,87,53,40,35,54,30,45,73,49,91,29,46,51,65,29,52,10,58,59,16,41,52,31,41,52,48,32,39,20,72,65,70,38,60,87,69,35,78,34,64,75,79,69,75,68,86,66,98,71,84,89,73,88,66,62,63,73,63,43,43,70,76,45,31,32,54,69,43,49,78,46,77,64,96,81,72,78,79,81,69,88,84,82,80,82,90,78,85,82,77,90,78,84,90,79,81,84,82,83,80,82,93,61,57,46,92,58,52,32,91,88,78,61,47,57,48,22,28,70,46,96,84,52,29,38,32,28,74,85,81,66,50,74,46,76,58,128

Sequence (714 aa):
ALDADIAAALAGASARVYAGALAADIERFARGARVSTRFGDEGALLRARLAIDSEGACTFNGAGACVAAGLDVSAFFDGDAFDVQGLEAAATDAVIALEAAHWVSLPPSEAIGDGAAATRAIALRIEGLSTLLMSSGLAYDSDDGRAVAAAISSLASAAAATASAQLAEKLGARSGAEDTASITSTRTAADRIKPPVLFSLVAKRGAELWRAINPSTPMRHAQRISFAPAARMDIDGGCEPLGEIAPFRPRGDGGIGRRVVAPVVDGLRALGYAPGDIIEIAAHAEGRRTLEGAPAISLETLARKGLPDSSLEAIDAAVRDGFPVRAAIHPAVVGADVLRETFGLPEDVAAGRRGDLLRTLGFSDDDAAAADAWAQGAGEIKGAPGLAPAHRAIFVSGEAIDAEARIAMAAALAPFASDALALRLQERGDIEALAARAASAGVTSLAFLAGPSAPLVLPEYEEEKSVPQAETAVVESLRERATERVTDQDASGLGTRRRLPDRRKGYIQKSSVGGHKVYLHTGEYDDGVLGEIFIDMHKEGAAFRSLMNNFAIAISIGLQYGVPLEEFVDAFVFTRFEPAGEVKGNDSIRHATSILDYVFRELAVSYLDRGDLAHVDPFAARGDGIGAMAVDAEAAIRLMSRGFARGQAPDNLVVLAPRGGARRPVETAAESRPASTPDAYEKDPCPECGHFTVARAVGGVLSCAACGWKVKHA

Foldseek 3Di:
DPDPPVVVVPPDDDDDVPPPVVPPVLVVVVPDPPVPDPDDDPPQVVLWDKDKDLPDPPCLPPQDDEIEIETALLSQDPLQAGNLVSLLVNLLVVLVVRLVSLVVSDDPDPPPPPRCVLQVAYEYWYFNLQLNCLLLLHFLLDLQSLLLLLLSLLSSLLSQQVSQLVCCVVPNFRDQQDDLVLLVLLLVLLVPRDHPPRCNVSSVNSNVSSVVDDSNRGGRHLFRYAQDFDDNPVTGIGLFHAAQQFDWDQDPVRAIATFGDPSNLSSCVSVPDDPVLSVQLRCLAGAPLFLDVFFPRRLVNVVVLPQDPQLRVQLSVCLNNPDQSQVSQALVSSPLCCCCPVVVDDSCVSVRVDDRNCVVSPHDVVSSVRSRSRRRNPSFRLPGPPDDNVSSSSGDHRLPDDLVSSLSSLLSSQSSGSGAREDEDQDPPDPVVSVVSSVVSNHSYYHHDDDDPPPPPDPPPPDPDDDDPVVVVVVVVVVVVVVVVVVPPDPPQQDDFADADPDFAWDWAWKAFLNWIWIKTFGAHLQLHTQFIAIATPPDDPVVRVVRRVVRVVVNRCVRSPNDLVVLLVVQAPDADPPFFAMGRDPFAGGGRYPSNVVSLLCCQQPVVPSVSTPDRPVVPDPDDDDDDDDPLSVQSNPHRSSVCSNDRDPPDDPDDDDDDDDDDDDDDDDDDDDDDDDDFDQAADPPPRHRQWDQDDQQWTARPPPGDIDRDD